Protein AF-A0A7Y4T895-F1 (afdb_mon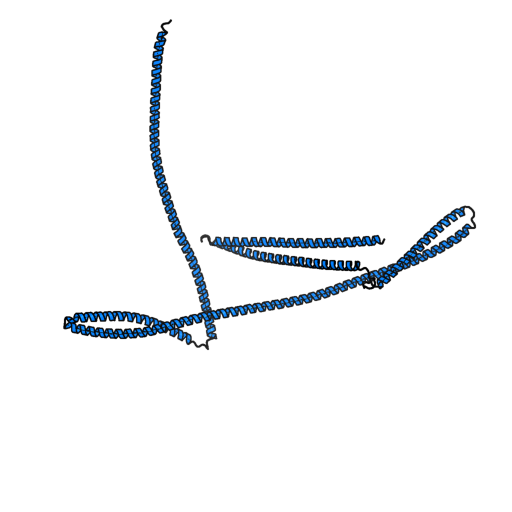omer_lite)

Secondary structure (DSSP, 8-state):
-HHHHHHHHHHHHHHHHHHHHHHHHHHHHHHHHHHHHHHHHHHHHHHHHHHHHHHHHHHHHHHHHHHHS-GGGHHHHHHHHHHHHHHHHHHHHHHHHHHHHHHHHHHHHHHHHHHHHHHHHHHHHHHHHHHHHHHHHHHHHH------------S-HHHHHHHHHHHHHHHHHHHHHHHHHHHHHHHHHHHHHHHHHHHHHTTS-TTHHHHHHHHHHHHHHHHHHHHHHHHHHHHHHHHHHHHHHHHHHHHHHHHHHHHHHHHHHHHHHHHHHHHHHHHHHHHHHHHHHHHHHHHHHHHHHHHHHHHHHHHHHHHHHHHHHHHHHHHHHHHHHHHHHHHHHHHHHHHHHHHHHHHHHHHHHHHHHHHHTT-TTHHHHHHHHHHHHHHHHHHHHHHHHHHHHHHHHHHHHHHHHHHHHHHH-S-TTS-HHHHHHHHHHHHHHHHHHHHHHHHHHHHHHHHHHHHHHHHHHHHHHHHHHHHHHHHHHHHHHHHHHHHHHHHHHHHHHHHHHHHHHHHHHHHHHHHHHHHHHHHHHHHHHHHHHHHHHHHHHHHHHHTT--

Structure (mmCIF, N/CA/C/O backbone):
data_AF-A0A7Y4T895-F1
#
_entry.id   AF-A0A7Y4T895-F1
#
loop_
_atom_site.group_PDB
_atom_site.id
_atom_site.type_symbol
_atom_site.label_atom_id
_atom_site.label_alt_id
_atom_site.label_comp_id
_atom_site.label_asym_id
_atom_site.label_entity_id
_atom_site.label_seq_id
_atom_site.pdbx_PDB_ins_code
_atom_site.Cartn_x
_atom_site.Cartn_y
_atom_site.Cartn_z
_atom_site.occupancy
_atom_site.B_iso_or_equiv
_atom_site.auth_seq_id
_atom_site.auth_comp_id
_atom_site.auth_asym_id
_atom_site.auth_atom_id
_atom_site.pdbx_PDB_model_num
ATOM 1 N N . MET A 1 1 ? 31.784 17.460 -62.199 1.00 75.06 1 MET A N 1
ATOM 2 C CA . MET A 1 1 ? 32.372 16.493 -61.244 1.00 75.06 1 MET A CA 1
ATOM 3 C C . MET A 1 1 ? 32.133 16.909 -59.797 1.00 75.06 1 MET A C 1
ATOM 5 O O . MET A 1 1 ? 31.418 16.197 -59.113 1.00 75.06 1 MET A O 1
ATOM 9 N N . LEU A 1 2 ? 32.621 18.071 -59.343 1.00 76.81 2 LEU A N 1
ATOM 10 C CA . LEU A 1 2 ? 32.463 18.509 -57.943 1.00 76.81 2 LEU A CA 1
ATOM 11 C C . LEU A 1 2 ? 30.991 18.651 -57.498 1.00 76.81 2 LEU A C 1
ATOM 13 O O . LEU A 1 2 ? 30.622 18.186 -56.427 1.00 76.81 2 LEU A O 1
ATOM 17 N N . TYR A 1 3 ? 30.134 19.193 -58.369 1.00 86.00 3 TYR A N 1
ATOM 18 C CA . TYR A 1 3 ? 28.696 19.340 -58.105 1.00 86.00 3 TYR A CA 1
ATOM 19 C C . TYR A 1 3 ? 27.979 17.995 -57.878 1.00 86.00 3 TYR A C 1
ATOM 21 O O . TYR A 1 3 ? 27.138 17.879 -56.995 1.00 86.00 3 TYR A O 1
ATOM 29 N N . LEU A 1 4 ? 28.372 16.954 -58.620 1.00 86.88 4 LEU A N 1
ATOM 30 C CA . LEU A 1 4 ? 27.798 15.608 -58.510 1.00 86.88 4 LEU A CA 1
ATOM 31 C C . LEU A 1 4 ? 28.171 14.937 -57.181 1.00 86.88 4 LEU A C 1
ATOM 33 O O . LEU A 1 4 ? 27.324 14.304 -56.561 1.00 86.88 4 LEU A O 1
ATOM 37 N N . ILE A 1 5 ? 29.408 15.136 -56.712 1.00 89.19 5 ILE A N 1
ATOM 38 C CA . ILE A 1 5 ? 29.871 14.617 -55.418 1.00 89.19 5 ILE A CA 1
ATOM 39 C C . ILE A 1 5 ? 29.102 15.292 -54.276 1.00 89.19 5 ILE A C 1
ATOM 41 O O . ILE A 1 5 ? 28.543 14.607 -53.420 1.00 89.19 5 ILE A O 1
ATOM 45 N N . VAL A 1 6 ? 28.999 16.625 -54.294 1.00 90.75 6 VAL A N 1
ATOM 46 C CA . VAL A 1 6 ? 28.246 17.380 -53.276 1.00 90.75 6 VAL A CA 1
ATOM 47 C C . VAL A 1 6 ? 26.776 16.952 -53.249 1.00 90.75 6 VAL A C 1
ATOM 49 O O . VAL A 1 6 ? 26.219 16.724 -52.176 1.00 90.75 6 VAL A O 1
ATOM 52 N N . GLN A 1 7 ? 26.166 16.754 -54.419 1.00 92.06 7 GLN A N 1
ATOM 53 C CA . GLN A 1 7 ? 24.786 16.292 -54.528 1.00 92.06 7 GLN A CA 1
ATOM 54 C C . GLN A 1 7 ? 24.594 14.884 -53.939 1.00 92.06 7 GLN A C 1
ATOM 56 O O . GLN A 1 7 ? 23.638 14.666 -53.198 1.00 92.06 7 GLN A O 1
ATOM 61 N N . THR A 1 8 ? 25.508 13.938 -54.187 1.00 93.75 8 THR A N 1
ATOM 62 C CA . THR A 1 8 ? 25.415 12.588 -53.596 1.00 93.75 8 THR A CA 1
ATOM 63 C C . THR A 1 8 ? 25.536 12.584 -52.070 1.00 93.75 8 THR A C 1
ATOM 65 O O . THR A 1 8 ? 24.784 11.874 -51.404 1.00 93.75 8 THR A O 1
ATOM 68 N N . TRP A 1 9 ? 26.413 13.414 -51.497 1.00 95.94 9 TRP A N 1
ATOM 69 C CA . TRP A 1 9 ? 26.546 13.536 -50.041 1.00 95.94 9 TRP A CA 1
ATOM 70 C C . TRP A 1 9 ? 25.313 14.171 -49.390 1.00 95.94 9 TRP A C 1
ATOM 72 O O . TRP A 1 9 ? 24.891 13.730 -48.321 1.00 95.94 9 TRP A O 1
ATOM 82 N N . LEU A 1 10 ? 24.691 15.149 -50.055 1.00 93.94 10 LEU A N 1
ATOM 83 C CA . LEU A 1 10 ? 23.448 15.764 -49.590 1.00 93.94 10 LEU A CA 1
ATOM 84 C C . LEU A 1 10 ? 22.310 14.734 -49.500 1.00 93.94 10 LEU A C 1
ATOM 86 O O . LEU A 1 10 ? 21.627 14.666 -48.480 1.00 93.94 10 LEU A O 1
ATOM 90 N N . PHE A 1 11 ? 22.138 13.894 -50.526 1.00 95.81 11 PHE A N 1
ATOM 91 C CA . PHE A 1 11 ? 21.125 12.832 -50.504 1.00 95.81 11 PHE A CA 1
ATOM 92 C C . PHE A 1 11 ? 21.372 11.813 -49.390 1.00 95.81 11 PHE A C 1
ATOM 94 O O . PHE A 1 11 ? 20.420 11.382 -48.741 1.00 95.81 11 PHE A O 1
ATOM 101 N N . LEU A 1 12 ? 22.634 11.461 -49.132 1.00 93.88 12 LEU A N 1
ATOM 102 C CA . LEU A 1 12 ? 22.985 10.513 -48.076 1.00 93.88 12 LEU A CA 1
ATOM 103 C C . LEU A 1 12 ? 22.670 11.073 -46.680 1.00 93.88 12 LEU A C 1
ATOM 105 O O . LEU A 1 12 ? 22.138 10.361 -45.829 1.00 93.88 12 LEU A O 1
ATOM 109 N N . LEU A 1 13 ? 22.928 12.365 -46.465 1.00 92.19 13 LEU A N 1
ATOM 110 C CA . LEU A 1 13 ? 22.622 13.053 -45.211 1.00 92.19 13 LEU A CA 1
ATOM 111 C C . LEU A 1 13 ? 21.108 13.198 -44.992 1.00 92.19 13 LEU A C 1
ATOM 113 O O . LEU A 1 13 ? 20.624 12.959 -43.885 1.00 92.19 13 LEU A O 1
ATOM 117 N N . ILE A 1 14 ? 20.349 13.518 -46.046 1.00 92.88 14 ILE A N 1
ATOM 118 C CA . ILE A 1 14 ? 18.880 13.572 -45.991 1.00 92.88 14 ILE A CA 1
ATOM 119 C C . ILE A 1 14 ? 18.303 12.186 -45.678 1.00 92.88 14 ILE A C 1
ATOM 121 O O . ILE A 1 14 ? 17.456 12.064 -44.794 1.00 92.88 14 ILE A O 1
ATOM 125 N N . ALA A 1 15 ? 18.783 11.133 -46.346 1.00 90.38 15 ALA A N 1
ATOM 126 C CA . ALA A 1 15 ? 18.337 9.764 -46.089 1.00 90.38 15 ALA A CA 1
ATOM 127 C C . ALA A 1 15 ? 18.622 9.329 -44.641 1.00 90.38 15 ALA A C 1
ATOM 129 O O . ALA A 1 15 ? 17.768 8.718 -43.996 1.00 90.38 15 ALA A O 1
ATOM 130 N N . TRP A 1 16 ? 19.787 9.695 -44.101 1.00 97.00 16 TRP A N 1
ATOM 131 C CA . TRP A 1 16 ? 20.150 9.415 -42.713 1.00 97.00 16 TRP A CA 1
ATOM 132 C C . TRP A 1 16 ? 19.249 10.148 -41.704 1.00 97.00 16 TRP A C 1
ATOM 134 O O . TRP A 1 16 ? 18.766 9.533 -40.751 1.00 97.00 16 TRP A O 1
ATOM 144 N N . LEU A 1 17 ? 18.943 11.429 -41.944 1.00 90.44 17 LEU A N 1
ATOM 145 C CA . LEU A 1 17 ? 18.020 12.205 -41.106 1.00 90.44 17 LEU A CA 1
ATOM 146 C C . LEU A 1 17 ? 16.595 11.644 -41.126 1.00 90.44 17 LEU A C 1
ATOM 148 O O . LEU A 1 17 ? 15.967 11.538 -40.072 1.00 90.44 17 LEU A O 1
ATOM 152 N N . ILE A 1 18 ? 16.096 11.246 -42.301 1.00 92.56 18 ILE A N 1
ATOM 153 C CA . ILE A 1 18 ? 14.783 10.598 -42.424 1.00 92.56 18 ILE A CA 1
ATOM 154 C C . ILE A 1 18 ? 14.773 9.291 -41.622 1.00 92.56 18 ILE A C 1
ATOM 156 O O . ILE A 1 18 ? 13.837 9.056 -40.860 1.00 92.56 18 ILE A O 1
ATOM 160 N N . GLY A 1 19 ? 15.833 8.481 -41.716 1.00 91.81 19 GLY A N 1
ATOM 161 C CA . GLY A 1 19 ? 15.972 7.248 -40.938 1.00 91.81 19 GLY A CA 1
ATOM 162 C C . GLY A 1 19 ? 15.898 7.476 -39.424 1.00 91.81 19 GLY A C 1
ATOM 163 O O . GLY A 1 19 ? 15.161 6.772 -38.733 1.00 91.81 19 GLY A O 1
ATOM 164 N N . MET A 1 20 ? 16.587 8.498 -38.904 1.00 89.81 20 MET A N 1
ATOM 165 C CA . MET A 1 20 ? 16.495 8.867 -37.485 1.00 89.81 20 MET A CA 1
ATOM 166 C C . MET A 1 20 ? 15.098 9.355 -37.091 1.00 89.81 20 MET A C 1
ATOM 168 O O . MET A 1 20 ? 14.588 8.953 -36.045 1.00 89.81 20 MET A O 1
ATOM 172 N N . ALA A 1 21 ? 14.467 10.198 -37.913 1.00 87.38 21 ALA A N 1
ATOM 173 C CA . ALA A 1 21 ? 13.135 10.726 -37.631 1.00 87.38 21 ALA A CA 1
ATOM 174 C C . ALA A 1 21 ? 12.077 9.611 -37.592 1.00 87.38 21 ALA A C 1
ATOM 176 O O . ALA A 1 21 ? 11.270 9.565 -36.662 1.00 87.38 21 ALA A O 1
ATOM 177 N N . VAL A 1 22 ? 12.121 8.673 -38.546 1.00 88.50 22 VAL A N 1
ATOM 178 C CA . VAL A 1 22 ? 11.234 7.498 -38.565 1.00 88.50 22 VAL A CA 1
ATOM 179 C C . VAL A 1 22 ? 11.516 6.578 -37.377 1.00 88.50 22 VAL A C 1
ATOM 181 O O . VAL A 1 22 ? 10.578 6.154 -36.704 1.00 88.50 22 VAL A O 1
ATOM 184 N N . GLY A 1 23 ? 12.787 6.316 -37.054 1.00 88.50 23 GLY A N 1
ATOM 185 C CA . GLY A 1 23 ? 13.155 5.507 -35.888 1.00 88.50 23 GLY A CA 1
ATOM 186 C C . GLY A 1 23 ? 12.663 6.109 -34.567 1.00 88.50 23 GLY A C 1
ATOM 187 O O . GLY A 1 23 ? 12.131 5.398 -33.713 1.00 88.50 23 GLY A O 1
ATOM 188 N N . PHE A 1 24 ? 12.767 7.430 -34.414 1.00 83.44 24 PHE A N 1
ATOM 189 C CA . PHE A 1 24 ? 12.254 8.140 -33.244 1.00 83.44 24 PHE A CA 1
ATOM 190 C C . PHE A 1 24 ? 10.721 8.118 -33.178 1.00 83.44 24 PHE A C 1
ATOM 192 O O . PHE A 1 24 ? 10.162 7.891 -32.104 1.00 83.44 24 PHE A O 1
ATOM 199 N N . ALA A 1 25 ? 10.037 8.300 -34.312 1.00 79.75 25 ALA A N 1
ATOM 200 C CA . ALA A 1 25 ? 8.580 8.224 -34.386 1.00 79.75 25 ALA A CA 1
ATOM 201 C C . ALA A 1 25 ? 8.062 6.828 -34.004 1.00 79.75 25 ALA A C 1
ATOM 203 O O . ALA A 1 25 ? 7.162 6.729 -33.174 1.00 79.75 25 ALA A O 1
ATOM 204 N N . LEU A 1 26 ? 8.683 5.761 -34.516 1.00 85.00 26 LEU A N 1
ATOM 205 C CA . LEU A 1 26 ? 8.340 4.377 -34.166 1.00 85.00 26 LEU A CA 1
ATOM 206 C C . LEU A 1 26 ? 8.611 4.072 -32.689 1.00 85.00 26 LEU A C 1
ATOM 208 O O . LEU A 1 26 ? 7.786 3.457 -32.021 1.00 85.00 26 LEU A O 1
ATOM 212 N N . SER A 1 27 ? 9.741 4.540 -32.151 1.00 79.94 27 SER A N 1
ATOM 213 C CA . SER A 1 27 ? 10.062 4.377 -30.728 1.00 79.94 27 SER A CA 1
ATOM 214 C C . SER A 1 27 ? 9.049 5.093 -29.827 1.00 79.94 27 SER A C 1
ATOM 216 O O . SER A 1 27 ? 8.643 4.568 -28.788 1.00 79.94 27 SER A O 1
ATOM 218 N N . ARG A 1 28 ? 8.604 6.288 -30.232 1.00 79.06 28 ARG A N 1
ATOM 219 C CA . ARG A 1 28 ? 7.584 7.056 -29.517 1.00 79.06 28 ARG A CA 1
ATOM 220 C C . ARG A 1 28 ? 6.213 6.385 -29.595 1.00 79.06 28 ARG A C 1
ATOM 222 O O . ARG A 1 28 ? 5.536 6.318 -28.573 1.00 79.06 28 ARG A O 1
ATOM 229 N N . ASP A 1 29 ? 5.837 5.871 -30.761 1.00 82.44 29 ASP A N 1
ATOM 230 C CA . ASP A 1 29 ? 4.578 5.147 -30.951 1.00 82.44 29 ASP A CA 1
ATOM 231 C C . ASP A 1 29 ? 4.544 3.871 -30.100 1.00 82.44 29 ASP A C 1
ATOM 233 O O . ASP A 1 29 ? 3.602 3.644 -29.345 1.00 82.44 29 ASP A O 1
ATOM 237 N N . GLN A 1 30 ? 5.645 3.115 -30.074 1.00 81.19 30 GLN A N 1
ATOM 238 C CA . GLN A 1 30 ? 5.769 1.921 -29.239 1.00 81.19 30 GLN A CA 1
ATOM 239 C C . GLN A 1 30 ? 5.646 2.233 -27.739 1.00 81.19 30 GLN A C 1
ATOM 241 O O . GLN A 1 30 ? 5.002 1.490 -26.998 1.00 81.19 30 GLN A O 1
ATOM 246 N N . LYS A 1 31 ? 6.239 3.339 -27.269 1.00 77.44 31 LYS A N 1
ATOM 247 C CA . LYS A 1 31 ? 6.087 3.783 -25.872 1.00 77.44 31 LYS A CA 1
ATOM 248 C C . LYS A 1 31 ? 4.662 4.235 -25.565 1.00 77.44 31 LYS A C 1
ATOM 250 O O . LYS A 1 31 ? 4.158 3.918 -24.494 1.00 77.44 31 LYS A O 1
ATOM 255 N N . SER A 1 32 ? 4.014 4.932 -26.498 1.00 78.38 32 SER A N 1
ATOM 256 C CA . SER A 1 32 ? 2.618 5.356 -26.357 1.00 78.38 32 SER A CA 1
ATOM 257 C C . SER A 1 32 ? 1.674 4.157 -26.268 1.00 78.38 32 SER A C 1
ATOM 259 O O . SER A 1 32 ? 0.785 4.144 -25.423 1.00 78.38 32 SER A O 1
ATOM 261 N N . GLN A 1 33 ? 1.895 3.129 -27.092 1.00 82.31 33 GLN A N 1
ATOM 262 C CA . GLN A 1 33 ? 1.112 1.894 -27.056 1.00 82.31 33 GLN A CA 1
ATOM 263 C C . GLN A 1 33 ? 1.286 1.145 -25.733 1.00 82.31 33 GLN A C 1
ATOM 265 O O . GLN A 1 33 ? 0.295 0.722 -25.148 1.00 82.31 33 GLN A O 1
ATOM 270 N N . ARG A 1 34 ? 2.520 1.038 -25.216 1.00 78.50 34 ARG A N 1
ATOM 271 C CA . ARG A 1 34 ? 2.769 0.431 -23.896 1.00 78.50 34 ARG A CA 1
ATOM 272 C C . ARG A 1 34 ? 2.074 1.193 -22.772 1.00 78.50 34 ARG A C 1
ATOM 274 O O . ARG A 1 34 ? 1.500 0.574 -21.890 1.00 78.50 34 ARG A O 1
ATOM 281 N N . HIS A 1 35 ? 2.086 2.523 -22.825 1.00 75.44 35 HIS A N 1
ATOM 282 C CA . HIS A 1 35 ? 1.382 3.344 -21.841 1.00 75.44 35 HIS A CA 1
ATOM 283 C C . HIS A 1 35 ? -0.131 3.102 -21.868 1.00 75.44 35 HIS A C 1
ATOM 285 O O . HIS A 1 35 ? -0.736 2.944 -20.813 1.00 75.44 35 HIS A O 1
ATOM 291 N N . GLY A 1 36 ? -0.723 3.027 -23.066 1.00 81.31 36 GLY A N 1
ATOM 292 C CA . GLY A 1 36 ? -2.143 2.711 -23.230 1.00 81.31 36 GLY A CA 1
ATOM 293 C C . GLY A 1 36 ? -2.500 1.320 -22.704 1.00 81.31 36 GLY A C 1
ATOM 294 O O . GLY A 1 36 ? -3.479 1.180 -21.984 1.00 81.31 36 GLY A O 1
ATOM 295 N N . GLN A 1 37 ? -1.665 0.314 -22.985 1.00 83.50 37 GLN A N 1
ATOM 296 C CA . GLN A 1 37 ? -1.858 -1.051 -22.480 1.00 83.50 37 GLN A CA 1
ATOM 297 C C . GLN A 1 37 ? -1.852 -1.105 -20.949 1.00 83.50 37 GLN A C 1
ATOM 299 O O . GLN A 1 37 ? -2.769 -1.668 -20.363 1.00 83.50 37 GLN A O 1
ATOM 304 N N . VAL A 1 38 ? -0.880 -0.458 -20.297 1.00 79.31 38 VAL A N 1
ATOM 305 C CA . VAL A 1 38 ? -0.800 -0.430 -18.825 1.00 79.31 38 VAL A CA 1
ATOM 306 C C . VAL A 1 38 ? -1.984 0.329 -18.210 1.00 79.31 38 VAL A C 1
ATOM 308 O O . VAL A 1 38 ? -2.498 -0.065 -17.165 1.00 79.31 38 VAL A O 1
ATOM 311 N N . GLU A 1 39 ? -2.460 1.406 -18.845 1.00 78.50 39 GLU A N 1
ATOM 312 C CA . GLU A 1 39 ? -3.661 2.115 -18.383 1.00 78.50 39 GLU A CA 1
ATOM 313 C C . GLU A 1 39 ? -4.929 1.264 -18.491 1.00 78.50 39 GLU A C 1
ATOM 315 O O . GLU A 1 39 ? -5.774 1.308 -17.592 1.00 78.50 39 GLU A O 1
ATOM 320 N N . ASP A 1 40 ? -5.073 0.496 -19.568 1.00 84.00 40 ASP A N 1
ATOM 321 C CA . ASP A 1 40 ? -6.217 -0.390 -19.759 1.00 84.00 40 ASP A CA 1
ATOM 322 C C . ASP A 1 40 ? -6.169 -1.585 -18.795 1.00 84.00 40 ASP A C 1
ATOM 324 O O . ASP A 1 40 ? -7.189 -1.904 -18.183 1.00 84.00 40 ASP A O 1
ATOM 328 N N . GLU A 1 41 ? -4.987 -2.159 -18.547 1.00 81.94 41 GLU A N 1
ATOM 329 C CA . GLU A 1 41 ? -4.774 -3.177 -17.507 1.00 81.94 41 GLU A CA 1
ATOM 330 C C . GLU A 1 41 ? -5.135 -2.643 -16.111 1.00 81.94 41 GLU A C 1
ATOM 332 O O . GLU A 1 41 ? -5.843 -3.304 -15.352 1.00 81.94 41 GLU A O 1
ATOM 337 N N . LEU A 1 42 ? -4.733 -1.410 -15.778 1.00 82.19 42 LEU A N 1
ATOM 338 C CA . LEU A 1 42 ? -5.090 -0.772 -14.508 1.00 82.19 42 LEU A CA 1
ATOM 339 C C . LEU A 1 42 ? -6.610 -0.571 -14.376 1.00 82.19 42 LEU A C 1
ATOM 341 O O . LEU A 1 42 ? -7.176 -0.756 -13.296 1.00 82.19 42 LEU A O 1
ATOM 345 N N . ARG A 1 43 ? -7.291 -0.178 -15.461 1.00 84.75 43 ARG A N 1
ATOM 346 C CA . ARG A 1 43 ? -8.759 -0.041 -15.478 1.00 84.75 43 ARG A CA 1
ATOM 347 C C . ARG A 1 43 ? -9.447 -1.388 -15.294 1.00 84.75 43 ARG A C 1
ATOM 349 O O . ARG A 1 43 ? -10.438 -1.456 -14.568 1.00 84.75 43 ARG A O 1
ATOM 356 N N . GLU A 1 44 ? -8.932 -2.436 -15.924 1.00 87.81 44 GLU A N 1
ATOM 357 C CA . GLU A 1 44 ? -9.478 -3.783 -15.800 1.00 87.81 44 GLU A CA 1
ATOM 358 C C . GLU A 1 44 ? -9.288 -4.341 -14.383 1.00 87.81 44 GLU A C 1
ATOM 360 O O . GLU A 1 44 ? -10.246 -4.839 -13.792 1.00 87.81 44 GLU A O 1
ATOM 365 N N . GLU A 1 45 ? -8.104 -4.181 -13.787 1.00 81.88 45 GLU A N 1
ATOM 366 C CA . GLU A 1 45 ? -7.844 -4.586 -12.400 1.00 81.88 45 GLU A CA 1
ATOM 367 C C . GLU A 1 45 ? -8.733 -3.819 -11.410 1.00 81.88 45 GLU A C 1
ATOM 369 O O . GLU A 1 45 ? -9.327 -4.423 -10.518 1.00 81.88 45 GLU A O 1
ATOM 374 N N . ARG A 1 46 ? -8.949 -2.513 -11.618 1.00 82.88 46 ARG A N 1
ATOM 375 C CA . ARG A 1 46 ? -9.920 -1.728 -10.832 1.00 82.88 46 ARG A CA 1
ATOM 376 C C . ARG A 1 46 ? -11.352 -2.233 -10.966 1.00 82.88 46 ARG A C 1
ATOM 378 O O . ARG A 1 46 ? -12.091 -2.277 -9.987 1.00 82.88 46 ARG A O 1
ATOM 385 N N . ALA A 1 47 ? -11.773 -2.608 -12.170 1.00 87.75 47 ALA A N 1
ATOM 386 C CA . ALA A 1 47 ? -13.100 -3.178 -12.370 1.00 87.75 47 ALA A CA 1
ATOM 387 C C . ALA A 1 47 ? -13.238 -4.530 -11.648 1.00 87.75 47 ALA A C 1
ATOM 389 O O . ALA A 1 47 ? -14.268 -4.792 -11.021 1.00 87.75 47 ALA A O 1
ATOM 390 N N . ARG A 1 48 ? -12.185 -5.360 -11.672 1.00 86.25 48 ARG A N 1
ATOM 391 C CA . ARG A 1 48 ? -12.138 -6.642 -10.953 1.00 86.25 48 ARG A CA 1
ATOM 392 C C . ARG A 1 48 ? -12.168 -6.462 -9.436 1.00 86.25 48 ARG A C 1
ATOM 394 O O . ARG A 1 48 ? -12.916 -7.181 -8.778 1.00 86.25 48 ARG A O 1
ATOM 401 N N . THR A 1 49 ? -11.430 -5.503 -8.869 1.00 83.69 49 THR A N 1
ATOM 402 C CA . THR A 1 49 ? -11.452 -5.248 -7.414 1.00 83.69 49 THR A CA 1
ATOM 403 C C . THR A 1 49 ? -12.830 -4.794 -6.938 1.00 83.69 49 THR A C 1
ATOM 405 O O . THR A 1 49 ? -13.294 -5.249 -5.892 1.00 83.69 49 THR A O 1
ATOM 408 N N . ILE A 1 50 ? -13.520 -3.955 -7.717 1.00 87.31 50 ILE A N 1
ATOM 409 C CA . ILE A 1 50 ? -14.893 -3.523 -7.417 1.00 87.31 50 ILE A CA 1
ATOM 410 C C . ILE A 1 50 ? -15.866 -4.707 -7.482 1.00 87.31 50 ILE A C 1
ATOM 412 O O . ILE A 1 50 ? -16.694 -4.865 -6.585 1.00 87.31 50 ILE A O 1
ATOM 416 N N . ALA A 1 51 ? -15.762 -5.552 -8.513 1.00 88.56 51 ALA A N 1
ATOM 417 C CA . ALA A 1 51 ? -16.622 -6.725 -8.665 1.00 88.56 51 ALA A CA 1
ATOM 418 C C . ALA A 1 51 ? -16.439 -7.728 -7.512 1.00 88.56 51 ALA A C 1
ATOM 420 O O . ALA A 1 51 ? -17.418 -8.108 -6.874 1.00 88.56 51 ALA A O 1
ATOM 421 N N . LEU A 1 52 ? -15.190 -8.076 -7.180 1.00 84.56 52 LEU A N 1
ATOM 422 C CA . LEU A 1 52 ? -14.874 -8.971 -6.060 1.00 84.56 52 LEU A CA 1
ATOM 423 C C . LEU A 1 52 ? -15.346 -8.400 -4.717 1.00 84.56 52 LEU A C 1
ATOM 425 O O . LEU A 1 52 ? -15.863 -9.138 -3.882 1.00 84.56 52 LEU A O 1
ATOM 429 N N . GLY A 1 53 ? -15.202 -7.087 -4.511 1.00 83.94 53 GLY A N 1
ATOM 430 C CA . GLY A 1 53 ? -15.695 -6.419 -3.306 1.00 83.94 53 GLY A CA 1
ATOM 431 C C . GLY A 1 53 ? -17.209 -6.558 -3.146 1.00 83.94 53 GLY A C 1
ATOM 432 O O . GLY A 1 53 ? -17.684 -6.896 -2.062 1.00 83.94 53 GLY A O 1
ATOM 433 N N . LYS A 1 54 ? -17.955 -6.377 -4.241 1.00 91.75 54 LYS A N 1
ATOM 434 C CA . LYS A 1 54 ? -19.411 -6.544 -4.254 1.00 91.75 54 LYS A CA 1
ATOM 435 C C . LYS A 1 54 ? -19.829 -7.986 -3.964 1.00 91.75 54 LYS A C 1
ATOM 437 O O . LYS A 1 54 ? -20.732 -8.201 -3.161 1.00 91.75 54 LYS A O 1
ATOM 442 N N . ASP A 1 55 ? -19.148 -8.967 -4.554 1.00 86.56 55 ASP A N 1
ATOM 443 C CA . ASP A 1 55 ? -19.439 -10.380 -4.300 1.00 86.56 55 ASP A CA 1
ATOM 444 C C . ASP A 1 55 ? -19.223 -10.741 -2.819 1.00 86.56 55 ASP A C 1
ATOM 446 O O . ASP A 1 55 ? -20.058 -11.421 -2.220 1.00 86.56 55 ASP A O 1
ATOM 450 N N . VAL A 1 56 ? -18.146 -10.249 -2.190 1.00 84.81 56 VAL A N 1
ATOM 451 C CA . VAL A 1 56 ? -17.886 -10.453 -0.749 1.00 84.81 56 VAL A CA 1
ATOM 452 C C . VAL A 1 56 ? -19.004 -9.862 0.116 1.00 84.81 56 VAL A C 1
ATOM 454 O O . VAL A 1 56 ? -19.442 -10.512 1.070 1.00 84.81 56 VAL A O 1
ATOM 457 N N . GLU A 1 57 ? -19.485 -8.659 -0.204 1.00 90.38 57 GLU A N 1
ATOM 458 C CA . GLU A 1 57 ? -20.611 -8.031 0.500 1.00 90.38 57 GLU A CA 1
ATOM 459 C C . GLU A 1 57 ? -21.911 -8.827 0.325 1.00 90.38 57 GLU A C 1
ATOM 461 O O . GLU A 1 57 ? -22.591 -9.111 1.313 1.00 90.38 57 GLU A O 1
ATOM 466 N N . ASP A 1 58 ? -22.218 -9.276 -0.893 1.00 91.31 58 ASP A N 1
ATOM 467 C CA . ASP A 1 58 ? -23.397 -10.097 -1.176 1.00 91.31 58 ASP A CA 1
ATOM 468 C C . ASP A 1 58 ? -23.354 -11.437 -0.420 1.00 91.31 58 ASP A C 1
ATOM 470 O O . ASP A 1 58 ? -24.370 -11.878 0.129 1.00 91.31 58 ASP A O 1
ATOM 474 N N . PHE A 1 59 ? -22.185 -12.085 -0.323 1.00 84.50 59 PHE A N 1
ATOM 475 C CA . PHE A 1 59 ? -22.030 -13.304 0.476 1.00 84.50 59 PHE A CA 1
ATOM 476 C C . PHE A 1 59 ? -22.156 -13.040 1.978 1.00 84.50 59 PHE A C 1
ATOM 478 O O . PHE A 1 59 ? -22.795 -13.838 2.666 1.00 84.50 59 PHE A O 1
ATOM 485 N N . ARG A 1 60 ? -21.619 -11.929 2.501 1.00 87.25 60 ARG A N 1
ATOM 486 C CA . ARG A 1 60 ? -21.827 -11.544 3.909 1.00 87.25 60 ARG A CA 1
ATOM 487 C C . ARG A 1 60 ? -23.304 -11.321 4.215 1.00 87.25 60 ARG A C 1
ATOM 489 O O . ARG A 1 60 ? -23.786 -11.871 5.201 1.00 87.25 60 ARG A O 1
ATOM 496 N N . ASN A 1 61 ? -24.021 -10.622 3.335 1.00 88.19 61 ASN A N 1
ATOM 497 C CA . ASN A 1 61 ? -25.457 -10.380 3.472 1.00 88.19 61 ASN A CA 1
ATOM 498 C C . ASN A 1 61 ? -26.259 -11.696 3.482 1.00 88.19 61 ASN A C 1
ATOM 500 O O . ASN A 1 61 ? -27.115 -11.912 4.341 1.00 88.19 61 ASN A O 1
ATOM 504 N N 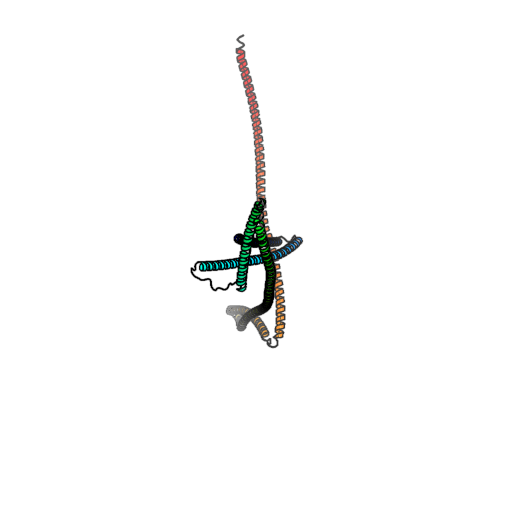. ARG A 1 62 ? -25.918 -12.645 2.600 1.00 82.94 62 ARG A N 1
ATOM 505 C CA . ARG A 1 62 ? -26.538 -13.984 2.588 1.00 82.94 62 ARG A CA 1
ATOM 506 C C . ARG A 1 62 ? -26.225 -14.794 3.843 1.00 82.94 62 ARG A C 1
ATOM 508 O O . ARG A 1 62 ? -27.096 -15.505 4.341 1.00 82.94 62 ARG A O 1
ATOM 515 N N . VAL A 1 63 ? -25.003 -14.699 4.370 1.00 82.88 63 VAL A N 1
ATOM 516 C CA . VAL A 1 63 ? -24.646 -15.331 5.648 1.00 82.88 63 VAL A CA 1
ATOM 517 C C . VAL A 1 63 ? -25.478 -14.729 6.779 1.00 82.88 63 VAL A C 1
ATOM 519 O O . VAL A 1 63 ? -25.996 -15.500 7.587 1.00 82.88 63 VAL A O 1
ATOM 522 N N . THR A 1 64 ? -25.681 -13.405 6.799 1.00 83.94 64 THR A N 1
ATOM 523 C CA . THR A 1 64 ? -26.529 -12.747 7.803 1.00 83.94 64 THR A CA 1
ATOM 524 C C . THR A 1 64 ? -28.001 -13.162 7.708 1.00 83.94 64 THR A C 1
ATOM 526 O O . THR A 1 64 ? -28.616 -13.499 8.721 1.00 83.94 64 THR A O 1
ATOM 529 N N . ASP A 1 65 ? -28.556 -13.270 6.498 1.00 82.75 65 ASP A N 1
ATOM 530 C CA . ASP A 1 65 ? -29.926 -13.761 6.285 1.00 82.75 65 ASP A CA 1
ATOM 531 C C . ASP A 1 65 ? -30.081 -15.212 6.773 1.00 82.75 65 ASP A C 1
ATOM 533 O O . ASP A 1 65 ? -31.075 -15.599 7.399 1.00 82.75 65 ASP A O 1
ATOM 537 N N . LEU A 1 66 ? -29.041 -16.026 6.573 1.00 76.75 66 LEU A N 1
ATOM 538 C CA . LEU A 1 66 ? -28.947 -17.383 7.099 1.00 76.75 66 LEU A CA 1
ATOM 539 C C . LEU A 1 66 ? -28.704 -17.450 8.618 1.00 76.75 66 LEU A C 1
ATOM 541 O O . LEU A 1 66 ? -28.658 -18.559 9.149 1.00 76.75 66 LEU A O 1
ATOM 545 N N . GLU A 1 67 ? -28.581 -16.348 9.361 1.00 73.12 67 GLU A N 1
ATOM 546 C CA . GLU A 1 67 ? -28.678 -16.364 10.833 1.00 73.12 67 GLU A CA 1
ATOM 547 C C . GLU A 1 67 ? -30.135 -16.227 11.311 1.00 73.12 67 GLU A C 1
ATOM 549 O O . GLU A 1 67 ? -30.474 -16.777 12.356 1.00 73.12 67 GLU A O 1
ATOM 554 N N . GLY A 1 68 ? -31.027 -15.612 10.519 1.00 74.44 68 GLY A N 1
ATOM 555 C CA . GLY A 1 68 ? -32.382 -15.224 10.950 1.00 74.44 68 GLY A CA 1
ATOM 556 C C . GLY A 1 68 ? -33.470 -16.317 10.975 1.00 74.44 68 GLY A C 1
ATOM 557 O O . GLY A 1 68 ? -34.386 -16.249 11.785 1.00 74.44 68 GLY A O 1
ATOM 558 N N . LEU A 1 69 ? -33.414 -17.348 10.119 1.00 66.88 69 LEU A N 1
ATOM 559 C CA . LEU A 1 69 ? -34.432 -18.429 10.084 1.00 66.88 69 LEU A CA 1
ATOM 560 C C . LEU A 1 69 ? -34.438 -19.391 11.313 1.00 66.88 69 LEU A C 1
ATOM 562 O O . LEU A 1 69 ? -33.392 -19.618 11.931 1.00 66.88 69 LEU A O 1
ATOM 566 N N . PRO A 1 70 ? -35.582 -20.045 11.631 1.00 60.56 70 PRO A N 1
ATOM 567 C CA . PRO A 1 70 ? -35.759 -20.923 12.800 1.00 60.56 70 PRO A CA 1
ATOM 568 C C . PRO A 1 70 ? -34.995 -22.265 12.768 1.00 60.56 70 PRO A C 1
ATOM 570 O O . PRO A 1 70 ? -34.643 -22.802 11.719 1.00 60.56 70 PRO A O 1
ATOM 573 N N . GLN A 1 71 ? -34.808 -22.864 13.951 1.00 56.19 71 GLN A N 1
ATOM 574 C CA . GLN A 1 71 ? -33.920 -24.003 14.265 1.00 56.19 71 GLN A CA 1
ATOM 575 C C . GLN A 1 71 ? -34.210 -25.370 13.592 1.00 56.19 71 GLN A C 1
ATOM 577 O O . GLN A 1 71 ? -33.535 -26.342 13.929 1.00 56.19 71 GLN A O 1
ATOM 582 N N . GLY A 1 72 ? -35.172 -25.485 12.673 1.00 60.44 72 GLY A N 1
ATOM 583 C CA . GLY A 1 72 ? -35.614 -26.769 12.102 1.00 60.44 72 GLY A CA 1
ATOM 584 C C . GLY A 1 72 ? -34.686 -27.394 11.048 1.00 60.44 72 GLY A C 1
ATOM 585 O O . GLY A 1 72 ? -34.805 -28.581 10.771 1.00 60.44 72 GLY A O 1
ATOM 586 N N . VAL A 1 73 ? -33.741 -26.632 10.478 1.00 57.34 73 VAL A N 1
ATOM 587 C CA . VAL A 1 73 ? -32.949 -27.046 9.297 1.00 57.34 73 VAL A CA 1
ATOM 588 C C . VAL A 1 73 ? -31.432 -26.930 9.547 1.00 57.34 73 VAL A C 1
ATOM 590 O O . VAL A 1 73 ? -30.695 -26.379 8.740 1.00 57.34 73 VAL A O 1
ATOM 593 N N . ARG A 1 74 ? -30.932 -27.375 10.710 1.00 61.62 74 ARG A N 1
ATOM 594 C CA . ARG A 1 74 ? -29.560 -27.038 11.166 1.00 61.62 74 ARG A CA 1
ATOM 595 C C . ARG A 1 74 ? -28.427 -27.637 10.324 1.00 61.62 74 ARG A C 1
ATOM 597 O O . ARG A 1 74 ? -27.440 -26.951 10.098 1.00 61.62 74 ARG A O 1
ATOM 604 N N . ALA A 1 75 ? -28.550 -28.880 9.858 1.00 66.88 75 ALA A N 1
ATOM 605 C CA . ALA A 1 75 ? -27.434 -29.582 9.212 1.00 66.88 75 ALA A CA 1
ATOM 606 C C . ALA A 1 75 ? -27.082 -29.011 7.825 1.00 66.88 75 ALA A C 1
ATOM 608 O O . ALA A 1 75 ? -25.917 -28.729 7.561 1.00 66.88 75 ALA A O 1
ATOM 609 N N . SER A 1 76 ? -28.077 -28.758 6.966 1.00 71.81 76 SER A N 1
ATOM 610 C CA . SER A 1 76 ? -27.826 -28.137 5.656 1.00 71.81 76 SER A CA 1
ATOM 611 C C . SER A 1 76 ? -27.417 -26.667 5.776 1.00 71.81 76 SER A C 1
ATOM 613 O O . SER A 1 76 ? -26.679 -26.169 4.935 1.00 71.81 76 SER A O 1
ATOM 615 N N . ARG A 1 77 ? -27.828 -25.980 6.850 1.00 72.69 77 ARG A N 1
ATOM 616 C CA . ARG A 1 77 ? -27.416 -24.600 7.133 1.00 72.69 77 ARG A CA 1
ATOM 617 C C . ARG A 1 77 ? -25.966 -24.477 7.556 1.00 72.69 77 ARG A C 1
ATOM 619 O O . ARG A 1 77 ? -25.304 -23.543 7.127 1.00 72.69 77 ARG A O 1
ATOM 626 N N . VAL A 1 78 ? -25.499 -25.376 8.423 1.00 77.50 78 VAL A N 1
ATOM 627 C CA . VAL A 1 78 ? -24.102 -25.374 8.875 1.00 77.50 78 VAL A CA 1
ATOM 628 C C . VAL A 1 78 ? -23.188 -25.674 7.691 1.00 77.50 78 VAL A C 1
ATOM 630 O O . VAL A 1 78 ? -22.260 -24.910 7.463 1.00 77.50 78 VAL A O 1
ATOM 633 N N . ALA A 1 79 ? -23.532 -26.663 6.859 1.00 80.69 79 ALA A N 1
ATOM 634 C CA . ALA A 1 79 ? -22.786 -26.953 5.634 1.00 80.69 79 ALA A CA 1
ATOM 635 C C . ALA A 1 79 ? -22.783 -25.766 4.648 1.00 80.69 79 ALA A C 1
ATOM 637 O O . ALA A 1 79 ? -21.723 -25.364 4.177 1.00 80.69 79 ALA A O 1
ATOM 638 N N . ALA A 1 80 ? -23.943 -25.145 4.391 1.00 79.00 80 ALA A N 1
ATOM 639 C CA . ALA A 1 80 ? -24.030 -23.975 3.512 1.00 79.00 80 ALA A CA 1
ATOM 640 C C . ALA A 1 80 ? -23.273 -22.757 4.071 1.00 79.00 80 ALA A C 1
ATOM 642 O O . ALA A 1 80 ? -22.668 -22.002 3.314 1.00 79.00 80 ALA A O 1
ATOM 643 N N . ARG A 1 81 ? -23.270 -22.565 5.396 1.00 79.31 81 ARG A N 1
ATOM 644 C CA . ARG A 1 81 ? -22.469 -21.523 6.050 1.00 79.31 81 ARG A CA 1
ATOM 645 C C . ARG A 1 81 ? -20.982 -21.785 5.921 1.00 79.31 81 ARG A C 1
ATOM 647 O O . ARG A 1 81 ? -20.257 -20.863 5.575 1.00 79.31 81 ARG A O 1
ATOM 654 N N . GLU A 1 82 ? -20.530 -23.002 6.201 1.00 87.50 82 GLU A N 1
ATOM 655 C CA . GLU A 1 82 ? -19.118 -23.369 6.090 1.00 87.50 82 GLU A CA 1
ATOM 656 C C . GLU A 1 82 ? -18.625 -23.169 4.653 1.00 87.50 82 GLU A C 1
ATOM 658 O O . GLU A 1 82 ? -17.606 -22.510 4.438 1.00 87.50 82 GLU A O 1
ATOM 663 N N . GLU A 1 83 ? -19.410 -23.600 3.662 1.00 88.06 83 GLU A N 1
ATOM 664 C CA . GLU A 1 83 ? -19.125 -23.357 2.248 1.00 88.06 83 GLU A CA 1
ATOM 665 C C . GLU A 1 83 ? -19.059 -21.852 1.934 1.00 88.06 83 GLU A C 1
ATOM 667 O O . GLU A 1 83 ? -18.055 -21.391 1.390 1.00 88.06 83 GLU A O 1
ATOM 672 N N . MET A 1 84 ? -20.049 -21.053 2.353 1.00 80.81 84 MET A N 1
ATOM 673 C CA . MET A 1 84 ? -20.038 -19.599 2.132 1.00 80.81 84 MET A CA 1
ATOM 674 C C . MET A 1 84 ? -18.872 -18.898 2.838 1.00 80.81 84 MET A C 1
ATOM 676 O O . MET A 1 84 ? -18.237 -18.036 2.240 1.00 80.81 84 MET A O 1
ATOM 680 N N . THR A 1 85 ? -18.534 -19.276 4.072 1.00 86.62 85 THR A N 1
ATOM 681 C CA . THR A 1 85 ? -17.379 -18.706 4.787 1.00 86.62 85 THR A CA 1
ATOM 682 C C . THR A 1 85 ? -16.054 -19.069 4.123 1.00 86.62 85 THR A C 1
ATOM 684 O O . THR A 1 85 ? -15.181 -18.208 4.006 1.00 86.62 85 THR A O 1
ATOM 687 N N . SER A 1 86 ? -15.917 -20.292 3.598 1.00 92.19 86 SER A N 1
ATOM 688 C CA . SER A 1 86 ? -14.751 -20.668 2.795 1.00 92.19 86 SER A CA 1
ATOM 689 C C . SER A 1 86 ? -14.661 -19.825 1.524 1.00 92.19 86 SER A C 1
ATOM 691 O O . SER A 1 86 ? -13.584 -19.321 1.200 1.00 92.19 86 SER A O 1
ATOM 693 N N . ARG A 1 87 ? -15.798 -19.578 0.860 1.00 88.50 87 ARG A N 1
ATOM 694 C CA . ARG A 1 87 ? -15.854 -18.780 -0.364 1.00 88.50 87 ARG A CA 1
ATOM 695 C C . ARG A 1 87 ? -15.537 -17.311 -0.104 1.00 88.50 87 ARG A C 1
ATOM 697 O O . ARG A 1 87 ? -14.766 -16.738 -0.864 1.00 88.50 87 ARG A O 1
ATOM 704 N N . ILE A 1 88 ? -16.035 -16.742 0.994 1.00 87.50 88 ILE A N 1
ATOM 705 C CA . ILE A 1 88 ? -15.657 -15.402 1.468 1.00 87.50 88 ILE A CA 1
ATOM 706 C C . ILE A 1 88 ? -14.145 -15.344 1.701 1.00 87.50 88 ILE A C 1
ATOM 708 O O . ILE A 1 88 ? -13.488 -14.466 1.158 1.00 87.50 88 ILE A O 1
ATOM 712 N N . SER A 1 89 ? -13.567 -16.318 2.413 1.00 89.88 89 SER A N 1
ATOM 713 C CA . SER A 1 89 ? -12.121 -16.332 2.678 1.00 89.88 89 SER A CA 1
ATOM 714 C C . SER A 1 89 ? -11.271 -16.465 1.406 1.00 89.88 89 SER A C 1
ATOM 716 O O . SER A 1 89 ? -10.156 -15.949 1.345 1.00 89.88 89 SER A O 1
ATOM 718 N N . GLN A 1 90 ? -11.784 -17.156 0.382 1.00 93.25 90 GLN A N 1
ATOM 719 C CA . GLN A 1 90 ? -11.137 -17.253 -0.922 1.00 93.25 90 GLN A CA 1
ATOM 720 C C . GLN A 1 90 ? -11.215 -15.915 -1.670 1.00 93.25 90 GLN A C 1
ATOM 722 O O . GLN A 1 90 ? -10.187 -15.426 -2.133 1.00 93.25 90 GLN A O 1
ATOM 727 N N . LEU A 1 91 ? -12.403 -15.309 -1.739 1.00 86.44 91 LEU A N 1
ATOM 728 C CA . LEU A 1 91 ? -12.619 -14.021 -2.399 1.00 86.44 91 LEU A CA 1
ATOM 729 C C . LEU A 1 91 ? -11.840 -12.887 -1.719 1.00 86.44 91 LEU A C 1
ATOM 731 O O . LEU A 1 91 ? -11.321 -12.021 -2.409 1.00 86.44 91 LEU A O 1
ATOM 735 N N . GLU A 1 92 ? -11.688 -12.910 -0.393 1.00 88.69 92 GLU A N 1
ATOM 736 C CA . GLU A 1 92 ? -10.857 -11.948 0.343 1.00 88.69 92 GLU A CA 1
ATOM 737 C C . GLU A 1 92 ? -9.377 -12.045 -0.073 1.00 88.69 92 GLU A C 1
ATOM 739 O O . GLU A 1 92 ? -8.741 -11.024 -0.328 1.00 88.69 92 GLU A O 1
ATOM 744 N N . ARG A 1 93 ? -8.837 -13.261 -0.253 1.00 92.94 93 ARG A N 1
ATOM 745 C CA . ARG A 1 93 ? -7.464 -13.443 -0.768 1.00 92.94 93 ARG A CA 1
ATOM 746 C C . ARG A 1 93 ? -7.323 -12.987 -2.218 1.00 92.94 93 ARG A C 1
ATOM 748 O O . ARG A 1 93 ? -6.299 -12.410 -2.576 1.00 92.94 93 ARG A O 1
ATOM 755 N N . GLU A 1 94 ? -8.324 -13.261 -3.050 1.00 86.25 94 GLU A N 1
ATOM 756 C CA . GLU A 1 94 ? -8.352 -12.817 -4.449 1.00 86.25 94 GLU A CA 1
ATOM 757 C C . GLU A 1 94 ? -8.446 -11.283 -4.541 1.00 86.25 94 GLU A C 1
ATOM 759 O O . GLU A 1 94 ? -7.730 -10.676 -5.337 1.00 86.25 94 GLU A O 1
ATOM 764 N N . LEU A 1 95 ? -9.232 -10.641 -3.671 1.00 82.31 95 LEU A N 1
ATOM 765 C CA . LEU A 1 95 ? -9.334 -9.185 -3.546 1.00 82.31 95 LEU A CA 1
ATOM 766 C C . LEU A 1 95 ? -7.998 -8.557 -3.127 1.00 82.31 95 LEU A C 1
ATOM 768 O O . LEU A 1 95 ? -7.579 -7.555 -3.708 1.00 82.31 95 LEU A O 1
ATOM 772 N N . ASP A 1 96 ? -7.313 -9.139 -2.143 1.00 88.50 96 ASP A N 1
ATOM 773 C CA . ASP A 1 96 ? -6.004 -8.657 -1.696 1.00 88.50 96 ASP A CA 1
ATOM 774 C C . ASP A 1 96 ? -4.937 -8.816 -2.788 1.00 88.50 96 ASP A C 1
ATOM 776 O O . ASP A 1 96 ? -4.122 -7.912 -3.001 1.00 88.50 96 ASP A O 1
ATOM 780 N N . ALA A 1 97 ? -4.971 -9.923 -3.538 1.00 88.50 97 ALA A N 1
ATOM 781 C CA . ALA A 1 97 ? -4.102 -10.125 -4.694 1.00 88.50 97 ALA A CA 1
ATOM 782 C C . ALA A 1 97 ? -4.380 -9.100 -5.807 1.00 88.50 97 ALA A C 1
ATOM 784 O O . ALA A 1 97 ? -3.437 -8.516 -6.347 1.00 88.50 97 ALA A O 1
ATOM 785 N N . ALA A 1 98 ? -5.654 -8.826 -6.105 1.00 80.06 98 ALA A N 1
ATOM 786 C CA . ALA A 1 98 ? -6.059 -7.831 -7.095 1.00 80.06 98 ALA A CA 1
ATOM 787 C C . ALA A 1 98 ? -5.641 -6.408 -6.679 1.00 80.06 98 ALA A C 1
ATOM 789 O O . ALA A 1 98 ? -5.051 -5.681 -7.474 1.00 80.06 98 ALA A O 1
ATOM 790 N N . ARG A 1 99 ? -5.810 -6.027 -5.404 1.00 86.12 99 ARG A N 1
ATOM 791 C CA . ARG A 1 99 ? -5.314 -4.741 -4.867 1.00 86.12 99 ARG A CA 1
ATOM 792 C C . ARG A 1 99 ? -3.793 -4.617 -4.947 1.00 86.12 99 ARG A C 1
ATOM 794 O O . ARG A 1 99 ? -3.270 -3.540 -5.234 1.00 86.12 99 ARG A O 1
ATOM 801 N N . ALA A 1 100 ? -3.066 -5.705 -4.695 1.00 87.81 100 ALA A N 1
ATOM 802 C CA . ALA A 1 100 ? -1.614 -5.718 -4.837 1.00 87.81 100 ALA A CA 1
ATOM 803 C C . ALA A 1 100 ? -1.182 -5.532 -6.301 1.00 87.81 100 ALA A C 1
ATOM 805 O O . ALA A 1 100 ? -0.209 -4.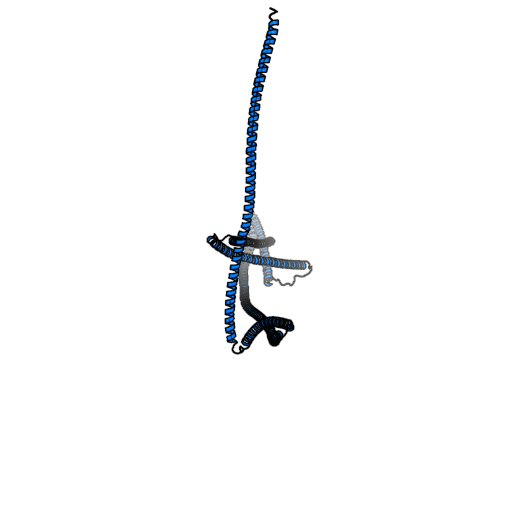823 -6.559 1.00 87.81 100 ALA A O 1
ATOM 806 N N . ASN A 1 101 ? -1.901 -6.133 -7.253 1.00 81.12 101 ASN A N 1
ATOM 807 C CA . ASN A 1 101 ? -1.661 -5.941 -8.683 1.00 81.12 101 ASN A CA 1
ATOM 808 C C . ASN A 1 101 ? -2.003 -4.518 -9.136 1.00 81.12 101 ASN A C 1
ATOM 810 O O . ASN A 1 101 ? -1.174 -3.894 -9.794 1.00 81.12 101 ASN A O 1
ATOM 814 N N . GLU A 1 102 ? -3.144 -3.969 -8.707 1.00 83.69 102 GLU A N 1
ATOM 815 C CA . GLU A 1 102 ? -3.528 -2.578 -8.979 1.00 83.69 102 GLU A CA 1
ATOM 816 C C . GLU A 1 102 ? -2.438 -1.606 -8.509 1.00 83.69 102 GLU A C 1
ATOM 818 O O . GLU A 1 102 ? -2.041 -0.705 -9.247 1.00 83.69 102 GLU A O 1
ATOM 823 N N . LYS A 1 103 ? -1.893 -1.821 -7.305 1.00 90.06 103 LYS A N 1
ATOM 824 C CA . LYS A 1 103 ? -0.794 -1.003 -6.785 1.00 90.06 103 LYS A CA 1
ATOM 825 C C . LYS A 1 103 ? 0.465 -1.101 -7.651 1.00 90.06 103 LYS A C 1
ATOM 827 O O . LYS A 1 103 ? 1.070 -0.076 -7.943 1.00 90.06 103 LYS A O 1
ATOM 832 N N . ARG A 1 104 ? 0.857 -2.308 -8.079 1.00 85.44 104 ARG A N 1
ATOM 833 C CA . ARG A 1 104 ? 2.036 -2.502 -8.947 1.00 85.44 104 ARG A CA 1
ATOM 834 C C . ARG A 1 104 ? 1.876 -1.798 -10.293 1.00 85.44 104 ARG A C 1
ATOM 836 O O . ARG A 1 104 ? 2.806 -1.122 -10.723 1.00 85.44 104 ARG A O 1
ATOM 843 N N . ALA A 1 105 ? 0.711 -1.932 -10.923 1.00 75.81 105 ALA A N 1
ATOM 844 C CA . ALA A 1 105 ? 0.405 -1.238 -12.169 1.00 75.81 105 ALA A CA 1
ATOM 845 C C . ALA A 1 105 ? 0.380 0.289 -11.961 1.00 75.81 105 ALA A C 1
ATOM 847 O O . ALA A 1 105 ? 0.929 1.030 -12.772 1.00 75.81 105 ALA A O 1
ATOM 848 N N . GLY A 1 106 ? -0.151 0.768 -10.830 1.00 85.50 106 GLY A N 1
ATOM 849 C CA . GLY A 1 106 ? -0.086 2.177 -10.432 1.00 85.50 106 GLY A CA 1
ATOM 850 C C . GLY A 1 106 ? 1.351 2.698 -10.343 1.00 85.50 106 GLY A C 1
ATOM 851 O O . GLY A 1 106 ? 1.690 3.678 -11.009 1.00 85.50 106 GLY A O 1
ATOM 852 N N . ASP A 1 107 ? 2.221 2.001 -9.611 1.00 90.38 107 ASP A N 1
ATOM 853 C CA . ASP A 1 107 ? 3.640 2.356 -9.482 1.00 90.38 107 ASP A CA 1
ATOM 854 C C . ASP A 1 107 ? 4.352 2.381 -10.854 1.00 90.38 107 ASP A C 1
ATOM 856 O O . ASP A 1 107 ? 5.226 3.217 -11.100 1.00 90.38 107 ASP A O 1
ATOM 860 N N . GLU A 1 108 ? 3.988 1.484 -11.777 1.00 82.62 108 GLU A N 1
ATOM 861 C CA . GLU A 1 108 ? 4.528 1.463 -13.142 1.00 82.62 108 GLU A CA 1
ATOM 862 C C . GLU A 1 108 ? 4.056 2.664 -13.975 1.00 82.62 108 GLU A C 1
ATOM 864 O O . GLU A 1 108 ? 4.877 3.301 -14.642 1.00 82.62 108 GLU A O 1
ATOM 869 N N . THR A 1 109 ? 2.780 3.054 -13.875 1.00 80.44 109 THR A N 1
ATOM 870 C CA . THR A 1 109 ? 2.282 4.273 -14.538 1.00 80.44 109 THR A CA 1
ATOM 871 C C . THR A 1 109 ? 2.980 5.538 -14.036 1.00 80.44 109 THR A C 1
ATOM 873 O O . THR A 1 109 ? 3.318 6.409 -14.841 1.00 80.44 109 THR A O 1
ATOM 876 N N . GLU A 1 110 ? 3.259 5.640 -12.732 1.00 88.12 110 GLU A N 1
ATOM 877 C CA . GLU A 1 110 ? 3.990 6.777 -12.162 1.00 88.12 110 GLU A CA 1
ATOM 878 C C . GLU A 1 110 ? 5.441 6.830 -12.650 1.00 88.12 110 GLU A C 1
ATOM 880 O O . GLU A 1 110 ? 5.933 7.905 -13.008 1.00 88.12 110 GLU A O 1
ATOM 885 N N . ARG A 1 111 ? 6.116 5.677 -12.739 1.00 90.69 111 ARG A N 1
ATOM 886 C CA . ARG A 1 111 ? 7.472 5.588 -13.306 1.00 90.69 111 ARG A CA 1
ATOM 887 C C . ARG A 1 111 ? 7.505 6.029 -14.762 1.00 90.69 111 ARG A C 1
ATOM 889 O O . ARG A 1 111 ? 8.326 6.872 -15.115 1.00 90.69 111 ARG A O 1
ATOM 896 N N . LEU A 1 112 ? 6.599 5.513 -15.592 1.00 80.50 112 LEU A N 1
ATOM 897 C CA . LEU A 1 112 ? 6.545 5.884 -17.006 1.00 80.50 112 LEU A CA 1
ATOM 898 C C . LEU A 1 112 ? 6.232 7.378 -17.186 1.00 80.50 112 LEU A C 1
ATOM 900 O O . LEU A 1 112 ? 6.837 8.039 -18.031 1.00 80.50 112 LEU A O 1
ATOM 904 N N . ARG A 1 113 ? 5.361 7.946 -16.343 1.00 86.44 113 ARG A N 1
ATOM 905 C CA . ARG A 1 113 ? 5.083 9.388 -16.329 1.00 86.44 113 ARG A CA 1
ATOM 906 C C . ARG A 1 113 ? 6.325 10.207 -15.972 1.00 86.44 113 ARG A C 1
ATOM 908 O O . ARG A 1 113 ? 6.628 11.178 -16.663 1.00 86.44 113 ARG A O 1
ATOM 915 N N . SER A 1 114 ? 7.067 9.791 -14.946 1.00 90.00 114 SER A N 1
ATOM 916 C CA . SER A 1 114 ? 8.333 10.425 -14.561 1.00 90.00 114 SER A CA 1
ATOM 917 C C . SER A 1 114 ? 9.370 10.367 -15.688 1.00 90.00 114 SER A C 1
ATOM 919 O O . SER A 1 114 ? 10.016 11.375 -15.982 1.00 90.00 114 SER A O 1
ATOM 921 N N . ASP A 1 115 ? 9.475 9.233 -16.385 1.00 83.94 115 ASP A N 1
ATOM 922 C CA . ASP A 1 115 ? 10.349 9.094 -17.550 1.00 83.94 115 ASP A CA 1
ATOM 923 C C . ASP A 1 115 ? 9.947 10.056 -18.676 1.00 83.94 115 ASP A C 1
ATOM 925 O O . ASP A 1 115 ? 10.809 10.725 -19.254 1.00 83.94 115 ASP A O 1
ATOM 929 N N . VAL A 1 116 ? 8.648 10.167 -18.983 1.00 83.75 116 VAL A N 1
ATOM 930 C CA . VAL A 1 116 ? 8.120 11.101 -19.995 1.00 83.75 116 VAL A CA 1
ATOM 931 C C . VAL A 1 116 ? 8.460 12.550 -19.642 1.00 83.75 116 VAL A C 1
ATOM 933 O O . VAL A 1 116 ? 8.933 13.291 -20.510 1.00 83.75 116 VAL A O 1
ATOM 936 N N . ASP A 1 117 ? 8.286 12.949 -18.383 1.00 89.50 117 ASP A N 1
ATOM 937 C CA . ASP A 1 117 ? 8.646 14.290 -17.914 1.00 89.50 117 ASP A CA 1
ATOM 938 C C . ASP A 1 117 ? 10.164 14.526 -17.995 1.00 89.50 117 ASP A C 1
ATOM 940 O O . ASP A 1 117 ? 10.610 15.567 -18.488 1.00 89.50 117 ASP A O 1
ATOM 944 N N . GLY A 1 118 ? 10.972 13.523 -17.643 1.00 90.31 118 GLY A N 1
ATOM 945 C CA . GLY A 1 118 ? 12.427 13.563 -17.793 1.00 90.31 118 GLY A CA 1
ATOM 946 C C . GLY A 1 118 ? 12.884 13.690 -19.252 1.00 90.31 118 GLY A C 1
ATOM 947 O O . GLY A 1 118 ? 13.835 14.419 -19.547 1.00 90.31 118 GLY A O 1
ATOM 948 N N . PHE A 1 119 ? 12.211 13.025 -20.196 1.00 81.88 119 PHE A N 1
ATOM 949 C CA . PHE A 1 119 ? 12.462 13.212 -21.630 1.00 81.88 119 PHE A CA 1
ATOM 950 C C . PHE A 1 119 ? 12.068 14.612 -22.094 1.00 81.88 119 PHE A C 1
ATOM 952 O O . PHE A 1 119 ? 12.812 15.237 -22.853 1.00 81.88 119 PHE A O 1
ATOM 959 N N . ARG A 1 120 ? 10.922 15.123 -21.633 1.00 87.31 120 ARG A N 1
ATOM 960 C CA . ARG A 1 120 ? 10.450 16.470 -21.967 1.00 87.31 120 ARG A CA 1
ATOM 961 C C . ARG A 1 120 ? 11.436 17.535 -21.498 1.00 87.31 120 ARG A C 1
ATOM 963 O O . ARG A 1 120 ? 11.742 18.444 -22.267 1.00 87.31 120 ARG A O 1
ATOM 970 N N . GLN A 1 121 ? 11.971 17.401 -20.288 1.00 90.88 121 GLN A N 1
ATOM 971 C CA . GLN A 1 121 ? 12.986 18.310 -19.766 1.00 90.88 121 GLN A CA 1
ATOM 972 C C . GLN A 1 121 ? 14.259 18.282 -20.621 1.00 90.88 121 GLN A C 1
ATOM 974 O O . GLN A 1 121 ? 14.695 19.328 -21.096 1.00 90.88 121 GLN A O 1
ATOM 979 N N . ARG A 1 122 ? 14.806 17.092 -20.912 1.00 87.69 122 ARG A N 1
ATOM 980 C CA . ARG A 1 122 ? 15.997 16.959 -21.775 1.00 87.69 122 ARG A CA 1
ATOM 981 C C . ARG A 1 122 ? 15.774 17.526 -23.175 1.00 87.69 122 ARG A C 1
ATOM 983 O O . ARG A 1 122 ? 16.687 18.109 -23.752 1.00 87.69 122 ARG A O 1
ATOM 990 N N . TYR A 1 123 ? 14.570 17.371 -23.722 1.00 84.75 123 TYR A N 1
ATOM 991 C CA . TYR A 1 123 ? 14.204 17.956 -25.010 1.00 84.75 123 TYR A CA 1
ATOM 992 C C . TYR A 1 123 ? 14.196 19.490 -24.961 1.00 84.75 123 TYR A C 1
ATOM 994 O O . TYR A 1 123 ? 14.728 20.133 -25.864 1.00 84.75 123 TYR A O 1
ATOM 1002 N N . LEU A 1 124 ? 13.635 20.084 -23.905 1.00 90.12 124 LEU A N 1
ATOM 1003 C CA . LEU A 1 124 ? 13.641 21.537 -23.715 1.00 90.12 124 LEU A CA 1
ATOM 1004 C C . LEU A 1 124 ? 15.061 22.081 -23.516 1.00 90.12 124 LEU A C 1
ATOM 1006 O O . LEU A 1 124 ? 15.403 23.094 -24.116 1.00 90.12 124 LEU A O 1
ATOM 1010 N N . GLU A 1 125 ? 15.906 21.387 -22.754 1.00 90.88 125 GLU A N 1
ATOM 1011 C CA . GLU A 1 125 ? 17.321 21.743 -22.588 1.00 90.88 125 GLU A CA 1
ATOM 1012 C C . GLU A 1 125 ? 18.097 21.648 -23.909 1.00 90.88 125 GLU A C 1
ATOM 1014 O O . GLU A 1 125 ? 18.890 22.531 -24.232 1.00 90.88 125 GLU A O 1
ATOM 1019 N N . ALA A 1 126 ? 17.865 20.596 -24.701 1.00 87.69 126 ALA A N 1
ATOM 1020 C CA . ALA A 1 126 ? 18.475 20.451 -26.019 1.00 87.69 126 ALA A CA 1
ATOM 1021 C C . ALA A 1 126 ? 18.024 21.562 -26.978 1.00 87.69 126 ALA A C 1
ATOM 1023 O O . ALA A 1 126 ? 18.845 22.096 -27.722 1.00 87.69 126 ALA A O 1
ATOM 1024 N N . ARG A 1 127 ? 16.743 21.948 -26.924 1.00 88.44 127 ARG A N 1
ATOM 1025 C CA . ARG A 1 127 ? 16.203 23.065 -27.703 1.00 88.44 127 ARG A CA 1
ATOM 1026 C C . ARG A 1 127 ? 16.808 24.402 -27.280 1.00 88.44 127 ARG A C 1
ATOM 1028 O O . ARG A 1 127 ? 17.255 25.141 -28.142 1.00 88.44 127 ARG A O 1
ATOM 1035 N N . ALA A 1 128 ? 16.913 24.669 -25.980 1.00 91.62 128 ALA A N 1
ATOM 1036 C CA . ALA A 1 128 ? 17.564 25.877 -25.474 1.00 91.62 128 ALA A CA 1
ATOM 1037 C C . ALA A 1 128 ? 19.034 25.960 -25.922 1.00 91.62 128 ALA A C 1
ATOM 1039 O O . ALA A 1 128 ? 19.483 27.002 -26.389 1.00 91.62 128 ALA A O 1
ATOM 1040 N N . LYS A 1 129 ? 19.771 24.841 -25.870 1.00 90.31 129 LYS A N 1
ATOM 1041 C CA . LYS A 1 129 ? 21.143 24.771 -26.400 1.00 90.31 129 LYS A CA 1
ATOM 1042 C C . LYS A 1 129 ? 21.198 25.026 -27.903 1.00 90.31 129 LYS A C 1
ATOM 1044 O O . LYS A 1 129 ? 22.121 25.685 -28.368 1.00 90.31 129 LYS A O 1
ATOM 1049 N N . TRP A 1 130 ? 20.242 24.499 -28.665 1.00 87.50 130 TRP A N 1
ATOM 1050 C CA . TRP A 1 130 ? 20.151 24.768 -30.098 1.00 87.50 130 TRP A CA 1
ATOM 1051 C C . TRP A 1 130 ? 19.936 26.258 -30.376 1.00 87.50 130 TRP A C 1
ATOM 1053 O O . TRP A 1 130 ? 20.663 26.830 -31.184 1.00 87.50 130 TRP A O 1
ATOM 1063 N N . ASP A 1 131 ? 19.016 26.893 -29.650 1.00 91.44 131 ASP A N 1
ATOM 1064 C CA . ASP A 1 131 ? 18.751 28.329 -29.760 1.00 91.44 131 ASP A CA 1
ATOM 1065 C C . ASP A 1 131 ? 20.004 29.153 -29.392 1.00 91.44 131 ASP A C 1
ATOM 1067 O O . ASP A 1 131 ? 20.339 30.112 -30.085 1.00 91.44 131 ASP A O 1
ATOM 1071 N N . GLU A 1 132 ? 20.777 28.739 -28.377 1.00 90.00 132 GLU A N 1
ATOM 1072 C CA . GLU A 1 132 ? 22.078 29.349 -28.060 1.00 90.00 132 GLU A CA 1
ATOM 1073 C C . GLU A 1 132 ? 23.104 29.198 -29.191 1.00 90.00 132 GLU A C 1
ATOM 1075 O O . GLU A 1 132 ? 23.838 30.143 -29.492 1.00 90.00 132 GLU A O 1
ATOM 1080 N N . TYR A 1 133 ? 23.207 28.015 -29.805 1.00 87.19 133 TYR A N 1
ATOM 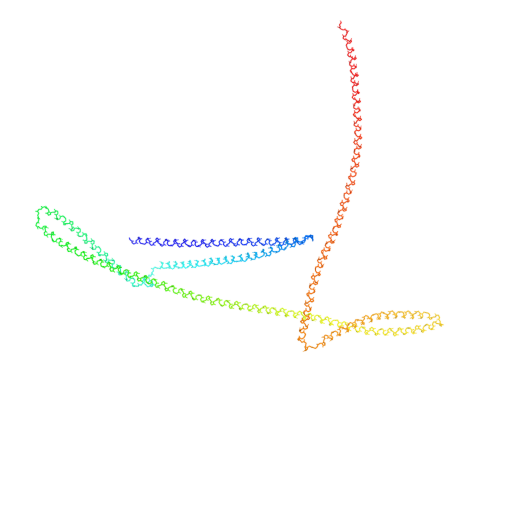1081 C CA . TYR A 1 133 ? 24.108 27.801 -30.939 1.00 87.19 133 TYR A CA 1
ATOM 1082 C C . TYR A 1 133 ? 23.698 28.643 -32.142 1.00 87.19 133 TYR A C 1
ATOM 1084 O O . TYR A 1 133 ? 24.563 29.216 -32.805 1.00 87.19 133 TYR A O 1
ATOM 1092 N N . GLN A 1 134 ? 22.397 28.750 -32.397 1.00 88.44 134 GLN A N 1
ATOM 1093 C CA . GLN A 1 134 ? 21.862 29.557 -33.479 1.00 88.44 134 GLN A CA 1
ATOM 1094 C C . GLN A 1 134 ? 22.124 31.048 -33.241 1.00 88.44 134 GLN A C 1
ATOM 1096 O O . GLN A 1 134 ? 22.660 31.710 -34.125 1.00 88.44 134 GLN A O 1
ATOM 1101 N N . ALA A 1 135 ? 21.891 31.550 -32.026 1.00 89.44 135 ALA A N 1
ATOM 1102 C CA . ALA A 1 135 ? 22.232 32.921 -31.652 1.00 89.44 135 ALA A CA 1
ATOM 1103 C C . ALA A 1 135 ? 23.740 33.204 -31.783 1.00 89.44 135 ALA A C 1
ATOM 1105 O O . ALA A 1 135 ? 24.135 34.258 -32.278 1.00 89.44 135 ALA A O 1
ATOM 1106 N N . LYS A 1 136 ? 24.608 32.257 -31.394 1.00 88.81 136 LYS A N 1
ATOM 1107 C CA . LYS A 1 136 ? 26.067 32.376 -31.585 1.00 88.81 136 LYS A CA 1
ATOM 1108 C C . LYS A 1 136 ? 26.454 32.397 -33.064 1.00 88.81 136 LYS A C 1
ATOM 1110 O O . LYS A 1 136 ? 27.329 33.170 -33.444 1.00 88.81 136 LYS A O 1
ATOM 1115 N N . ALA A 1 137 ? 25.819 31.572 -33.894 1.00 78.75 137 ALA A N 1
ATOM 1116 C CA . ALA A 1 137 ? 26.054 31.549 -35.334 1.00 78.75 137 ALA A CA 1
ATOM 1117 C C . ALA A 1 137 ? 25.595 32.854 -36.007 1.00 78.75 137 ALA A C 1
ATOM 1119 O O . ALA A 1 137 ? 26.326 33.404 -36.828 1.00 78.75 137 ALA A O 1
ATOM 1120 N N . GLU A 1 138 ? 24.436 33.391 -35.618 1.00 85.31 138 GLU A N 1
ATOM 1121 C CA . GLU A 1 138 ? 23.933 34.686 -36.092 1.00 85.31 138 GLU A CA 1
ATOM 1122 C C . GLU A 1 138 ? 24.815 35.853 -35.620 1.00 85.31 138 GLU A C 1
ATOM 1124 O O . GLU A 1 138 ? 25.111 36.750 -36.409 1.00 85.31 138 GLU A O 1
ATOM 1129 N N . ALA A 1 139 ? 25.318 35.822 -34.382 1.00 84.50 139 ALA A N 1
ATOM 1130 C CA . ALA A 1 139 ? 26.279 36.805 -33.871 1.00 84.50 139 ALA A CA 1
ATOM 1131 C C . ALA A 1 139 ? 27.618 36.765 -34.631 1.00 84.50 139 ALA A C 1
ATOM 1133 O O . ALA A 1 139 ? 28.191 37.806 -34.944 1.00 84.50 139 ALA A O 1
ATOM 1134 N N . LEU A 1 140 ? 28.103 35.568 -34.979 1.00 79.12 140 LEU A N 1
ATOM 1135 C CA . LEU A 1 140 ? 29.286 35.395 -35.827 1.00 79.12 140 LEU A CA 1
ATOM 1136 C C . LEU A 1 140 ? 29.045 35.879 -37.265 1.00 79.12 140 LEU A C 1
ATOM 1138 O O . LEU A 1 140 ? 29.942 36.467 -37.859 1.00 79.12 140 LEU A O 1
ATOM 1142 N N . ALA A 1 141 ? 27.845 35.672 -37.814 1.00 76.50 141 ALA A N 1
ATOM 1143 C CA . ALA A 1 141 ? 27.484 36.110 -39.163 1.00 76.50 141 ALA A CA 1
ATOM 1144 C C . ALA A 1 141 ? 27.241 37.629 -39.273 1.00 76.50 141 ALA A C 1
ATOM 1146 O O . ALA A 1 141 ? 27.432 38.206 -40.341 1.00 76.50 141 ALA A O 1
ATOM 1147 N N . SER A 1 142 ? 26.820 38.278 -38.183 1.00 77.44 142 SER A N 1
ATOM 1148 C CA . SER A 1 142 ? 26.531 39.720 -38.125 1.00 77.44 142 SER A CA 1
ATOM 1149 C C . SER A 1 142 ? 27.725 40.588 -37.711 1.00 77.44 142 SER A C 1
ATOM 1151 O O . SER A 1 142 ? 27.643 41.812 -37.804 1.00 77.44 142 SER A O 1
ATOM 1153 N N . SER A 1 143 ? 28.847 39.986 -37.307 1.00 57.38 143 SER A N 1
ATOM 1154 C CA . SER A 1 143 ? 30.081 40.710 -36.987 1.00 57.38 143 SER A CA 1
ATOM 1155 C C . SER A 1 143 ? 30.840 41.086 -38.280 1.00 57.38 143 SER A C 1
ATOM 1157 O O . SER A 1 143 ? 31.323 40.187 -38.971 1.00 57.38 143 SER A O 1
ATOM 1159 N N . PRO A 1 144 ? 30.985 42.378 -38.658 1.00 54.41 144 PRO A N 1
ATOM 1160 C CA . PRO A 1 144 ? 31.509 42.767 -39.978 1.00 54.41 144 PRO A CA 1
ATOM 1161 C C . PRO A 1 144 ? 33.033 42.672 -40.130 1.00 54.41 144 PRO A C 1
ATOM 1163 O O . PRO A 1 144 ? 33.570 42.979 -41.193 1.00 54.41 144 PRO A O 1
ATOM 1166 N N . GLN A 1 145 ? 33.761 42.310 -39.080 1.00 53.50 145 GLN A N 1
ATOM 1167 C CA . GLN A 1 145 ? 35.218 42.273 -39.085 1.00 53.50 145 GLN A CA 1
ATOM 1168 C C . GLN A 1 145 ? 35.674 41.182 -38.131 1.00 53.50 145 GLN A C 1
ATOM 1170 O O . GLN A 1 145 ? 35.482 41.331 -36.932 1.00 53.50 145 GLN A O 1
ATOM 1175 N N . LEU A 1 146 ? 36.291 40.118 -38.649 1.00 43.19 146 LEU A N 1
ATOM 1176 C CA . LEU A 1 146 ? 37.364 39.394 -37.964 1.00 43.19 146 LEU A CA 1
ATOM 1177 C C . LEU A 1 146 ? 38.068 38.459 -38.951 1.00 43.19 146 LEU A C 1
ATOM 1179 O O . LEU A 1 146 ? 37.500 37.510 -39.489 1.00 43.19 146 LEU A O 1
ATOM 1183 N N . ASN A 1 147 ? 39.334 38.793 -39.188 1.00 48.38 147 ASN A N 1
ATOM 1184 C CA . ASN A 1 147 ? 40.316 37.997 -39.903 1.00 48.38 147 ASN A CA 1
ATOM 1185 C C . ASN A 1 147 ? 40.361 36.569 -39.338 1.00 48.38 147 ASN A C 1
ATOM 1187 O O . ASN A 1 147 ? 40.626 36.378 -38.152 1.00 48.38 147 ASN A O 1
ATOM 1191 N N . LEU A 1 148 ? 40.133 35.573 -40.201 1.00 43.62 148 LEU A N 1
ATOM 1192 C CA . LEU A 1 148 ? 40.287 34.145 -39.905 1.00 43.62 148 LEU A CA 1
ATOM 1193 C C . LEU A 1 148 ? 41.770 33.752 -39.801 1.00 43.62 148 LEU A C 1
ATOM 1195 O O . LEU A 1 148 ? 42.306 33.011 -40.626 1.00 43.62 148 LEU A O 1
ATOM 1199 N N . THR A 1 149 ? 42.439 34.215 -38.758 1.00 42.53 149 THR A N 1
ATOM 1200 C CA . THR A 1 149 ? 43.722 33.667 -38.321 1.00 42.53 149 THR A CA 1
ATOM 1201 C C . THR A 1 149 ? 43.613 33.390 -36.830 1.00 42.53 149 THR A C 1
ATOM 1203 O O . THR A 1 149 ? 43.319 34.301 -36.072 1.00 42.53 149 THR A O 1
ATOM 1206 N N . GLU A 1 150 ? 43.842 32.135 -36.436 1.00 44.06 150 GLU A N 1
ATOM 1207 C CA . GLU A 1 150 ? 43.927 31.651 -35.045 1.00 44.06 150 GLU A CA 1
ATOM 1208 C C . GLU A 1 150 ? 42.612 31.336 -34.311 1.00 44.06 150 GLU A C 1
ATOM 1210 O O . GLU A 1 150 ? 42.249 31.950 -33.316 1.00 44.06 150 GLU A O 1
ATOM 1215 N N . ALA A 1 151 ? 41.971 30.230 -34.699 1.00 38.75 151 ALA A N 1
ATOM 1216 C CA . ALA A 1 151 ? 41.334 29.350 -33.718 1.00 38.75 151 ALA A CA 1
ATOM 1217 C C . ALA A 1 151 ? 41.478 27.885 -34.155 1.00 38.75 151 ALA A C 1
ATOM 1219 O O . ALA A 1 151 ? 41.064 27.475 -35.239 1.00 38.75 151 ALA A O 1
ATOM 1220 N N . HIS A 1 152 ? 42.145 27.119 -33.299 1.00 45.78 152 HIS A N 1
ATOM 1221 C CA . HIS A 1 152 ? 42.542 25.723 -33.444 1.00 45.78 152 HIS A CA 1
ATOM 1222 C C . HIS A 1 152 ? 41.337 24.769 -33.592 1.00 45.78 152 HIS A C 1
ATOM 1224 O O . HIS A 1 152 ? 40.879 24.155 -32.635 1.00 45.78 152 HIS A O 1
ATOM 1230 N N . ILE A 1 153 ? 40.878 24.572 -34.825 1.00 47.31 153 ILE A N 1
ATOM 1231 C CA . ILE A 1 153 ? 40.393 23.269 -35.304 1.00 47.31 153 ILE A CA 1
ATOM 1232 C C . ILE A 1 153 ? 41.156 22.998 -36.600 1.00 47.31 153 ILE A C 1
ATOM 1234 O O . ILE A 1 153 ? 40.630 23.086 -37.706 1.00 47.31 153 ILE A O 1
ATOM 1238 N N . ALA A 1 154 ? 42.465 22.784 -36.472 1.00 41.19 154 ALA A N 1
ATOM 1239 C CA . ALA A 1 154 ? 43.285 22.380 -37.598 1.00 41.19 154 ALA A CA 1
ATOM 1240 C C . ALA A 1 154 ? 43.103 20.866 -37.808 1.00 41.19 154 ALA A C 1
ATOM 1242 O O . ALA A 1 154 ? 43.433 20.086 -36.911 1.00 41.19 154 ALA A O 1
ATOM 1243 N N . PRO A 1 155 ? 42.659 20.406 -38.993 1.00 46.50 155 PRO A N 1
ATOM 1244 C CA . PRO A 1 155 ? 43.150 19.138 -39.512 1.00 46.50 155 PRO A CA 1
ATOM 1245 C C . PRO A 1 155 ? 44.670 19.256 -39.445 1.00 46.50 155 PRO A C 1
ATOM 1247 O O . PRO A 1 155 ? 45.198 20.219 -40.001 1.00 46.50 155 PRO A O 1
ATOM 1250 N N . THR A 1 156 ? 45.326 18.375 -38.679 1.00 49.62 156 THR A N 1
ATOM 1251 C CA . THR A 1 156 ? 46.770 18.413 -38.374 1.00 49.62 156 THR A CA 1
ATOM 1252 C C . THR A 1 156 ? 47.570 19.073 -39.501 1.00 49.62 156 THR A C 1
ATOM 1254 O O . THR A 1 156 ? 47.394 18.699 -40.659 1.00 49.62 156 THR A O 1
ATOM 1257 N N . ASP A 1 157 ? 48.428 20.059 -39.214 1.00 54.97 157 ASP A N 1
ATOM 1258 C CA . ASP A 1 157 ? 49.207 20.770 -40.252 1.00 54.97 157 ASP A CA 1
ATOM 1259 C C . ASP A 1 157 ? 49.963 19.814 -41.192 1.00 54.97 157 ASP A C 1
ATOM 1261 O O . ASP A 1 157 ? 50.267 20.144 -42.337 1.00 54.97 157 ASP A O 1
ATOM 1265 N N . THR A 1 158 ? 50.210 18.587 -40.736 1.00 55.97 158 THR A N 1
ATOM 1266 C CA . THR A 1 158 ? 50.690 17.457 -41.531 1.00 55.97 158 THR A CA 1
ATOM 1267 C C . THR A 1 158 ? 49.693 16.972 -42.592 1.00 55.97 158 THR A C 1
ATOM 1269 O O . THR A 1 158 ? 50.106 16.759 -43.728 1.00 55.97 158 THR A O 1
ATOM 1272 N N . MET A 1 159 ? 48.400 16.818 -42.290 1.00 53.31 159 MET A N 1
ATOM 1273 C CA . MET A 1 159 ? 47.350 16.558 -43.286 1.00 53.31 159 MET A CA 1
ATOM 1274 C C . MET A 1 159 ? 47.159 17.735 -44.236 1.00 53.31 159 MET A C 1
ATOM 1276 O O . MET A 1 159 ? 47.030 17.506 -45.433 1.00 53.31 159 MET A O 1
ATOM 1280 N N . ARG A 1 160 ? 47.196 18.979 -43.741 1.00 68.69 160 ARG A N 1
ATOM 1281 C CA . ARG A 1 160 ? 47.070 20.162 -44.606 1.00 68.69 160 ARG A CA 1
ATOM 1282 C C . ARG A 1 160 ? 48.244 20.265 -45.584 1.00 68.69 160 ARG A C 1
ATOM 1284 O O . ARG A 1 160 ? 48.013 20.423 -46.776 1.00 68.69 160 ARG A O 1
ATOM 1291 N N . LYS A 1 161 ? 49.485 20.072 -45.119 1.00 72.69 161 LYS A N 1
ATOM 1292 C CA . LYS A 1 161 ? 50.669 19.981 -45.994 1.00 72.69 161 LYS A CA 1
ATOM 1293 C C . LYS A 1 161 ? 50.561 18.831 -46.991 1.00 72.69 161 LYS A C 1
ATOM 1295 O O . LYS A 1 161 ? 50.788 19.043 -48.171 1.00 72.69 161 LYS A O 1
ATOM 1300 N N . ARG A 1 162 ? 50.143 17.638 -46.549 1.00 71.25 162 ARG A N 1
ATOM 1301 C CA . ARG A 1 162 ? 49.949 16.487 -47.449 1.00 71.25 162 ARG A CA 1
ATOM 1302 C C . ARG A 1 162 ? 48.860 16.733 -48.488 1.00 71.25 162 ARG A C 1
ATOM 1304 O O . ARG A 1 162 ? 49.007 16.282 -49.614 1.00 71.25 162 ARG A O 1
ATOM 1311 N N . MET A 1 163 ? 47.785 17.427 -48.127 1.00 66.56 163 MET A N 1
ATOM 1312 C CA . MET A 1 163 ? 46.712 17.770 -49.055 1.00 66.56 163 MET A CA 1
ATOM 1313 C C . MET A 1 163 ? 47.200 18.779 -50.096 1.00 66.56 163 MET A C 1
ATOM 1315 O O . MET A 1 163 ? 46.987 18.554 -51.278 1.00 66.56 163 MET A O 1
ATOM 1319 N N . VAL A 1 164 ? 47.948 19.804 -49.679 1.00 77.31 164 VAL A N 1
ATOM 1320 C CA . VAL A 1 164 ? 48.577 20.772 -50.593 1.00 77.31 164 VAL A CA 1
ATOM 1321 C C . VAL A 1 164 ? 49.604 20.096 -51.510 1.00 77.31 164 VAL A C 1
ATOM 1323 O O . VAL A 1 164 ? 49.620 20.361 -52.709 1.00 77.31 164 VAL A O 1
ATOM 1326 N N . ASP A 1 165 ? 50.416 19.174 -50.989 1.00 76.50 165 ASP A N 1
ATOM 1327 C CA . ASP A 1 165 ? 51.372 18.406 -51.795 1.00 76.50 165 ASP A CA 1
ATOM 1328 C C . ASP A 1 165 ? 50.657 17.493 -52.807 1.00 76.50 165 ASP A C 1
ATOM 1330 O O . ASP A 1 165 ? 51.086 17.387 -53.956 1.00 76.50 165 ASP A O 1
ATOM 1334 N N . LEU A 1 166 ? 49.549 16.852 -52.413 1.00 70.56 166 LEU A N 1
ATOM 1335 C CA . LEU A 1 166 ? 48.732 16.021 -53.305 1.00 70.56 166 LEU A CA 1
ATOM 1336 C C . LEU A 1 166 ? 48.013 16.857 -54.368 1.00 70.56 166 LEU A C 1
ATOM 1338 O O . LEU A 1 166 ? 47.961 16.445 -55.523 1.00 70.56 166 LEU A O 1
ATOM 1342 N N . GLU A 1 167 ? 47.497 18.032 -54.009 1.00 73.19 167 GLU A N 1
ATOM 1343 C CA . GLU A 1 167 ? 46.901 18.985 -54.950 1.00 73.19 167 GLU A CA 1
ATOM 1344 C C . GLU A 1 167 ? 47.942 19.508 -55.947 1.00 73.19 167 GLU A C 1
ATOM 1346 O O . GLU A 1 167 ? 47.660 19.576 -57.144 1.00 73.19 167 GLU A O 1
ATOM 1351 N N . GLY A 1 168 ? 49.169 19.784 -55.490 1.00 81.94 168 GLY A N 1
ATOM 1352 C CA . GLY A 1 168 ? 50.302 20.127 -56.350 1.00 81.94 168 GLY A CA 1
ATOM 1353 C C . GLY A 1 168 ? 50.659 18.999 -57.322 1.00 81.94 168 GLY A C 1
ATOM 1354 O O . GLY A 1 168 ? 50.775 19.230 -58.526 1.00 81.94 168 GLY A O 1
ATOM 1355 N N . GLN A 1 169 ? 50.734 17.758 -56.832 1.00 71.75 169 GLN A N 1
ATOM 1356 C CA . GLN A 1 169 ? 50.991 16.577 -57.665 1.00 71.75 169 GLN A CA 1
ATOM 1357 C C . GLN A 1 169 ? 49.870 16.323 -58.685 1.00 71.75 169 GLN A C 1
ATOM 1359 O O . GLN A 1 169 ? 50.151 15.972 -59.832 1.00 71.75 169 GLN A O 1
ATOM 1364 N N . LEU A 1 170 ? 48.606 16.543 -58.311 1.00 69.12 170 LEU A N 1
ATOM 1365 C CA . LEU A 1 170 ? 47.458 16.451 -59.219 1.00 69.12 170 LEU A CA 1
ATOM 1366 C C . LEU A 1 170 ? 47.481 17.550 -60.286 1.00 69.12 170 LEU A C 1
ATOM 1368 O O . LEU A 1 170 ? 47.202 17.271 -61.454 1.00 69.12 170 LEU A O 1
ATOM 1372 N N . ALA A 1 171 ? 47.843 18.777 -59.913 1.00 75.44 171 ALA A N 1
ATOM 1373 C CA . ALA A 1 171 ? 47.990 19.883 -60.852 1.00 75.44 171 ALA A CA 1
ATOM 1374 C C . ALA A 1 171 ? 49.121 19.622 -61.861 1.00 75.44 171 ALA A C 1
ATOM 1376 O O . ALA A 1 171 ? 48.951 19.858 -63.060 1.00 75.44 171 ALA A O 1
ATOM 1377 N N . ASP A 1 172 ? 50.249 19.075 -61.409 1.00 73.06 172 ASP A N 1
ATOM 1378 C CA . ASP A 1 172 ? 51.371 18.725 -62.282 1.00 73.06 172 ASP A CA 1
ATOM 1379 C C . ASP A 1 172 ? 51.061 17.522 -63.184 1.00 73.06 172 ASP A C 1
ATOM 1381 O O . ASP A 1 172 ? 51.403 17.540 -64.372 1.00 73.06 172 ASP A O 1
ATOM 1385 N N . ALA A 1 173 ? 50.323 16.524 -62.685 1.00 66.50 173 ALA A N 1
ATOM 1386 C CA . ALA A 1 173 ? 49.795 15.434 -63.506 1.00 66.50 173 ALA A CA 1
ATOM 1387 C C . ALA A 1 173 ? 48.802 15.945 -64.569 1.00 66.50 173 ALA A C 1
ATOM 1389 O O . ALA A 1 173 ? 48.836 15.499 -65.720 1.00 66.50 173 ALA A O 1
ATOM 1390 N N . GLY A 1 174 ? 47.963 16.926 -64.218 1.00 72.62 174 GLY A N 1
ATOM 1391 C CA . GLY A 1 174 ? 47.061 17.615 -65.144 1.00 72.62 174 GLY A CA 1
ATOM 1392 C C . GLY A 1 174 ? 47.812 18.307 -66.283 1.00 72.62 174 GLY A C 1
ATOM 1393 O O . GLY A 1 174 ? 47.521 18.054 -67.454 1.00 72.62 174 GLY A O 1
ATOM 1394 N N . LYS A 1 175 ? 48.850 19.088 -65.957 1.00 76.75 175 LYS A N 1
ATOM 1395 C CA . LYS A 1 175 ? 49.732 19.732 -66.950 1.00 76.75 175 LYS A CA 1
ATOM 1396 C C . LYS A 1 175 ? 50.469 18.710 -67.820 1.00 76.75 175 LYS A C 1
ATOM 1398 O O . LYS A 1 175 ? 50.663 18.935 -69.013 1.00 76.75 175 LYS A O 1
ATOM 1403 N N . GLY A 1 176 ? 50.881 17.576 -67.249 1.00 73.19 176 GLY A N 1
ATOM 1404 C CA . GLY A 1 176 ? 51.486 16.470 -67.996 1.00 73.19 176 GLY A CA 1
ATOM 1405 C C . GLY A 1 176 ? 50.530 15.868 -69.030 1.00 73.19 176 GLY A C 1
ATOM 1406 O O . GLY A 1 176 ? 50.918 15.652 -70.180 1.00 73.19 176 GLY A O 1
ATOM 1407 N N . ARG A 1 177 ? 49.263 15.665 -68.651 1.00 72.88 177 ARG A N 1
ATOM 1408 C CA . ARG A 1 177 ? 48.209 15.176 -69.551 1.00 72.88 177 ARG A CA 1
ATOM 1409 C C . ARG A 1 177 ? 47.903 16.168 -70.672 1.00 72.88 177 ARG A C 1
ATOM 1411 O O . ARG A 1 177 ? 47.720 15.745 -71.809 1.00 72.88 177 ARG A O 1
ATOM 1418 N N . GLU A 1 178 ? 47.871 17.461 -70.367 1.00 77.56 178 GLU A N 1
ATOM 1419 C CA . GLU A 1 178 ? 47.638 18.521 -71.353 1.00 77.56 178 GLU A CA 1
ATOM 1420 C C . GLU A 1 178 ? 48.758 18.569 -72.404 1.00 77.56 178 GLU A C 1
ATOM 1422 O O . GLU A 1 178 ? 48.484 18.465 -73.598 1.00 77.56 178 GLU A O 1
ATOM 1427 N N . ARG A 1 179 ? 50.028 18.538 -71.973 1.00 78.00 179 ARG A N 1
ATOM 1428 C CA . ARG A 1 179 ? 51.180 18.439 -72.891 1.00 78.00 179 ARG A CA 1
ATOM 1429 C C . ARG A 1 179 ? 51.136 17.179 -73.757 1.00 78.00 179 ARG A C 1
ATOM 1431 O O . ARG A 1 179 ? 51.468 17.239 -74.938 1.00 78.00 179 ARG A O 1
ATOM 1438 N N . ALA A 1 180 ? 50.722 16.042 -73.196 1.00 69.31 180 ALA A N 1
ATOM 1439 C CA . ALA A 1 180 ? 50.590 14.797 -73.952 1.00 69.31 180 ALA A CA 1
ATOM 1440 C C . ALA A 1 180 ? 49.462 14.865 -74.999 1.00 69.31 180 ALA A C 1
ATOM 1442 O O . ALA A 1 180 ? 49.606 14.320 -76.094 1.00 69.31 180 ALA A O 1
ATOM 1443 N N . LEU A 1 181 ? 48.354 15.548 -74.692 1.00 74.81 181 LEU A N 1
ATOM 1444 C CA . LEU A 1 181 ? 47.265 15.785 -75.643 1.00 74.81 181 LEU A CA 1
ATOM 1445 C C . LEU A 1 181 ? 47.695 16.719 -76.777 1.00 74.81 181 LEU A C 1
ATOM 1447 O O . LEU A 1 181 ? 47.372 16.454 -77.934 1.00 74.81 181 LEU A O 1
ATOM 1451 N N . ASP A 1 182 ? 48.457 17.766 -76.475 1.00 78.75 182 ASP A N 1
ATOM 1452 C CA . ASP A 1 182 ? 48.980 18.674 -77.498 1.00 78.75 182 ASP A CA 1
ATOM 1453 C C . ASP A 1 182 ? 50.021 17.990 -78.393 1.00 78.75 182 ASP A C 1
ATOM 1455 O O . ASP A 1 182 ? 49.986 18.150 -79.615 1.00 78.75 182 ASP A O 1
ATOM 1459 N N . GLN A 1 183 ? 50.876 17.135 -77.822 1.00 74.25 183 GLN A N 1
ATOM 1460 C CA . GLN A 1 183 ? 51.765 16.265 -78.598 1.00 74.25 183 GLN A CA 1
ATOM 1461 C C . GLN A 1 183 ? 50.978 15.307 -79.501 1.00 74.25 183 GLN A C 1
ATOM 1463 O O . GLN A 1 183 ? 51.322 15.153 -80.669 1.00 74.25 183 GLN A O 1
ATOM 1468 N N . ALA A 1 184 ? 49.889 14.705 -79.011 1.00 71.44 184 ALA A N 1
ATOM 1469 C CA . ALA A 1 184 ? 49.045 13.828 -79.823 1.00 71.44 184 ALA A CA 1
ATOM 1470 C C . ALA A 1 184 ? 48.379 14.575 -80.993 1.00 71.44 184 ALA A C 1
ATOM 1472 O O . ALA A 1 184 ? 48.345 14.061 -82.111 1.00 71.44 184 ALA A O 1
ATOM 1473 N N . LYS A 1 185 ? 47.906 15.809 -80.769 1.00 79.62 185 LYS A N 1
ATOM 1474 C CA . LYS A 1 185 ? 47.373 16.673 -81.836 1.00 79.62 185 LYS A CA 1
ATOM 1475 C C . LYS A 1 185 ? 48.445 17.031 -82.869 1.00 79.62 185 LYS A C 1
ATOM 1477 O O . LYS A 1 185 ? 48.168 16.972 -84.064 1.00 79.62 185 LYS A O 1
ATOM 1482 N N . MET A 1 186 ? 49.664 17.355 -82.428 1.00 79.00 186 MET A N 1
ATOM 1483 C CA . MET A 1 186 ? 50.795 17.644 -83.321 1.00 79.00 186 MET A CA 1
ATOM 1484 C C . MET A 1 186 ? 51.209 16.415 -84.147 1.00 79.00 186 MET A C 1
ATOM 1486 O O . MET A 1 186 ? 51.502 16.536 -85.335 1.00 79.00 186 MET A O 1
ATOM 1490 N N . LEU A 1 187 ? 51.216 15.223 -83.548 1.00 73.62 187 LEU A N 1
ATOM 1491 C CA . LEU A 1 187 ? 51.482 13.980 -84.274 1.00 73.62 187 LEU A CA 1
ATOM 1492 C C . LEU A 1 187 ? 50.379 13.699 -85.301 1.00 73.62 187 LEU A C 1
ATOM 1494 O O . LEU A 1 187 ? 50.685 13.362 -86.439 1.00 73.62 187 LEU A O 1
ATOM 1498 N N . SER A 1 188 ? 49.109 13.911 -84.945 1.00 78.50 188 SER A N 1
ATOM 1499 C CA . SER A 1 188 ? 47.974 13.733 -85.860 1.00 78.50 188 SER A CA 1
ATOM 1500 C C . SER A 1 188 ? 48.027 14.683 -87.065 1.00 78.50 188 SER A C 1
ATOM 1502 O O . SER A 1 188 ? 47.794 14.250 -88.198 1.00 78.50 188 SER A O 1
ATOM 1504 N N . SER A 1 189 ? 48.400 15.952 -86.860 1.00 79.25 189 SER A N 1
ATOM 1505 C CA . SER A 1 189 ? 48.568 16.900 -87.968 1.00 79.25 189 SER A CA 1
ATOM 1506 C C . SER A 1 189 ? 49.758 16.540 -88.860 1.00 79.25 189 SER A C 1
ATOM 1508 O O . SER A 1 189 ? 49.635 16.585 -90.082 1.00 79.25 189 SER A O 1
ATOM 1510 N N . ARG A 1 190 ? 50.880 16.099 -88.273 1.00 75.31 190 ARG A N 1
ATOM 1511 C CA . ARG A 1 190 ? 52.049 15.605 -89.019 1.00 75.31 190 ARG A CA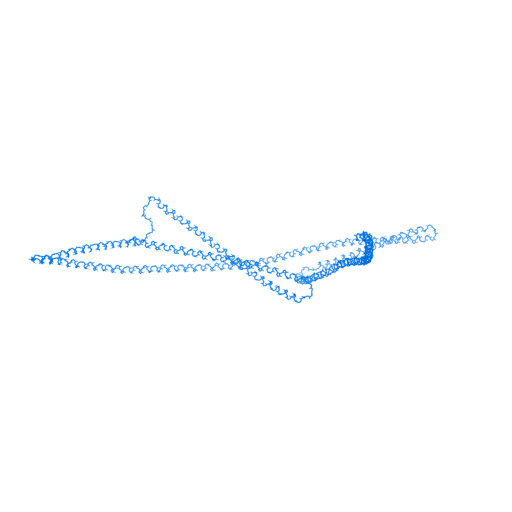 1
ATOM 1512 C C . ARG A 1 190 ? 51.733 14.350 -89.830 1.00 75.31 190 ARG A C 1
ATOM 1514 O O . ARG A 1 190 ? 52.160 14.275 -90.975 1.00 75.31 190 ARG A O 1
ATOM 1521 N N . VAL A 1 191 ? 50.973 13.401 -89.284 1.00 76.56 191 VAL A N 1
ATOM 1522 C CA . VAL A 1 191 ? 50.512 12.208 -90.020 1.00 76.56 191 VAL A CA 1
ATOM 1523 C C . VAL A 1 191 ? 49.642 12.615 -91.209 1.00 76.56 191 VAL A C 1
ATOM 1525 O O . VAL A 1 191 ? 49.905 12.177 -92.322 1.00 76.56 191 VAL A O 1
ATOM 1528 N N . SER A 1 192 ? 48.699 13.540 -91.012 1.00 78.06 192 SER A N 1
ATOM 1529 C CA . SER A 1 192 ? 47.851 14.056 -92.101 1.00 78.06 192 SER A CA 1
ATOM 1530 C C . SER A 1 192 ? 48.665 14.771 -93.196 1.00 78.06 192 SER A C 1
ATOM 1532 O O . SER A 1 192 ? 48.335 14.721 -94.380 1.00 78.06 192 SER A O 1
ATOM 1534 N N . GLU A 1 193 ? 49.744 15.461 -92.817 1.00 78.25 193 GLU A N 1
ATOM 1535 C CA . GLU A 1 193 ? 50.666 16.111 -93.754 1.00 78.25 193 GLU A CA 1
ATOM 1536 C C . GLU A 1 193 ? 51.517 15.088 -94.521 1.00 78.25 193 GLU A C 1
ATOM 1538 O O . GLU A 1 193 ? 51.707 15.235 -95.727 1.00 78.25 193 GLU A O 1
ATOM 1543 N N . LEU A 1 194 ? 51.969 14.018 -93.857 1.00 72.19 194 LEU A N 1
ATOM 1544 C CA . LEU A 1 194 ? 52.663 12.902 -94.504 1.00 72.19 194 LEU A CA 1
ATOM 1545 C C . LEU A 1 194 ? 51.755 12.154 -95.481 1.00 72.19 194 LEU A C 1
ATOM 1547 O O . LEU A 1 194 ? 52.198 11.838 -96.579 1.00 72.19 194 LEU A O 1
ATOM 1551 N N . GLU A 1 195 ? 50.488 11.927 -95.132 1.00 77.38 195 GLU A N 1
ATOM 1552 C CA . GLU A 1 195 ? 49.493 11.338 -96.038 1.00 77.38 195 GLU A CA 1
ATOM 1553 C C . GLU A 1 195 ? 49.304 12.196 -97.300 1.00 77.38 195 GLU A C 1
ATOM 1555 O O . GLU A 1 195 ? 49.258 11.666 -98.412 1.00 77.38 195 GLU A O 1
ATOM 1560 N N . ARG A 1 196 ? 49.284 13.530 -97.157 1.00 76.19 196 ARG A N 1
ATOM 1561 C CA . ARG A 1 196 ? 49.239 14.463 -98.297 1.00 76.19 196 ARG A CA 1
ATOM 1562 C C . ARG A 1 196 ? 50.513 14.436 -99.141 1.00 76.19 196 ARG A C 1
ATOM 1564 O O . ARG A 1 196 ? 50.413 14.436 -100.365 1.00 76.19 196 ARG A O 1
ATOM 1571 N N . LEU A 1 197 ? 51.690 14.402 -98.512 1.00 72.31 197 LEU A N 1
ATOM 1572 C CA . LEU A 1 197 ? 52.978 14.327 -99.213 1.00 72.31 197 LEU A CA 1
ATOM 1573 C C . LEU A 1 197 ? 53.153 12.994 -99.954 1.00 72.31 197 LEU A C 1
ATOM 1575 O O . LEU A 1 197 ? 53.674 12.966 -101.068 1.00 72.31 197 LEU A O 1
ATOM 1579 N N . LEU A 1 198 ? 52.675 11.892 -99.374 1.00 66.50 198 LEU A N 1
ATOM 1580 C CA . LEU A 1 198 ? 52.662 10.581 -100.019 1.00 66.50 198 LEU A CA 1
ATOM 1581 C C . LEU A 1 198 ? 51.730 10.582 -101.242 1.00 66.50 198 LEU A C 1
ATOM 1583 O O . LEU A 1 198 ? 52.099 10.075 -102.301 1.00 66.50 198 LEU A O 1
ATOM 1587 N N . ALA A 1 199 ? 50.559 11.217 -101.125 1.00 70.25 199 ALA A N 1
ATOM 1588 C CA . ALA A 1 199 ? 49.635 11.396 -102.241 1.00 70.25 199 ALA A CA 1
ATOM 1589 C C . ALA A 1 199 ? 50.232 12.262 -103.370 1.00 70.25 199 ALA A C 1
ATOM 1591 O O . ALA A 1 199 ? 50.014 11.962 -104.543 1.00 70.25 199 ALA A O 1
ATOM 1592 N N . SER A 1 200 ? 51.026 13.295 -103.052 1.00 63.53 200 SER A N 1
ATOM 1593 C CA . SER A 1 200 ? 51.701 14.122 -104.066 1.00 63.53 200 SER A CA 1
ATOM 1594 C C . SER A 1 200 ? 52.924 13.447 -104.696 1.00 63.53 200 SER A C 1
ATOM 1596 O O . SER A 1 200 ? 53.167 13.628 -105.892 1.00 63.53 200 SER A O 1
ATOM 1598 N N . ALA A 1 201 ? 53.667 12.628 -103.944 1.00 57.19 201 ALA A N 1
ATOM 1599 C CA . ALA A 1 201 ? 54.829 11.886 -104.444 1.00 57.19 201 ALA A CA 1
ATOM 1600 C C . ALA A 1 201 ? 54.460 10.847 -105.524 1.00 57.19 201 ALA A C 1
ATOM 1602 O O . ALA A 1 201 ? 55.269 10.564 -106.410 1.00 57.19 201 ALA A O 1
ATOM 1603 N N . GLY A 1 202 ? 53.212 10.356 -105.531 1.00 57.50 202 GLY A N 1
ATOM 1604 C CA . GLY A 1 202 ? 52.657 9.520 -106.604 1.00 57.50 202 GLY A CA 1
ATOM 1605 C C . GLY A 1 202 ? 52.560 10.200 -107.983 1.00 57.50 202 GLY A C 1
ATOM 1606 O O . GLY A 1 202 ? 52.256 9.522 -108.961 1.00 57.50 202 GLY A O 1
ATOM 1607 N N . SER A 1 203 ? 52.840 11.510 -108.092 1.00 54.41 203 SER A N 1
ATOM 1608 C CA . SER A 1 203 ? 52.690 12.307 -109.327 1.00 54.41 203 SER A CA 1
ATOM 1609 C C . SER A 1 203 ? 53.986 12.630 -110.106 1.00 54.41 203 SER A C 1
ATOM 1611 O O . SER A 1 203 ? 53.939 13.383 -111.076 1.00 54.41 203 SER A O 1
ATOM 1613 N N . GLY A 1 204 ? 55.141 12.031 -109.768 1.00 53.03 204 GLY A N 1
ATOM 1614 C CA . GLY A 1 204 ? 56.288 11.953 -110.702 1.00 53.03 204 GLY A CA 1
ATOM 1615 C C . GLY A 1 204 ? 57.483 12.910 -110.510 1.00 53.03 204 GLY A C 1
ATOM 1616 O O . GLY A 1 204 ? 58.267 13.078 -111.442 1.00 53.03 204 GLY A O 1
ATOM 1617 N N . LYS A 1 205 ? 57.708 13.495 -109.322 1.00 56.44 205 LYS A N 1
ATOM 1618 C CA . LYS A 1 205 ? 58.958 14.224 -108.970 1.00 56.44 205 LYS A CA 1
ATOM 1619 C C . LYS A 1 205 ? 59.617 13.634 -107.707 1.00 56.44 205 LYS A C 1
ATOM 1621 O O . LYS A 1 205 ? 59.624 14.225 -106.640 1.00 56.44 205 LYS A O 1
ATOM 1626 N N . ALA A 1 206 ? 60.183 12.433 -107.828 1.00 55.25 206 ALA A N 1
ATOM 1627 C CA . ALA A 1 206 ? 60.460 11.541 -106.691 1.00 55.25 206 ALA A CA 1
ATOM 1628 C C . ALA A 1 206 ? 61.753 11.787 -105.864 1.00 55.25 206 ALA A C 1
ATOM 1630 O O . ALA A 1 206 ? 61.981 11.086 -104.884 1.00 55.25 206 ALA A O 1
ATOM 1631 N N . GLY A 1 207 ? 62.625 12.741 -106.216 1.00 58.19 207 GLY A N 1
ATOM 1632 C CA . GLY A 1 207 ? 63.951 12.859 -105.573 1.00 58.19 207 GLY A CA 1
ATOM 1633 C C . GLY A 1 207 ? 64.010 13.707 -104.292 1.00 58.19 207 GLY A C 1
ATOM 1634 O O . GLY A 1 207 ? 64.691 13.342 -103.336 1.00 58.19 207 GLY A O 1
ATOM 1635 N N . GLY A 1 208 ? 63.318 14.852 -104.267 1.00 63.19 208 GLY A N 1
ATOM 1636 C CA . GLY A 1 208 ? 63.353 15.795 -103.137 1.00 63.19 208 GLY A CA 1
ATOM 1637 C C . GLY A 1 208 ? 62.442 15.385 -101.979 1.00 63.19 208 GLY A C 1
ATOM 1638 O O . GLY A 1 208 ? 62.836 15.476 -100.816 1.00 63.19 208 GLY A O 1
ATOM 1639 N N . ASP A 1 209 ? 61.264 14.854 -102.309 1.00 66.19 209 ASP A N 1
ATOM 1640 C CA . ASP A 1 209 ? 60.219 14.506 -101.341 1.00 66.19 209 ASP A CA 1
ATOM 1641 C C . ASP A 1 209 ? 60.567 13.254 -100.523 1.00 66.19 209 ASP A C 1
ATOM 1643 O O . ASP A 1 209 ? 60.164 13.115 -99.373 1.00 66.19 209 ASP A O 1
ATOM 1647 N N . PHE A 1 210 ? 61.395 12.352 -101.057 1.00 73.19 210 PHE A N 1
ATOM 1648 C CA . PHE A 1 210 ? 61.830 11.170 -100.311 1.00 73.19 210 PHE A CA 1
ATOM 1649 C C . PHE A 1 210 ? 62.739 11.531 -99.126 1.00 73.19 210 PHE A C 1
ATOM 1651 O O . PHE A 1 210 ? 62.602 10.975 -98.036 1.00 73.19 210 PHE A O 1
ATOM 1658 N N . LYS A 1 211 ? 63.642 12.505 -99.302 1.00 76.56 211 LYS A N 1
ATOM 1659 C CA . LYS A 1 211 ? 64.573 12.919 -98.243 1.00 76.56 211 LYS A CA 1
ATOM 1660 C C . LYS A 1 211 ? 63.855 13.657 -97.110 1.00 76.56 211 LYS A C 1
ATOM 1662 O O . LYS A 1 211 ? 64.204 13.461 -95.949 1.00 76.56 211 LYS A O 1
ATOM 1667 N N . THR A 1 212 ? 62.833 14.453 -97.430 1.00 77.19 212 THR A N 1
ATOM 1668 C CA . THR A 1 212 ? 61.998 15.135 -96.429 1.00 77.19 212 THR A CA 1
ATOM 1669 C C . THR A 1 212 ? 61.112 14.150 -95.665 1.00 77.19 212 THR A C 1
ATOM 1671 O O . THR A 1 212 ? 60.995 14.261 -94.442 1.00 77.19 212 THR A O 1
ATOM 1674 N N . LEU A 1 213 ? 60.561 13.134 -96.340 1.00 75.31 213 LEU A N 1
ATOM 1675 C CA . LEU A 1 213 ? 59.852 12.028 -95.690 1.00 75.31 213 LEU A CA 1
ATOM 1676 C C . LEU A 1 213 ? 60.780 11.245 -94.752 1.00 75.31 213 LEU A C 1
ATOM 1678 O O . LEU A 1 213 ? 60.412 10.999 -93.605 1.00 75.31 213 LEU A O 1
ATOM 1682 N N . GLN A 1 214 ? 62.006 10.934 -95.181 1.00 80.38 214 GLN A N 1
ATOM 1683 C CA . GLN A 1 214 ? 62.977 10.205 -94.361 1.00 80.38 214 GLN A CA 1
ATOM 1684 C C . GLN A 1 214 ? 63.369 10.975 -93.088 1.00 80.38 214 GLN A C 1
ATOM 1686 O O . GLN A 1 214 ? 63.396 10.391 -92.005 1.00 80.38 214 GLN A O 1
ATOM 1691 N N . THR A 1 215 ? 63.602 12.292 -93.174 1.00 80.94 215 THR A N 1
ATOM 1692 C CA . THR A 1 215 ? 63.865 13.115 -91.978 1.00 80.94 215 THR A CA 1
ATOM 1693 C C . THR A 1 215 ? 62.668 13.163 -91.033 1.00 80.94 215 THR A C 1
ATOM 1695 O O . THR A 1 215 ? 62.834 13.139 -89.815 1.00 80.94 215 THR A O 1
ATOM 1698 N N . ARG A 1 216 ? 61.447 13.186 -91.577 1.00 76.19 216 ARG A N 1
ATOM 1699 C CA . ARG A 1 216 ? 60.224 13.304 -90.778 1.00 76.19 216 ARG A CA 1
ATOM 1700 C C . ARG A 1 216 ? 59.843 11.992 -90.098 1.00 76.19 216 ARG A C 1
ATOM 1702 O O . ARG A 1 216 ? 59.354 12.025 -88.975 1.00 76.19 216 ARG A O 1
ATOM 1709 N N . ILE A 1 217 ? 60.125 10.857 -90.736 1.00 78.56 217 ILE A N 1
ATOM 1710 C CA . ILE A 1 217 ? 60.022 9.531 -90.116 1.00 78.56 217 ILE A CA 1
ATOM 1711 C C . ILE A 1 217 ? 60.985 9.437 -88.926 1.00 78.56 217 ILE A C 1
ATOM 1713 O O . ILE A 1 217 ? 60.539 9.103 -87.833 1.00 78.56 217 ILE A O 1
ATOM 1717 N N . GLY A 1 218 ? 62.249 9.851 -89.085 1.00 85.00 218 GLY A N 1
ATOM 1718 C CA . GLY A 1 218 ? 63.212 9.870 -87.974 1.00 85.00 218 GLY A CA 1
ATOM 1719 C C . GLY A 1 218 ? 62.788 10.774 -86.805 1.00 85.00 218 GLY A C 1
ATOM 1720 O O . GLY A 1 218 ? 62.940 10.408 -85.640 1.00 85.00 218 GLY A O 1
ATOM 1721 N N . GLU A 1 219 ? 62.185 11.936 -87.086 1.00 83.38 219 GLU A N 1
ATOM 1722 C CA . GLU A 1 219 ? 61.609 12.793 -86.038 1.00 83.38 219 GLU A CA 1
ATOM 1723 C C . GLU A 1 219 ? 60.406 12.153 -85.330 1.00 83.38 219 GLU A C 1
ATOM 1725 O O . GLU A 1 219 ? 60.273 12.289 -84.112 1.00 83.38 219 GLU A O 1
ATOM 1730 N N . LEU A 1 220 ? 59.522 11.469 -86.065 1.00 76.69 220 LEU A N 1
ATOM 1731 C CA . LEU A 1 220 ? 58.371 10.774 -85.483 1.00 76.69 220 LEU A CA 1
ATOM 1732 C C . LEU A 1 220 ? 58.806 9.590 -84.618 1.00 76.69 220 LEU A C 1
ATOM 1734 O O . LEU A 1 220 ? 58.250 9.402 -83.538 1.00 76.69 220 LEU A O 1
ATOM 1738 N N . GLU A 1 221 ? 59.820 8.838 -85.040 1.00 83.12 221 GLU A N 1
ATOM 1739 C CA . GLU A 1 221 ? 60.413 7.756 -84.249 1.00 83.12 221 GLU A CA 1
ATOM 1740 C C . GLU A 1 221 ? 61.007 8.290 -82.935 1.00 83.12 221 GLU A C 1
ATOM 1742 O O . GLU A 1 221 ? 60.737 7.741 -81.863 1.00 83.12 221 GLU A O 1
ATOM 1747 N N . ALA A 1 222 ? 61.722 9.420 -82.979 1.00 80.69 222 ALA A N 1
ATOM 1748 C CA . ALA A 1 222 ? 62.251 10.073 -81.780 1.00 80.69 222 ALA A CA 1
ATOM 1749 C C . ALA A 1 222 ? 61.138 10.604 -80.848 1.00 80.69 222 ALA A C 1
ATOM 1751 O O . ALA A 1 222 ? 61.207 10.459 -79.622 1.00 80.69 222 ALA A O 1
ATOM 1752 N N . GLN A 1 223 ? 60.073 11.193 -81.404 1.00 77.44 223 GLN A N 1
ATOM 1753 C CA . GLN A 1 223 ? 58.913 11.657 -80.629 1.00 77.44 223 GLN A CA 1
ATOM 1754 C C . GLN A 1 223 ? 58.121 10.494 -80.012 1.00 77.44 223 GLN A C 1
ATOM 1756 O O . GLN A 1 223 ? 57.668 10.587 -78.870 1.00 77.44 223 GLN A O 1
ATOM 1761 N N . LEU A 1 224 ? 57.998 9.371 -80.719 1.00 77.12 224 LEU A N 1
ATOM 1762 C CA . LEU A 1 224 ? 57.355 8.172 -80.195 1.00 77.12 224 LEU A CA 1
ATOM 1763 C C . LEU A 1 224 ? 58.173 7.562 -79.047 1.00 77.12 224 LEU A C 1
ATOM 1765 O O . LEU A 1 224 ? 57.597 7.214 -78.017 1.00 77.12 224 LEU A O 1
ATOM 1769 N N . ALA A 1 225 ? 59.503 7.507 -79.178 1.00 81.25 225 ALA A N 1
ATOM 1770 C CA . ALA A 1 225 ? 60.399 7.024 -78.127 1.00 81.25 225 ALA A CA 1
ATOM 1771 C C . ALA A 1 225 ? 60.311 7.880 -76.849 1.00 81.25 225 ALA A C 1
ATOM 1773 O O . ALA A 1 225 ? 60.180 7.350 -75.744 1.00 81.25 225 ALA A O 1
ATOM 1774 N N . THR A 1 226 ? 60.304 9.210 -76.985 1.00 80.50 226 THR A N 1
ATOM 1775 C CA . THR A 1 226 ? 60.144 10.121 -75.834 1.00 80.50 226 THR A CA 1
ATOM 1776 C C . THR A 1 226 ? 58.757 10.025 -75.192 1.00 80.50 226 THR A C 1
ATOM 1778 O O . THR A 1 226 ? 58.649 10.035 -73.963 1.00 80.50 226 THR A O 1
ATOM 1781 N N . SER A 1 227 ? 57.695 9.859 -75.988 1.00 74.25 227 SER A N 1
ATOM 1782 C CA . SER A 1 227 ? 56.335 9.633 -75.478 1.00 74.25 227 SER A CA 1
ATOM 1783 C C . SER A 1 227 ? 56.212 8.298 -74.734 1.00 74.25 227 SER A C 1
ATOM 1785 O O . SER A 1 227 ? 55.609 8.242 -73.660 1.00 74.25 227 SER A O 1
ATOM 1787 N N . ALA A 1 228 ? 56.828 7.232 -75.255 1.00 74.31 228 ALA A N 1
ATOM 1788 C CA . ALA A 1 228 ? 56.874 5.927 -74.602 1.00 74.31 228 ALA A CA 1
ATOM 1789 C C . ALA A 1 228 ? 57.578 6.009 -73.237 1.00 74.31 228 ALA A C 1
ATOM 1791 O O . ALA A 1 228 ? 57.028 5.554 -72.235 1.00 74.31 228 ALA A O 1
ATOM 1792 N N . GLN A 1 229 ? 58.722 6.695 -73.170 1.00 80.38 229 GLN A N 1
ATOM 1793 C CA . GLN A 1 229 ? 59.458 6.893 -71.921 1.00 80.38 229 GLN A CA 1
ATOM 1794 C C . GLN A 1 229 ? 58.676 7.745 -70.901 1.00 80.38 229 GLN A C 1
ATOM 1796 O O . GLN A 1 229 ? 58.724 7.488 -69.697 1.00 80.38 229 GLN A O 1
ATOM 1801 N N . ALA A 1 230 ? 57.921 8.751 -71.357 1.00 75.25 230 ALA A N 1
ATOM 1802 C CA . ALA A 1 230 ? 57.050 9.543 -70.487 1.00 75.25 230 ALA A CA 1
ATOM 1803 C C . ALA A 1 230 ? 55.884 8.712 -69.921 1.00 75.25 230 ALA A C 1
ATOM 1805 O O . ALA A 1 230 ? 55.561 8.835 -68.738 1.00 75.25 230 ALA A O 1
ATOM 1806 N N . ARG A 1 231 ? 55.281 7.835 -70.738 1.00 72.75 231 ARG A N 1
ATOM 1807 C CA . ARG A 1 231 ? 54.233 6.902 -70.290 1.00 72.75 231 ARG A CA 1
ATOM 1808 C C . ARG A 1 231 ? 54.760 5.908 -69.261 1.00 72.75 231 ARG A C 1
ATOM 1810 O O . ARG A 1 231 ? 54.090 5.681 -68.260 1.00 72.75 231 ARG A O 1
ATOM 1817 N N . GLU A 1 232 ? 55.953 5.363 -69.472 1.00 82.38 232 GLU A N 1
ATOM 1818 C CA . GLU A 1 232 ? 56.583 4.433 -68.531 1.00 82.38 232 GLU A CA 1
ATOM 1819 C C . GLU A 1 232 ? 56.829 5.089 -67.164 1.00 82.38 232 GLU A C 1
ATOM 1821 O O . GLU A 1 232 ? 56.429 4.549 -66.134 1.00 82.38 232 GLU A O 1
ATOM 1826 N N . ARG A 1 233 ? 57.362 6.319 -67.142 1.00 79.75 233 ARG A N 1
ATOM 1827 C CA . ARG A 1 233 ? 57.537 7.086 -65.894 1.00 79.75 233 ARG A CA 1
ATOM 1828 C C . ARG A 1 233 ? 56.212 7.376 -65.186 1.00 79.75 233 ARG A C 1
ATOM 1830 O O . ARG A 1 233 ? 56.152 7.296 -63.961 1.00 79.75 233 ARG A O 1
ATOM 1837 N N . ALA A 1 234 ? 55.154 7.694 -65.932 1.00 71.81 234 ALA A N 1
ATOM 1838 C CA . ALA A 1 234 ? 53.828 7.926 -65.360 1.00 71.81 234 ALA A CA 1
ATOM 1839 C C . ALA A 1 234 ? 53.222 6.644 -64.760 1.00 71.81 234 ALA A C 1
ATOM 1841 O O . ALA A 1 234 ? 52.585 6.702 -63.709 1.00 71.81 234 ALA A O 1
ATOM 1842 N N . LEU A 1 235 ? 53.447 5.484 -65.389 1.00 78.31 235 LEU A N 1
ATOM 1843 C CA . LEU A 1 235 ? 53.014 4.190 -64.855 1.00 78.31 235 LEU A CA 1
ATOM 1844 C C . LEU A 1 235 ? 53.753 3.832 -63.563 1.00 78.31 235 LEU A C 1
ATOM 1846 O O . LEU A 1 235 ? 53.115 3.387 -62.611 1.00 78.31 235 LEU A O 1
ATOM 1850 N N . GLU A 1 236 ? 55.062 4.068 -63.491 1.00 85.75 236 GLU A N 1
ATOM 1851 C CA . GLU A 1 236 ? 55.828 3.845 -62.258 1.00 85.75 236 GLU A CA 1
ATOM 1852 C C . GLU A 1 236 ? 55.393 4.788 -61.125 1.00 85.75 236 GLU A C 1
ATOM 1854 O O . GLU A 1 236 ? 55.204 4.351 -59.989 1.00 85.75 236 GLU A O 1
ATOM 1859 N N . GLN A 1 237 ? 55.113 6.060 -61.428 1.00 79.06 237 GLN A N 1
ATOM 1860 C CA . GLN A 1 237 ? 54.530 6.989 -60.452 1.00 79.06 237 GLN A CA 1
ATOM 1861 C C . GLN A 1 237 ? 53.143 6.535 -59.977 1.00 79.06 237 GLN A C 1
ATOM 1863 O O . GLN A 1 237 ? 52.859 6.587 -58.781 1.00 79.06 237 GLN A O 1
ATOM 1868 N N . ALA A 1 238 ? 52.290 6.046 -60.881 1.00 73.56 238 ALA A N 1
ATOM 1869 C CA . ALA A 1 238 ? 50.971 5.530 -60.524 1.00 73.56 238 ALA A CA 1
ATOM 1870 C C . ALA A 1 238 ? 51.062 4.291 -59.617 1.00 73.56 238 ALA A C 1
ATOM 1872 O O . ALA A 1 238 ? 50.330 4.203 -58.630 1.00 73.56 238 ALA A O 1
ATOM 1873 N N . LYS A 1 239 ? 51.993 3.367 -59.898 1.00 86.19 239 LYS A N 1
ATOM 1874 C CA . LYS A 1 239 ? 52.261 2.206 -59.032 1.00 86.19 239 LYS A CA 1
ATOM 1875 C C . LYS A 1 239 ? 52.714 2.643 -57.639 1.00 86.19 239 LYS A C 1
ATOM 1877 O O . LYS A 1 239 ? 52.160 2.165 -56.654 1.00 86.19 239 LYS A O 1
ATOM 1882 N N . PHE A 1 240 ? 53.658 3.582 -57.554 1.00 88.25 240 PHE A N 1
ATOM 1883 C CA . PHE A 1 240 ? 54.150 4.112 -56.279 1.00 88.25 240 PHE A CA 1
ATOM 1884 C C . PHE A 1 240 ? 53.055 4.813 -55.458 1.00 88.25 240 PHE A C 1
ATOM 1886 O O . PHE A 1 240 ? 52.968 4.645 -54.242 1.00 88.25 240 PHE A O 1
ATOM 1893 N N . LEU A 1 241 ? 52.187 5.594 -56.106 1.00 81.56 241 LEU A N 1
ATOM 1894 C CA . LEU A 1 241 ? 51.058 6.220 -55.417 1.00 81.56 241 LEU A CA 1
ATOM 1895 C C . LEU A 1 241 ? 50.043 5.174 -54.944 1.00 81.56 241 LEU A C 1
ATOM 1897 O O . LEU A 1 241 ? 49.555 5.274 -53.822 1.00 81.56 241 LEU A O 1
ATOM 1901 N N . SER A 1 242 ? 49.773 4.140 -55.746 1.00 83.25 242 SER A N 1
ATOM 1902 C CA . SER A 1 242 ? 48.865 3.054 -55.366 1.00 83.25 242 SER A CA 1
ATOM 1903 C C . SER A 1 242 ? 49.363 2.271 -54.149 1.00 83.25 242 SER A C 1
ATOM 1905 O O . SER A 1 242 ? 48.559 1.947 -53.275 1.00 83.25 242 SER A O 1
ATOM 1907 N N . THR A 1 243 ? 50.663 1.971 -54.059 1.00 88.94 243 THR A N 1
ATOM 1908 C CA . THR A 1 243 ? 51.221 1.283 -52.884 1.00 88.94 243 THR A CA 1
ATOM 1909 C C . THR A 1 243 ? 51.138 2.163 -51.642 1.00 88.94 243 THR A C 1
ATOM 1911 O O . THR A 1 243 ? 50.687 1.704 -50.593 1.00 88.94 243 THR A O 1
ATOM 1914 N N . ARG A 1 244 ? 51.476 3.451 -51.770 1.00 86.44 244 ARG A N 1
ATOM 1915 C CA . ARG A 1 244 ? 51.422 4.412 -50.663 1.00 86.44 244 ARG A CA 1
ATOM 1916 C C . ARG A 1 244 ? 49.999 4.656 -50.155 1.00 86.44 244 ARG A C 1
ATOM 1918 O O . ARG A 1 244 ? 49.807 4.806 -48.952 1.00 86.44 244 ARG A O 1
ATOM 1925 N N . ILE A 1 245 ? 49.002 4.671 -51.043 1.00 82.69 245 ILE A N 1
ATOM 1926 C CA . ILE A 1 245 ? 47.583 4.726 -50.657 1.00 82.69 245 ILE A CA 1
ATOM 1927 C C . ILE A 1 245 ? 47.215 3.482 -49.840 1.00 82.69 245 ILE A C 1
ATOM 1929 O O . ILE A 1 245 ? 46.683 3.629 -48.743 1.00 82.69 245 ILE A O 1
ATOM 1933 N N . GLY A 1 246 ? 47.586 2.281 -50.298 1.00 88.88 246 GLY A N 1
ATOM 1934 C CA . GLY A 1 246 ? 47.307 1.040 -49.566 1.00 88.88 246 GLY A CA 1
ATOM 1935 C C . GLY A 1 246 ? 47.973 0.967 -48.183 1.00 88.88 246 GLY A C 1
ATOM 1936 O O . GLY A 1 246 ? 47.387 0.446 -47.235 1.00 88.88 246 GLY A O 1
ATOM 1937 N N . GLU A 1 247 ? 49.182 1.512 -48.026 1.00 88.12 247 GLU A N 1
ATOM 1938 C CA . GLU A 1 247 ? 49.849 1.627 -46.719 1.00 88.12 247 GLU A CA 1
ATOM 1939 C C . GLU A 1 247 ? 49.138 2.614 -45.786 1.00 88.12 247 GLU A C 1
ATOM 1941 O O . GLU A 1 247 ? 48.945 2.320 -44.604 1.00 88.12 247 GLU A O 1
ATOM 1946 N N . LEU A 1 248 ? 48.711 3.768 -46.311 1.00 79.94 248 LEU A N 1
ATOM 1947 C CA . LEU A 1 248 ? 47.958 4.756 -45.539 1.00 79.94 248 LEU A CA 1
ATOM 1948 C C . LEU A 1 248 ? 46.601 4.202 -45.095 1.00 79.94 248 LEU A C 1
ATOM 1950 O O . LEU A 1 248 ? 46.241 4.366 -43.932 1.00 79.94 248 LEU A O 1
ATOM 1954 N N . GLU A 1 249 ? 45.877 3.511 -45.975 1.00 84.06 249 GLU A N 1
ATOM 1955 C CA . GLU A 1 249 ? 44.602 2.859 -45.649 1.00 84.06 249 GLU A CA 1
ATOM 1956 C C . GLU A 1 249 ? 44.760 1.837 -44.518 1.00 84.06 249 GLU A C 1
ATOM 1958 O O . GLU A 1 249 ? 43.996 1.867 -43.550 1.00 84.06 249 GLU A O 1
ATOM 1963 N N . LYS A 1 250 ? 45.799 0.991 -44.575 1.00 84.75 250 LYS A N 1
ATOM 1964 C CA . LYS A 1 250 ? 46.128 0.054 -43.486 1.00 84.75 250 LYS A CA 1
ATOM 1965 C C . LYS A 1 250 ? 46.453 0.780 -42.179 1.00 84.75 250 LYS A C 1
ATOM 1967 O O . LYS A 1 250 ? 45.980 0.368 -41.121 1.00 84.75 250 LYS A O 1
ATOM 1972 N N . GLY A 1 251 ? 47.218 1.872 -42.241 1.00 83.19 251 GLY A N 1
ATOM 1973 C CA . GLY A 1 251 ? 47.536 2.695 -41.072 1.00 83.19 251 GLY A CA 1
ATOM 1974 C C . GLY A 1 251 ? 46.294 3.314 -40.422 1.00 83.19 251 GLY A C 1
ATOM 1975 O O . GLY A 1 251 ? 46.152 3.275 -39.202 1.00 83.19 251 GLY A O 1
ATOM 1976 N N . PHE A 1 252 ? 45.355 3.831 -41.221 1.00 75.25 252 PHE A N 1
ATOM 1977 C CA . PHE A 1 252 ? 44.094 4.376 -40.709 1.00 75.25 252 PHE A CA 1
ATOM 1978 C C . PHE A 1 252 ? 43.203 3.304 -40.075 1.00 75.25 252 PHE A C 1
ATOM 1980 O O . PHE A 1 252 ? 42.612 3.557 -39.024 1.00 75.25 252 PHE A O 1
ATOM 1987 N N . GLN A 1 253 ? 43.129 2.108 -40.667 1.00 82.75 253 GLN A N 1
ATOM 1988 C CA . GLN A 1 253 ? 42.379 0.990 -40.087 1.00 82.75 253 GLN A CA 1
ATOM 1989 C C . GLN A 1 253 ? 42.951 0.559 -38.729 1.00 82.75 253 GLN A C 1
ATOM 1991 O O . GLN A 1 253 ? 42.185 0.359 -37.787 1.00 82.75 253 GLN A O 1
ATOM 1996 N N . ALA A 1 254 ? 44.281 0.487 -38.601 1.00 83.38 254 ALA A N 1
ATOM 1997 C CA . ALA A 1 254 ? 44.943 0.144 -37.343 1.00 83.38 254 ALA A CA 1
ATOM 1998 C C . ALA A 1 254 ? 44.648 1.173 -36.235 1.00 83.38 254 ALA A C 1
ATOM 2000 O O . ALA A 1 254 ? 44.186 0.807 -35.158 1.00 83.38 254 ALA A O 1
ATOM 2001 N N . VAL A 1 255 ? 44.802 2.470 -36.528 1.00 81.31 255 VAL A N 1
ATOM 2002 C CA . VAL A 1 255 ? 44.516 3.544 -35.558 1.00 81.31 255 VAL A CA 1
ATOM 2003 C C . VAL A 1 255 ? 43.036 3.566 -35.149 1.00 81.31 255 VAL A C 1
ATOM 2005 O O . VAL A 1 255 ? 42.715 3.830 -33.989 1.00 81.31 255 VAL A O 1
ATOM 2008 N N . GLY A 1 256 ? 42.124 3.278 -36.083 1.00 81.12 256 GLY A N 1
ATOM 2009 C CA . GLY A 1 256 ? 40.695 3.151 -35.790 1.00 81.12 256 GLY A CA 1
ATOM 2010 C C . GLY A 1 256 ? 40.391 2.001 -34.826 1.00 81.12 256 GLY A C 1
ATOM 2011 O O . GLY A 1 256 ? 39.642 2.192 -33.865 1.00 81.12 256 GLY A O 1
ATOM 2012 N N . ALA A 1 257 ? 41.007 0.836 -35.043 1.00 82.69 257 ALA A N 1
ATOM 2013 C CA . ALA A 1 257 ? 40.855 -0.333 -34.178 1.00 82.69 257 ALA A CA 1
ATOM 2014 C C . ALA A 1 257 ? 41.429 -0.092 -32.772 1.00 82.69 257 ALA A C 1
ATOM 2016 O O . ALA A 1 257 ? 40.759 -0.383 -31.780 1.00 82.69 257 ALA A O 1
ATOM 2017 N N . ASP A 1 258 ? 42.617 0.509 -32.671 1.00 86.62 258 ASP A N 1
ATOM 2018 C CA . ASP A 1 258 ? 43.249 0.821 -31.384 1.00 86.62 258 ASP A CA 1
ATOM 2019 C C . ASP A 1 258 ? 42.406 1.801 -30.562 1.00 86.62 258 ASP A C 1
ATOM 2021 O O . ASP A 1 258 ? 42.189 1.597 -29.366 1.00 86.62 258 ASP A O 1
ATOM 2025 N N . ARG A 1 259 ? 41.849 2.833 -31.209 1.00 85.44 259 ARG A N 1
ATOM 2026 C CA . ARG A 1 259 ? 40.975 3.803 -30.538 1.00 85.44 259 ARG A CA 1
ATOM 2027 C C . ARG A 1 259 ? 39.675 3.167 -30.044 1.00 85.44 259 ARG A C 1
ATOM 2029 O O . ARG A 1 259 ? 39.227 3.499 -28.948 1.00 85.44 259 ARG A O 1
ATOM 2036 N N . ALA A 1 260 ? 39.077 2.267 -30.824 1.00 81.06 260 ALA A N 1
ATOM 2037 C CA . ALA A 1 260 ? 37.872 1.545 -30.420 1.00 81.06 260 ALA A CA 1
ATOM 2038 C C . ALA A 1 260 ? 38.146 0.598 -29.237 1.00 81.06 260 ALA A C 1
ATOM 2040 O O . ALA A 1 260 ? 37.368 0.556 -28.282 1.00 81.06 260 ALA A O 1
ATOM 2041 N N . ASN A 1 261 ? 39.282 -0.102 -29.257 1.00 88.25 261 ASN A N 1
ATOM 2042 C CA . ASN A 1 261 ? 39.708 -0.980 -28.167 1.00 88.25 261 ASN A CA 1
ATOM 2043 C C . ASN A 1 261 ? 39.966 -0.200 -26.872 1.00 88.25 261 ASN A C 1
ATOM 2045 O O . ASN A 1 261 ? 39.527 -0.623 -25.802 1.00 88.25 261 ASN A O 1
ATOM 2049 N N . GLU A 1 262 ? 40.623 0.957 -26.963 1.00 89.38 262 GLU A N 1
ATOM 2050 C CA . GLU A 1 262 ? 40.876 1.810 -25.801 1.00 89.38 262 GLU A CA 1
ATOM 2051 C C . GLU A 1 262 ? 39.572 2.361 -25.210 1.00 89.38 262 GLU A C 1
ATOM 2053 O O . GLU A 1 262 ? 39.360 2.308 -23.999 1.00 89.38 262 GLU A O 1
ATOM 2058 N N . GLN A 1 263 ? 38.632 2.797 -26.056 1.00 87.62 263 GLN A N 1
ATOM 2059 C CA . GLN A 1 263 ? 37.300 3.204 -25.598 1.00 87.62 263 GLN A CA 1
ATOM 2060 C C . GLN A 1 263 ? 36.550 2.059 -24.908 1.00 87.62 263 GLN A C 1
ATOM 2062 O O . GLN A 1 263 ? 35.939 2.277 -23.861 1.00 87.62 263 GLN A O 1
ATOM 2067 N N . SER A 1 264 ? 36.630 0.836 -25.441 1.00 86.12 264 SER A N 1
ATOM 2068 C CA . SER A 1 264 ? 36.029 -0.341 -24.807 1.00 86.12 264 SER A CA 1
ATOM 2069 C C . SER A 1 264 ? 36.642 -0.628 -23.433 1.00 86.12 264 SER A C 1
ATOM 2071 O O . SER A 1 264 ? 35.909 -0.947 -22.500 1.00 86.12 264 SER A O 1
ATOM 2073 N N . ARG A 1 265 ? 37.964 -0.483 -23.276 1.00 91.62 265 ARG A N 1
ATOM 2074 C CA . ARG A 1 265 ? 38.648 -0.667 -21.985 1.00 91.62 265 ARG A CA 1
ATOM 2075 C C . ARG A 1 265 ? 38.233 0.378 -20.956 1.00 91.62 265 ARG A C 1
ATOM 2077 O O . ARG A 1 265 ? 37.928 0.019 -19.823 1.00 91.62 265 ARG A O 1
ATOM 2084 N N . VAL A 1 266 ? 38.167 1.650 -21.349 1.00 91.12 266 VAL A N 1
ATOM 2085 C CA . VAL A 1 266 ? 37.724 2.739 -20.462 1.00 91.12 266 VAL A CA 1
ATOM 2086 C C . VAL A 1 266 ? 36.277 2.526 -20.013 1.00 91.12 266 VAL A C 1
ATOM 2088 O O . VAL A 1 266 ? 35.967 2.699 -18.834 1.00 91.12 266 VAL A O 1
ATOM 2091 N N . LEU A 1 267 ? 35.391 2.114 -20.925 1.00 87.12 267 LEU A N 1
ATOM 2092 C CA . LEU A 1 267 ? 34.003 1.805 -20.580 1.00 87.12 267 LEU A CA 1
ATOM 2093 C C . LEU A 1 267 ? 33.904 0.599 -19.639 1.00 87.12 267 LEU A C 1
ATOM 2095 O O . LEU A 1 267 ? 33.171 0.674 -18.660 1.00 87.12 267 LEU A O 1
ATOM 2099 N N . GLN A 1 268 ? 34.668 -0.470 -19.876 1.00 89.44 268 GLN A N 1
ATOM 2100 C CA . GLN A 1 268 ? 34.710 -1.630 -18.978 1.00 89.44 268 GLN A CA 1
ATOM 2101 C C . GLN A 1 268 ? 35.227 -1.268 -17.582 1.00 89.44 268 GLN A C 1
ATOM 2103 O O . GLN A 1 268 ? 34.626 -1.673 -16.591 1.00 89.44 268 GLN A O 1
ATOM 2108 N N . ALA A 1 269 ? 36.286 -0.458 -17.489 1.00 91.12 269 ALA A N 1
ATOM 2109 C CA . ALA A 1 269 ? 36.801 0.020 -16.207 1.00 91.12 269 ALA A CA 1
ATOM 2110 C C . ALA A 1 269 ? 35.747 0.842 -15.450 1.00 91.12 269 ALA A C 1
ATOM 2112 O O . ALA A 1 269 ? 35.541 0.642 -14.255 1.00 91.12 269 ALA A O 1
ATOM 2113 N N . ARG A 1 270 ? 35.024 1.718 -16.159 1.00 86.31 270 ARG A N 1
ATOM 2114 C CA . ARG A 1 270 ? 33.964 2.536 -15.561 1.00 86.31 270 ARG A CA 1
ATOM 2115 C C . ARG A 1 270 ? 32.742 1.720 -15.146 1.00 86.31 270 ARG A C 1
ATOM 2117 O O . ARG A 1 270 ? 32.125 2.041 -14.137 1.00 86.31 270 ARG A O 1
ATOM 2124 N N . ILE A 1 271 ? 32.403 0.670 -15.893 1.00 86.44 271 ILE A N 1
ATOM 2125 C CA . ILE A 1 271 ? 31.365 -0.289 -15.495 1.00 86.44 271 ILE A CA 1
ATOM 2126 C C . ILE A 1 271 ? 31.782 -0.993 -14.199 1.00 86.44 271 ILE A C 1
ATOM 2128 O O . ILE A 1 271 ? 31.005 -0.985 -13.251 1.00 86.44 271 ILE A O 1
ATOM 2132 N N . GLY A 1 272 ? 33.018 -1.496 -14.108 1.00 90.81 272 GLY A N 1
ATOM 2133 C CA . GLY A 1 272 ? 33.517 -2.146 -12.891 1.00 90.81 272 GLY A CA 1
ATOM 2134 C C . GLY A 1 272 ? 33.537 -1.220 -11.666 1.00 90.81 272 GLY A C 1
ATOM 2135 O O . GLY A 1 272 ? 33.186 -1.642 -10.564 1.00 90.81 272 GLY A O 1
ATOM 2136 N N . GLU A 1 273 ? 33.884 0.058 -11.850 1.00 91.62 273 GLU A N 1
ATOM 2137 C CA . GLU A 1 273 ? 33.819 1.073 -10.788 1.00 91.62 273 GLU A CA 1
ATOM 2138 C C . GLU A 1 273 ? 32.372 1.328 -10.325 1.00 91.62 273 GLU A C 1
ATOM 2140 O O . GLU A 1 273 ? 32.094 1.385 -9.127 1.00 91.62 273 GLU A O 1
ATOM 2145 N N . LEU A 1 274 ? 31.424 1.435 -11.261 1.00 85.38 274 LEU A N 1
ATOM 2146 C CA . LEU A 1 274 ? 30.006 1.607 -10.931 1.00 85.38 274 LEU A CA 1
ATOM 2147 C C . LEU A 1 274 ? 29.422 0.374 -10.229 1.00 85.38 274 LEU A C 1
ATOM 2149 O O . LEU A 1 274 ? 28.635 0.525 -9.298 1.00 85.38 274 LEU A O 1
ATOM 2153 N N . GLU A 1 275 ? 29.822 -0.835 -10.625 1.00 86.75 275 GLU A N 1
ATOM 2154 C CA . GLU A 1 275 ? 29.424 -2.081 -9.959 1.00 86.75 275 GLU A CA 1
ATOM 2155 C C . GLU A 1 275 ? 29.937 -2.139 -8.514 1.00 86.75 275 GLU A C 1
ATOM 2157 O O . GLU A 1 275 ? 29.183 -2.498 -7.607 1.00 86.75 275 GLU A O 1
ATOM 2162 N N . THR A 1 276 ? 31.181 -1.713 -8.267 1.00 89.31 276 THR A N 1
ATOM 2163 C CA . THR A 1 276 ? 31.734 -1.634 -6.903 1.00 89.31 276 THR A CA 1
ATOM 2164 C C . THR A 1 276 ? 31.043 -0.562 -6.061 1.00 89.31 276 THR A C 1
ATOM 2166 O O . THR A 1 276 ? 30.715 -0.818 -4.900 1.00 89.31 276 THR A O 1
ATOM 2169 N N . GLN A 1 277 ? 30.750 0.612 -6.631 1.00 85.19 277 GLN A N 1
ATOM 2170 C CA . GLN A 1 277 ? 29.978 1.656 -5.945 1.00 85.19 277 GLN A CA 1
ATOM 2171 C C . GLN A 1 277 ? 28.557 1.185 -5.603 1.00 85.19 277 GLN A C 1
ATOM 2173 O O . GLN A 1 277 ? 28.078 1.419 -4.491 1.00 85.19 277 GLN A O 1
ATOM 2178 N N . LEU A 1 278 ? 27.894 0.485 -6.527 1.00 82.62 278 LEU A N 1
ATOM 2179 C CA . LEU A 1 278 ? 26.555 -0.059 -6.315 1.00 82.62 278 LEU A CA 1
ATOM 2180 C C . LEU A 1 278 ? 26.552 -1.137 -5.225 1.00 82.62 278 LEU A C 1
ATOM 2182 O O . LEU A 1 278 ? 25.671 -1.127 -4.363 1.00 82.62 278 LEU A O 1
ATOM 2186 N N . ALA A 1 279 ? 27.551 -2.024 -5.219 1.00 84.25 279 ALA A N 1
ATOM 2187 C CA . ALA A 1 279 ? 27.727 -3.015 -4.163 1.00 84.25 279 ALA A CA 1
ATOM 2188 C C . ALA A 1 279 ? 27.903 -2.340 -2.790 1.00 84.25 279 ALA A C 1
ATOM 2190 O O . ALA A 1 279 ? 27.181 -2.678 -1.850 1.00 84.25 279 ALA A O 1
ATOM 2191 N N . GLY A 1 280 ? 28.759 -1.317 -2.690 1.00 84.19 280 GLY A N 1
ATOM 2192 C CA . GLY A 1 280 ? 28.944 -0.544 -1.457 1.00 84.19 280 GLY A CA 1
ATOM 2193 C C . GLY A 1 280 ? 27.662 0.150 -0.979 1.00 84.19 280 GLY A C 1
ATOM 2194 O O . GLY A 1 280 ? 27.293 0.044 0.190 1.00 84.19 280 GLY A O 1
ATOM 2195 N N . ALA A 1 281 ? 26.920 0.794 -1.885 1.00 80.81 281 ALA A N 1
ATOM 2196 C CA . ALA A 1 281 ? 25.641 1.427 -1.556 1.00 80.81 281 ALA A CA 1
ATOM 2197 C C . ALA A 1 281 ? 24.585 0.406 -1.091 1.00 80.81 281 ALA A C 1
ATOM 2199 O O . ALA A 1 281 ? 23.811 0.680 -0.170 1.00 80.81 281 ALA A O 1
ATOM 2200 N N . SER A 1 282 ? 24.564 -0.785 -1.700 1.00 81.00 282 SER A N 1
ATOM 2201 C CA . SER A 1 282 ? 23.659 -1.865 -1.300 1.00 81.00 282 SER A CA 1
ATOM 2202 C C . SER A 1 282 ? 23.956 -2.376 0.113 1.00 81.00 282 SER A C 1
ATOM 2204 O O . SER A 1 282 ? 23.023 -2.607 0.883 1.00 81.00 282 SER A O 1
ATOM 2206 N N . GLN A 1 283 ? 25.236 -2.460 0.485 1.00 84.62 283 GLN A N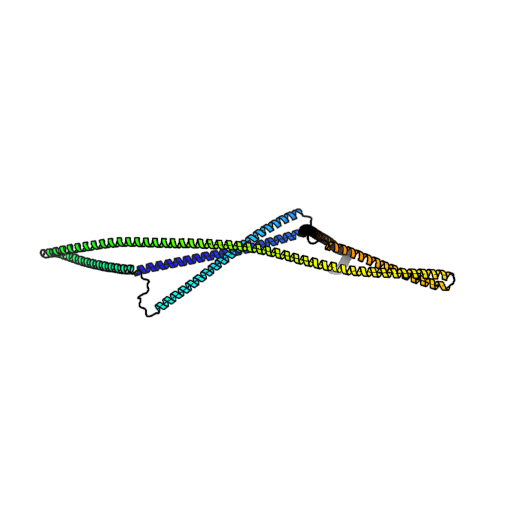 1
ATOM 2207 C CA . GLN A 1 283 ? 25.665 -2.872 1.817 1.00 84.62 283 GLN A CA 1
ATOM 2208 C C . GLN A 1 283 ? 25.272 -1.839 2.881 1.00 84.62 283 GLN A C 1
ATOM 2210 O O . GLN A 1 283 ? 24.647 -2.203 3.874 1.00 84.62 283 GLN A O 1
ATOM 2215 N N . ILE A 1 284 ? 25.526 -0.549 2.631 1.00 85.62 284 ILE A N 1
ATOM 2216 C CA . ILE A 1 284 ? 25.116 0.541 3.536 1.00 85.62 284 ILE A CA 1
ATOM 2217 C C . ILE A 1 284 ? 23.598 0.522 3.763 1.00 85.62 284 ILE A C 1
ATOM 2219 O O . ILE A 1 284 ? 23.118 0.720 4.879 1.00 85.62 284 ILE A O 1
ATOM 2223 N N . ARG A 1 285 ? 22.816 0.247 2.712 1.00 83.88 285 ARG A N 1
ATOM 2224 C CA . ARG A 1 285 ? 21.357 0.134 2.823 1.00 83.88 285 ARG A CA 1
ATOM 2225 C C . ARG A 1 285 ? 20.929 -1.053 3.692 1.00 83.88 285 ARG A C 1
ATOM 2227 O O . ARG A 1 285 ? 19.943 -0.934 4.420 1.00 83.88 285 ARG A O 1
ATOM 2234 N N . LEU A 1 286 ? 21.638 -2.179 3.612 1.00 86.69 286 LEU A N 1
ATOM 2235 C CA . LEU A 1 286 ? 21.365 -3.358 4.433 1.00 86.69 286 LEU A CA 1
ATOM 2236 C C . LEU A 1 286 ? 21.653 -3.067 5.914 1.00 86.69 286 LEU A C 1
ATOM 2238 O O . LEU A 1 286 ? 20.795 -3.297 6.762 1.00 86.69 286 LEU A O 1
ATOM 2242 N N . GLU A 1 287 ? 22.800 -2.446 6.197 1.00 87.94 287 GLU A N 1
ATOM 2243 C CA . GLU A 1 287 ? 23.190 -2.015 7.545 1.00 87.94 287 GLU A CA 1
ATOM 2244 C C . GLU A 1 287 ? 22.183 -1.012 8.133 1.00 87.94 287 GLU A C 1
ATOM 2246 O O . GLU A 1 287 ? 21.745 -1.160 9.276 1.00 87.94 287 GLU A O 1
ATOM 2251 N N . ALA A 1 288 ? 21.730 -0.034 7.341 1.00 84.06 288 ALA A N 1
ATOM 2252 C CA . ALA A 1 288 ? 20.692 0.909 7.757 1.00 84.06 288 ALA A CA 1
ATOM 2253 C C . ALA A 1 288 ? 19.346 0.213 8.040 1.00 84.06 288 ALA A C 1
ATOM 2255 O O . ALA A 1 288 ? 18.660 0.547 9.007 1.00 84.06 288 ALA A O 1
ATOM 2256 N N . SER A 1 289 ? 18.967 -0.782 7.233 1.00 85.06 289 SER A N 1
ATOM 2257 C CA . SER A 1 289 ? 17.756 -1.581 7.463 1.00 85.06 289 SER A CA 1
ATOM 2258 C C . SER A 1 289 ? 17.825 -2.352 8.786 1.00 85.06 289 SER A C 1
ATOM 2260 O O . SER A 1 289 ? 16.836 -2.410 9.520 1.00 85.06 289 SER A O 1
ATOM 2262 N N . ASP A 1 290 ? 18.979 -2.926 9.122 1.00 88.62 290 ASP A N 1
ATOM 2263 C CA . ASP A 1 290 ? 19.160 -3.654 10.381 1.00 88.62 290 ASP A CA 1
ATOM 2264 C C . ASP A 1 290 ? 19.186 -2.716 11.598 1.00 88.62 290 ASP A C 1
ATOM 2266 O O . ASP A 1 290 ? 18.623 -3.044 12.651 1.00 88.62 290 ASP A O 1
ATOM 2270 N N . GLN A 1 291 ? 19.722 -1.501 11.447 1.00 87.88 291 GLN A N 1
ATOM 2271 C CA . GLN A 1 291 ? 19.603 -0.450 12.464 1.00 87.88 291 GLN A CA 1
ATOM 2272 C C . GLN A 1 291 ? 18.141 -0.057 12.707 1.00 87.88 291 GLN A C 1
ATOM 2274 O O . GLN A 1 291 ? 17.714 0.016 13.859 1.00 87.88 291 GLN A O 1
ATOM 2279 N N . VAL A 1 292 ? 17.344 0.129 11.649 1.00 88.06 292 VAL A N 1
ATOM 2280 C CA . VAL A 1 292 ? 15.908 0.437 11.774 1.00 88.06 292 VAL A CA 1
ATOM 2281 C C . VAL A 1 292 ? 15.157 -0.692 12.484 1.00 88.06 292 VAL A C 1
ATOM 2283 O O . VAL A 1 292 ? 14.357 -0.421 13.378 1.00 88.06 292 VAL A O 1
ATOM 2286 N N . ARG A 1 293 ? 15.439 -1.962 12.159 1.00 89.81 293 ARG A N 1
ATOM 2287 C CA . ARG A 1 293 ? 14.850 -3.113 12.873 1.00 89.81 293 ARG A CA 1
ATOM 2288 C C . ARG A 1 293 ? 15.193 -3.100 14.361 1.00 89.81 293 ARG A C 1
ATOM 2290 O O . ARG A 1 293 ? 14.312 -3.311 15.191 1.00 89.81 293 ARG A O 1
ATOM 2297 N N . THR A 1 294 ? 16.450 -2.813 14.692 1.00 93.06 294 THR A N 1
ATOM 2298 C CA . THR A 1 294 ? 16.925 -2.742 16.080 1.00 93.06 294 THR A CA 1
ATOM 2299 C C . THR A 1 294 ? 16.248 -1.604 16.847 1.00 93.06 294 THR A C 1
ATOM 2301 O O . THR A 1 294 ? 15.795 -1.798 17.975 1.00 93.06 294 THR A O 1
ATOM 2304 N N . LEU A 1 295 ? 16.123 -0.425 16.231 1.00 90.06 295 LEU A N 1
ATOM 2305 C CA . LEU A 1 295 ? 15.428 0.717 16.828 1.00 90.06 295 LEU A CA 1
ATOM 2306 C C . LEU A 1 295 ? 13.940 0.427 17.042 1.00 90.06 295 LEU A C 1
ATOM 2308 O O . LEU A 1 295 ? 13.428 0.711 18.121 1.00 90.06 295 LEU A O 1
ATOM 2312 N N . ASN A 1 296 ? 13.267 -0.202 16.078 1.00 88.06 296 ASN A N 1
ATOM 2313 C CA . ASN A 1 296 ? 11.859 -0.580 16.213 1.00 88.06 296 ASN A CA 1
ATOM 2314 C C . ASN A 1 296 ? 11.636 -1.603 17.336 1.00 88.06 296 ASN A C 1
ATOM 2316 O O . ASN A 1 296 ? 10.681 -1.470 18.097 1.00 88.06 296 ASN A O 1
ATOM 2320 N N . ALA A 1 297 ? 12.530 -2.586 17.488 1.00 91.19 297 ALA A N 1
ATOM 2321 C CA . ALA A 1 297 ? 12.465 -3.528 18.605 1.00 91.19 297 ALA A CA 1
ATOM 2322 C C . ALA A 1 297 ? 12.588 -2.808 19.960 1.00 91.19 297 ALA A C 1
ATOM 2324 O O . ALA A 1 297 ? 11.825 -3.084 20.884 1.00 91.19 297 ALA A O 1
ATOM 2325 N N . ARG A 1 298 ? 13.498 -1.830 20.059 1.00 90.19 298 ARG A N 1
ATOM 2326 C CA . ARG A 1 298 ? 13.691 -1.025 21.273 1.00 90.19 298 ARG A CA 1
ATOM 2327 C C . ARG A 1 298 ? 12.514 -0.093 21.561 1.00 90.19 298 ARG A C 1
ATOM 2329 O O . ARG A 1 298 ? 12.169 0.096 22.722 1.00 90.19 298 ARG A O 1
ATOM 2336 N N . ILE A 1 299 ? 11.888 0.468 20.525 1.00 89.56 299 ILE A N 1
ATOM 2337 C CA . ILE A 1 299 ? 10.646 1.242 20.660 1.00 89.56 299 ILE A CA 1
ATOM 2338 C C . ILE A 1 299 ? 9.544 0.351 21.241 1.00 89.56 299 ILE A C 1
ATOM 2340 O O . ILE A 1 299 ? 8.953 0.727 22.248 1.00 89.56 299 ILE A O 1
ATOM 2344 N N . GLY A 1 300 ? 9.344 -0.855 20.699 1.00 91.31 300 GLY A N 1
ATOM 2345 C CA . GLY A 1 300 ? 8.356 -1.799 21.230 1.00 91.31 300 GLY A CA 1
ATOM 2346 C C . GLY A 1 300 ? 8.620 -2.204 22.688 1.00 91.31 300 GLY A C 1
ATOM 2347 O O . GLY A 1 300 ? 7.687 -2.312 23.483 1.00 91.31 300 GLY A O 1
ATOM 2348 N N . GLU A 1 301 ? 9.887 -2.372 23.079 1.00 91.19 301 GLU A N 1
ATOM 2349 C CA . GLU A 1 301 ? 10.258 -2.625 24.477 1.00 91.19 301 GLU A CA 1
ATOM 2350 C C . GLU A 1 301 ? 9.909 -1.437 25.391 1.00 91.19 301 GLU A C 1
ATOM 2352 O O . GLU A 1 301 ? 9.303 -1.627 26.448 1.00 91.19 301 GLU A O 1
ATOM 2357 N N . LEU A 1 302 ? 10.242 -0.209 24.979 1.00 88.44 302 LEU A N 1
ATOM 2358 C CA . LEU A 1 302 ? 9.937 1.010 25.735 1.00 88.44 302 LEU A CA 1
ATOM 2359 C C . LEU A 1 302 ? 8.427 1.262 25.848 1.00 88.44 302 LEU A C 1
ATOM 2361 O O . LEU A 1 302 ? 7.950 1.636 26.919 1.00 88.44 302 LEU A O 1
ATOM 2365 N N . GLU A 1 303 ? 7.664 1.015 24.785 1.00 89.44 303 GLU A N 1
ATOM 2366 C CA . GLU A 1 303 ? 6.198 1.074 24.804 1.00 89.44 303 GLU A CA 1
ATOM 2367 C C . GLU A 1 303 ? 5.614 0.047 25.784 1.00 89.44 303 GLU A C 1
ATOM 2369 O O . GLU A 1 303 ? 4.723 0.373 26.573 1.00 89.44 303 GLU A O 1
ATOM 2374 N N . GLY A 1 304 ? 6.165 -1.172 25.814 1.00 90.06 304 GLY A N 1
ATOM 2375 C CA . GLY A 1 304 ? 5.800 -2.197 26.792 1.00 90.06 304 GLY A CA 1
ATOM 2376 C C . GLY A 1 304 ? 6.103 -1.781 28.236 1.00 90.06 304 GLY A C 1
ATOM 2377 O O . GLY A 1 304 ? 5.269 -1.964 29.128 1.00 90.06 304 GLY A O 1
ATOM 2378 N N . GLN A 1 305 ? 7.266 -1.169 28.480 1.00 89.44 305 GLN A N 1
ATOM 2379 C CA . GLN A 1 305 ? 7.618 -0.617 29.791 1.00 89.44 305 GLN A CA 1
ATOM 2380 C C . GLN A 1 305 ? 6.652 0.501 30.206 1.00 89.44 305 GLN A C 1
ATOM 2382 O O . GLN A 1 305 ? 6.177 0.498 31.342 1.00 89.44 305 GLN A O 1
ATOM 2387 N N . LEU A 1 306 ? 6.299 1.408 29.290 1.00 82.44 306 LEU A N 1
ATOM 2388 C CA . LEU A 1 306 ? 5.363 2.503 29.555 1.00 82.44 306 LEU A CA 1
ATOM 2389 C C . LEU A 1 306 ? 3.943 1.994 29.854 1.00 82.44 306 LEU A C 1
ATOM 2391 O O . LEU A 1 306 ? 3.280 2.486 30.767 1.00 82.44 306 LEU A O 1
ATOM 2395 N N . ALA A 1 307 ? 3.479 0.964 29.145 1.00 86.38 307 ALA A N 1
ATOM 2396 C CA . ALA A 1 307 ? 2.198 0.327 29.441 1.00 86.38 307 ALA A CA 1
ATOM 2397 C C . ALA A 1 307 ? 2.187 -0.312 30.843 1.00 86.38 307 ALA A C 1
ATOM 2399 O O . ALA A 1 307 ? 1.189 -0.234 31.566 1.00 86.38 307 ALA A O 1
ATOM 2400 N N . ASN A 1 308 ? 3.304 -0.915 31.258 1.00 84.94 308 ASN A N 1
ATOM 2401 C CA . ASN A 1 308 ? 3.440 -1.503 32.589 1.00 84.94 308 ASN A CA 1
ATOM 2402 C C . ASN A 1 308 ? 3.485 -0.442 33.698 1.00 84.94 308 ASN A C 1
ATOM 2404 O O . ASN A 1 308 ? 2.851 -0.632 34.738 1.00 84.94 308 ASN A O 1
ATOM 2408 N N . THR A 1 309 ? 4.167 0.690 33.489 1.00 84.50 309 THR A N 1
ATOM 2409 C CA . THR A 1 309 ? 4.146 1.797 34.462 1.00 84.50 309 THR A CA 1
ATOM 2410 C C . THR A 1 309 ? 2.763 2.444 34.560 1.00 84.50 309 THR A C 1
ATOM 2412 O O . THR A 1 309 ? 2.327 2.776 35.664 1.00 84.50 309 THR A O 1
ATOM 2415 N N . GLY A 1 310 ? 2.022 2.527 33.449 1.00 84.06 310 GLY A N 1
ATOM 2416 C CA . GLY A 1 310 ? 0.614 2.934 33.438 1.00 84.06 310 GLY A CA 1
ATOM 2417 C C . GLY A 1 310 ? -0.260 2.043 34.328 1.00 84.06 310 GLY A C 1
ATOM 2418 O O . GLY A 1 310 ? -0.944 2.542 35.221 1.00 84.06 310 GLY A O 1
ATOM 2419 N N . LYS A 1 311 ? -0.157 0.715 34.176 1.00 83.50 311 LYS A N 1
ATOM 2420 C CA . LYS A 1 311 ? -0.872 -0.254 35.032 1.00 83.50 311 LYS A CA 1
ATOM 2421 C C . LYS A 1 311 ? -0.477 -0.145 36.506 1.00 83.50 311 LYS A C 1
ATOM 2423 O O . LYS A 1 311 ? -1.334 -0.251 37.381 1.00 83.50 311 LYS A O 1
ATOM 2428 N N . ALA A 1 312 ? 0.803 0.092 36.797 1.00 79.56 312 ALA A N 1
ATOM 2429 C CA . ALA A 1 312 ? 1.262 0.317 38.167 1.00 79.56 312 ALA A CA 1
ATOM 2430 C C . ALA A 1 312 ? 0.639 1.588 38.777 1.00 79.56 312 ALA A C 1
ATOM 2432 O O . ALA A 1 312 ? 0.260 1.582 39.946 1.00 79.56 312 ALA A O 1
ATOM 2433 N N . SER A 1 313 ? 0.471 2.655 37.987 1.00 85.19 313 SER A N 1
ATOM 2434 C CA . SER A 1 313 ? -0.213 3.881 38.420 1.00 85.19 313 SER A CA 1
ATOM 2435 C C . SER A 1 313 ? -1.712 3.673 38.669 1.00 85.19 313 SER A C 1
ATOM 2437 O O . SER A 1 313 ? -2.273 4.243 39.604 1.00 85.19 313 SER A O 1
ATOM 2439 N N . GLU A 1 314 ? -2.385 2.844 37.873 1.00 83.94 314 GLU A N 1
ATOM 2440 C CA . GLU A 1 314 ? -3.780 2.480 38.145 1.00 83.94 314 GLU A CA 1
ATOM 2441 C C . GLU A 1 314 ? -3.905 1.653 39.427 1.00 83.94 314 GLU A C 1
ATOM 2443 O O . GLU A 1 314 ? -4.767 1.933 40.263 1.00 83.94 314 GLU A O 1
ATOM 2448 N N . ALA A 1 315 ? -3.000 0.694 39.640 1.00 79.94 315 ALA A N 1
ATOM 2449 C CA . ALA A 1 315 ? -2.967 -0.105 40.860 1.00 79.94 315 ALA A CA 1
ATOM 2450 C C . ALA A 1 315 ? -2.771 0.762 42.117 1.00 79.94 315 ALA A C 1
ATOM 2452 O O . ALA A 1 315 ? -3.440 0.534 43.127 1.00 79.94 315 ALA A O 1
ATOM 2453 N N . THR A 1 316 ? -1.920 1.795 42.066 1.00 83.88 316 THR A N 1
ATOM 2454 C CA . THR A 1 316 ? -1.748 2.715 43.203 1.00 83.88 316 THR A CA 1
ATOM 2455 C C . THR A 1 316 ? -2.994 3.558 43.466 1.00 83.88 316 THR A C 1
ATOM 2457 O O . THR A 1 316 ? -3.354 3.727 44.631 1.00 83.88 316 THR A O 1
ATOM 2460 N N . LYS A 1 317 ? -3.711 4.013 42.429 1.00 87.69 317 LYS A N 1
ATOM 2461 C CA . LYS A 1 317 ? -5.000 4.717 42.595 1.00 87.69 317 LYS A CA 1
ATOM 2462 C C . LYS A 1 317 ? -6.064 3.830 43.244 1.00 87.69 317 LYS A C 1
ATOM 2464 O O . LYS A 1 317 ? -6.778 4.288 44.134 1.00 87.69 317 LYS A O 1
ATOM 2469 N N . VAL A 1 318 ? -6.150 2.559 42.845 1.00 86.50 318 VAL A N 1
ATOM 2470 C CA . VAL A 1 318 ? -7.086 1.591 43.449 1.00 86.50 318 VAL A CA 1
ATOM 2471 C C . VAL A 1 318 ? -6.758 1.357 44.924 1.00 86.50 318 VAL A C 1
ATOM 2473 O O . VAL A 1 318 ? -7.659 1.357 45.763 1.00 86.50 318 VAL A O 1
ATOM 2476 N N . LEU A 1 319 ? -5.475 1.198 45.264 1.00 82.06 319 LEU A N 1
ATOM 2477 C CA . LEU A 1 319 ? -5.046 1.057 46.658 1.00 82.06 319 LEU A CA 1
ATOM 2478 C C . LEU A 1 319 ? -5.357 2.315 47.480 1.00 82.06 319 LEU A C 1
ATOM 2480 O O . LEU A 1 319 ? -5.880 2.189 48.584 1.00 82.06 319 LEU A O 1
ATOM 2484 N N . GLN A 1 320 ? -5.119 3.513 46.937 1.00 85.44 320 GLN A N 1
ATOM 2485 C CA . GLN A 1 320 ? -5.468 4.777 47.598 1.00 85.44 320 GLN A CA 1
ATOM 2486 C C . GLN A 1 320 ? -6.973 4.901 47.866 1.00 85.44 320 GLN A C 1
ATOM 2488 O O . GLN A 1 320 ? -7.363 5.257 48.976 1.00 85.44 320 GLN A O 1
ATOM 2493 N N . ALA A 1 321 ? -7.825 4.555 46.895 1.00 86.38 321 ALA A N 1
ATOM 2494 C CA . ALA A 1 321 ? -9.277 4.575 47.079 1.00 86.38 321 ALA A CA 1
ATOM 2495 C C . ALA A 1 321 ? -9.729 3.608 48.186 1.00 86.38 321 ALA A C 1
ATOM 2497 O O . ALA A 1 321 ? -10.582 3.946 49.004 1.00 86.38 321 ALA A O 1
ATOM 2498 N N . ARG A 1 322 ? -9.116 2.421 48.254 1.00 82.50 322 ARG A N 1
ATOM 2499 C CA . ARG A 1 322 ? -9.440 1.416 49.271 1.00 82.50 322 ARG A CA 1
ATOM 2500 C C . ARG A 1 322 ? -8.962 1.810 50.666 1.00 82.50 322 ARG A C 1
ATOM 2502 O O . ARG A 1 322 ? -9.652 1.519 51.638 1.00 82.50 322 ARG A O 1
ATOM 2509 N N . ILE A 1 323 ? -7.820 2.490 50.769 1.00 82.06 323 ILE A N 1
ATOM 2510 C CA . ILE A 1 323 ? -7.354 3.082 52.030 1.00 82.06 323 ILE A CA 1
ATOM 2511 C C . ILE A 1 323 ? -8.357 4.138 52.505 1.00 82.06 323 ILE A C 1
ATOM 2513 O O . ILE A 1 323 ? -8.827 4.038 53.633 1.00 82.06 323 ILE A O 1
ATOM 2517 N N . ALA A 1 324 ? -8.776 5.062 51.635 1.00 83.25 324 ALA A N 1
ATOM 2518 C CA . ALA A 1 324 ? -9.765 6.083 51.988 1.00 83.25 324 ALA A CA 1
ATOM 2519 C C . ALA A 1 324 ? -11.115 5.476 52.431 1.00 83.25 324 ALA A C 1
ATOM 2521 O O . ALA A 1 324 ? -11.735 5.948 53.386 1.00 83.25 324 ALA A O 1
ATOM 2522 N N . GLU A 1 325 ? -11.565 4.394 51.784 1.00 87.50 325 GLU A N 1
ATOM 2523 C CA . GLU A 1 325 ? -12.766 3.654 52.198 1.00 87.50 325 GLU A CA 1
ATOM 2524 C C . GLU A 1 325 ? -12.598 3.028 53.593 1.00 87.50 325 GLU A C 1
ATOM 2526 O O . GLU A 1 325 ? -13.476 3.160 54.451 1.00 87.50 325 GLU A O 1
ATOM 2531 N N . LEU A 1 326 ? -11.466 2.360 53.843 1.00 78.75 326 LEU A N 1
ATOM 2532 C CA . LEU A 1 326 ? -11.168 1.743 55.137 1.00 78.75 326 LEU A CA 1
ATOM 2533 C C . LEU A 1 326 ? -11.061 2.788 56.253 1.00 78.75 326 LEU A C 1
ATOM 2535 O O . LEU A 1 326 ? -11.611 2.568 57.332 1.00 78.75 326 LEU A O 1
ATOM 2539 N N . GLU A 1 327 ? -10.434 3.934 55.992 1.00 81.62 327 GLU A N 1
ATOM 2540 C CA . GLU A 1 327 ? -10.364 5.065 56.922 1.00 81.62 327 GLU A CA 1
ATOM 2541 C C . GLU A 1 327 ? -11.764 5.609 57.258 1.00 81.62 327 GLU A C 1
ATOM 2543 O O . GLU A 1 327 ? -12.084 5.829 58.431 1.00 81.62 327 GLU A O 1
ATOM 2548 N N . GLY A 1 328 ? -12.648 5.735 56.261 1.00 80.94 328 GLY A N 1
ATOM 2549 C CA . GLY A 1 328 ? -14.045 6.132 56.465 1.00 80.94 328 GLY A CA 1
ATOM 2550 C C . GLY A 1 328 ? -14.838 5.132 57.319 1.00 80.94 328 GLY A C 1
ATOM 2551 O O . GLY A 1 328 ? -15.549 5.518 58.257 1.00 80.94 328 GLY A O 1
ATOM 2552 N N . ARG A 1 329 ? -14.675 3.829 57.059 1.00 78.25 329 ARG A N 1
ATOM 2553 C CA . ARG A 1 329 ? -15.287 2.753 57.864 1.00 78.25 329 ARG A CA 1
ATOM 2554 C C . ARG A 1 329 ? -14.750 2.720 59.295 1.00 78.25 329 ARG A C 1
ATOM 2556 O O . ARG A 1 329 ? -15.490 2.444 60.236 1.00 78.25 329 ARG A O 1
ATOM 2563 N N . LEU A 1 330 ? -13.470 3.024 59.483 1.00 77.06 330 LEU A N 1
ATOM 2564 C CA . LEU A 1 330 ? -12.866 3.079 60.809 1.00 77.06 330 LEU A CA 1
ATOM 2565 C C . LEU A 1 330 ? -13.404 4.266 61.619 1.00 77.06 330 LEU A C 1
ATOM 2567 O O . LEU A 1 330 ? -13.736 4.099 62.793 1.00 77.06 330 LEU A O 1
ATOM 2571 N N . SER A 1 331 ? -13.531 5.438 60.988 1.00 81.25 331 SER A N 1
ATOM 2572 C CA . SER A 1 331 ? -14.092 6.651 61.597 1.00 81.25 331 SER A CA 1
ATOM 2573 C C . SER A 1 331 ? -15.543 6.449 62.045 1.00 81.25 331 SER A C 1
ATOM 2575 O O . SER A 1 331 ? -15.886 6.706 63.201 1.00 81.25 331 SER A O 1
ATOM 2577 N N . THR A 1 332 ? -16.382 5.887 61.170 1.00 78.12 332 THR A N 1
ATOM 2578 C CA . THR A 1 332 ? -17.774 5.534 61.505 1.00 78.12 332 THR A CA 1
ATOM 2579 C C . THR A 1 332 ? -17.844 4.525 62.653 1.00 78.12 332 THR A C 1
ATOM 2581 O O . THR A 1 332 ? -18.609 4.724 63.596 1.00 78.12 332 THR A O 1
ATOM 2584 N N . GLY A 1 333 ? -16.973 3.513 62.659 1.00 75.31 333 GLY A N 1
ATOM 2585 C CA . GLY A 1 333 ? -16.878 2.554 63.759 1.00 75.31 333 GLY A CA 1
ATOM 2586 C C . GLY A 1 333 ? -16.427 3.148 65.102 1.00 75.31 333 GLY A C 1
ATOM 2587 O O . GLY A 1 333 ? -16.872 2.696 66.158 1.00 75.31 333 GLY A O 1
ATOM 2588 N N . ILE A 1 334 ? -15.560 4.171 65.104 1.00 78.50 334 ILE A N 1
ATOM 2589 C CA . ILE A 1 334 ? -15.194 4.914 66.329 1.00 78.50 334 ILE A CA 1
ATOM 2590 C C . ILE A 1 334 ? -16.415 5.654 66.886 1.00 78.50 334 ILE A C 1
ATOM 2592 O O . ILE A 1 334 ? -16.651 5.614 68.095 1.00 78.50 334 ILE A O 1
ATOM 2596 N N . SER A 1 335 ? -17.188 6.310 66.021 1.00 77.88 335 SER A N 1
ATOM 2597 C CA . SER A 1 335 ? -18.399 7.036 66.418 1.00 77.88 335 SER A CA 1
ATOM 2598 C C . SER A 1 335 ? -19.462 6.098 66.992 1.00 77.88 335 SER A C 1
ATOM 2600 O O . SER A 1 335 ? -19.976 6.372 68.075 1.00 77.88 335 SER A O 1
ATOM 2602 N N . ALA A 1 336 ? -19.699 4.947 66.351 1.00 75.06 336 ALA A N 1
ATOM 2603 C CA . ALA A 1 336 ? -20.622 3.926 66.849 1.00 75.06 336 ALA A CA 1
ATOM 2604 C C . ALA A 1 336 ? -20.204 3.389 68.230 1.00 75.06 336 ALA A C 1
ATOM 2606 O O . ALA A 1 336 ? -21.035 3.244 69.125 1.00 75.06 336 ALA A O 1
ATOM 2607 N N . ALA A 1 337 ? -18.904 3.162 68.457 1.00 75.12 337 ALA A N 1
ATOM 2608 C CA . ALA A 1 337 ? -18.405 2.729 69.764 1.00 75.12 337 ALA A CA 1
ATOM 2609 C C . ALA A 1 337 ? -18.694 3.759 70.875 1.00 75.12 337 ALA A C 1
ATOM 2611 O O . ALA A 1 337 ? -19.143 3.379 71.954 1.00 75.12 337 ALA A O 1
ATOM 2612 N N . ARG A 1 338 ? -18.510 5.060 70.599 1.00 79.69 338 ARG A N 1
ATOM 2613 C CA . ARG A 1 338 ? -18.844 6.138 71.552 1.00 79.69 338 ARG A CA 1
ATOM 2614 C C . ARG A 1 338 ? -20.341 6.205 71.848 1.00 79.69 338 ARG A C 1
ATOM 2616 O O . ARG A 1 338 ? -20.730 6.429 72.991 1.00 79.69 338 ARG A O 1
ATOM 2623 N N . GLU A 1 339 ? -21.174 6.005 70.831 1.00 80.56 339 GLU A N 1
ATOM 2624 C CA . GLU A 1 339 ? -22.627 5.947 70.996 1.00 80.56 339 GLU A CA 1
ATOM 2625 C C . GLU A 1 339 ? -23.050 4.740 71.841 1.00 80.56 339 GLU A C 1
ATOM 2627 O O . GLU A 1 339 ? -23.904 4.869 72.717 1.00 80.56 339 GLU A O 1
ATOM 2632 N N . THR A 1 340 ? -22.384 3.596 71.662 1.00 77.62 340 THR A N 1
ATOM 2633 C CA . THR A 1 340 ? -22.619 2.394 72.474 1.00 77.62 340 THR A CA 1
ATOM 2634 C C . THR A 1 340 ? -22.354 2.670 73.958 1.00 77.62 340 THR A C 1
ATOM 2636 O O . THR A 1 340 ? -23.173 2.321 74.806 1.00 77.62 340 THR A O 1
ATOM 2639 N N . ASP A 1 341 ? -21.242 3.337 74.287 1.00 80.31 341 ASP A N 1
ATOM 2640 C CA . ASP A 1 341 ? -20.901 3.687 75.673 1.00 80.31 341 ASP A CA 1
ATOM 2641 C C . ASP A 1 341 ? -21.908 4.684 76.278 1.00 80.31 341 ASP A C 1
ATOM 2643 O O . ASP A 1 341 ? -22.335 4.527 77.425 1.00 80.31 341 ASP A O 1
ATOM 2647 N N . ALA A 1 342 ? -22.366 5.666 75.493 1.00 83.31 342 ALA A N 1
ATOM 2648 C CA . ALA A 1 342 ? -23.396 6.613 75.921 1.00 83.31 342 ALA A CA 1
ATOM 2649 C C . ALA A 1 342 ? -24.761 5.938 76.160 1.00 83.31 342 ALA A C 1
ATOM 2651 O O . ALA A 1 342 ? -25.453 6.256 77.131 1.00 83.31 342 ALA A O 1
ATOM 2652 N N . LEU A 1 343 ? -25.152 4.991 75.299 1.00 80.62 343 LEU A N 1
ATOM 2653 C CA . LEU A 1 343 ? -26.379 4.210 75.463 1.00 80.62 343 LEU A CA 1
ATOM 2654 C C . LEU A 1 343 ? -26.306 3.295 76.689 1.00 80.62 343 LEU A C 1
ATOM 2656 O O . LEU A 1 343 ? -27.285 3.225 77.428 1.00 80.62 343 LEU A O 1
ATOM 2660 N N . ARG A 1 344 ? -25.153 2.672 76.974 1.00 84.31 344 ARG A N 1
ATOM 2661 C CA . ARG A 1 344 ? -24.960 1.885 78.208 1.00 84.31 344 ARG A CA 1
ATOM 2662 C C . ARG A 1 344 ? -25.174 2.713 79.465 1.00 84.31 344 ARG A C 1
ATOM 2664 O O . ARG A 1 344 ? -25.869 2.256 80.364 1.00 84.31 344 ARG A O 1
ATOM 2671 N N . SER A 1 345 ? -24.621 3.927 79.508 1.00 85.75 345 SER A N 1
ATOM 2672 C CA . SER A 1 345 ? -24.834 4.839 80.638 1.00 85.75 345 SER A CA 1
ATOM 2673 C C . SER A 1 345 ? -26.318 5.161 80.823 1.00 85.75 345 SER A C 1
ATOM 2675 O O . SER A 1 345 ? -26.821 5.112 81.938 1.00 85.75 345 SER A O 1
ATOM 2677 N N . ARG A 1 346 ? -27.047 5.432 79.730 1.00 83.25 346 ARG A N 1
ATOM 2678 C CA . ARG A 1 346 ? -28.491 5.710 79.794 1.00 83.25 346 ARG A CA 1
ATOM 2679 C C . ARG A 1 346 ? -29.311 4.505 80.245 1.00 83.25 346 ARG A C 1
ATOM 2681 O O . ARG A 1 346 ? -30.283 4.696 80.965 1.00 83.25 346 ARG A O 1
ATOM 2688 N N . VAL A 1 347 ? -28.952 3.294 79.816 1.00 84.69 347 VAL A N 1
ATOM 2689 C CA . VAL A 1 347 ? -29.620 2.066 80.272 1.00 84.69 347 VAL A CA 1
ATOM 2690 C C . VAL A 1 347 ? -29.413 1.886 81.775 1.00 84.69 347 VAL A C 1
ATOM 2692 O O . VAL A 1 347 ? -30.395 1.651 82.467 1.00 84.69 347 VAL A O 1
ATOM 2695 N N . ALA A 1 348 ? -28.195 2.084 82.291 1.00 84.81 348 ALA A N 1
ATOM 2696 C CA . ALA A 1 348 ? -27.933 2.035 83.732 1.00 84.81 348 ALA A CA 1
ATOM 2697 C C . ALA A 1 348 ? -28.776 3.069 84.506 1.00 84.81 348 ALA A C 1
ATOM 2699 O O . ALA A 1 348 ? -29.501 2.701 85.426 1.00 84.81 348 ALA A O 1
ATOM 2700 N N . ASP A 1 349 ? -28.799 4.331 84.057 1.00 84.81 349 ASP A N 1
ATOM 2701 C CA . ASP A 1 349 ? -29.611 5.384 84.687 1.00 84.81 349 ASP A CA 1
ATOM 2702 C C . ASP A 1 349 ? -31.121 5.068 84.664 1.00 84.81 349 ASP A C 1
ATOM 2704 O O . ASP A 1 349 ? -31.862 5.420 85.585 1.00 84.81 349 ASP A O 1
ATOM 2708 N N . LEU A 1 350 ? -31.617 4.459 83.579 1.00 83.50 350 LEU A N 1
ATOM 2709 C CA . LEU A 1 350 ? -33.021 4.059 83.456 1.00 83.50 350 LEU A CA 1
ATOM 2710 C C . LEU A 1 350 ? -33.348 2.841 84.323 1.00 83.50 350 LEU A C 1
ATOM 2712 O O . LEU A 1 350 ? -34.455 2.786 84.857 1.00 83.50 350 LEU A O 1
ATOM 2716 N N . GLN A 1 351 ? -32.416 1.898 84.481 1.00 85.31 351 GLN A N 1
ATOM 2717 C CA . GLN A 1 351 ? -32.556 0.761 85.393 1.00 85.31 351 GLN A CA 1
ATOM 2718 C C . GLN A 1 351 ? -32.640 1.234 86.846 1.00 85.31 351 GLN A C 1
ATOM 2720 O O . GLN A 1 351 ? -33.548 0.808 87.559 1.00 85.31 351 GLN A O 1
ATOM 2725 N N . ASP A 1 352 ? -31.785 2.175 87.254 1.00 86.00 352 ASP A N 1
ATOM 2726 C CA . ASP A 1 352 ? -31.817 2.757 88.600 1.00 86.00 352 ASP A CA 1
ATOM 2727 C C . ASP A 1 352 ? -33.145 3.486 88.861 1.00 86.00 352 ASP A C 1
ATOM 2729 O O . ASP A 1 352 ? -33.825 3.217 89.853 1.00 86.00 352 ASP A O 1
ATOM 2733 N N . LYS A 1 353 ? -33.590 4.337 87.923 1.00 83.81 353 LYS A N 1
ATOM 2734 C CA . LYS A 1 353 ? -34.888 5.036 88.017 1.00 83.81 353 LYS A CA 1
ATOM 2735 C C . LYS A 1 353 ? -36.078 4.083 88.033 1.00 83.81 353 LYS A C 1
ATOM 2737 O O . LYS A 1 353 ? -37.063 4.349 88.721 1.00 83.81 353 LYS A O 1
ATOM 2742 N N . LEU A 1 354 ? -36.022 2.997 87.262 1.00 82.25 354 LEU A N 1
ATOM 2743 C CA . LEU A 1 354 ? -37.059 1.971 87.279 1.00 82.25 354 LEU A CA 1
ATOM 2744 C C . LEU A 1 354 ? -37.089 1.265 88.640 1.00 82.25 354 LEU A C 1
ATOM 2746 O O . LEU A 1 354 ? -38.171 1.100 89.196 1.00 82.25 354 LEU A O 1
ATOM 2750 N N . GLY A 1 355 ? -35.927 0.931 89.208 1.00 81.12 355 GLY A N 1
ATOM 2751 C CA . GLY A 1 355 ? -35.819 0.365 90.553 1.00 81.12 355 GLY A CA 1
ATOM 2752 C C . GLY A 1 355 ? -36.388 1.294 91.631 1.00 81.12 355 GLY A C 1
ATOM 2753 O O . GLY A 1 355 ? -37.170 0.858 92.477 1.00 81.12 355 GLY A O 1
ATOM 2754 N N . GLU A 1 356 ? -36.083 2.593 91.571 1.00 82.75 356 GLU A N 1
ATOM 2755 C CA . GLU A 1 356 ? -36.669 3.602 92.465 1.00 82.75 356 GLU A CA 1
ATOM 2756 C C . GLU A 1 356 ? -38.197 3.687 92.324 1.00 82.75 356 GLU A C 1
ATOM 2758 O O . GLU A 1 356 ? -38.913 3.707 93.332 1.00 82.75 356 GLU A O 1
ATOM 2763 N N . ALA A 1 357 ? -38.708 3.689 91.088 1.00 75.25 357 ALA A N 1
ATOM 2764 C CA . ALA A 1 357 ? -40.140 3.709 90.806 1.00 75.25 357 ALA A CA 1
ATOM 2765 C C . ALA A 1 357 ? -40.846 2.431 91.293 1.00 75.25 357 ALA A C 1
ATOM 2767 O O . ALA A 1 357 ? -41.947 2.512 91.834 1.00 75.25 357 ALA A O 1
ATOM 2768 N N . GLU A 1 358 ? -40.220 1.258 91.171 1.00 80.25 358 GLU A N 1
ATOM 2769 C CA . GLU A 1 358 ? -40.754 -0.017 91.670 1.00 80.25 358 GLU A CA 1
ATOM 2770 C C . GLU A 1 358 ? -40.782 -0.076 93.204 1.00 80.25 358 GLU A C 1
ATOM 2772 O O . GLU A 1 358 ? -41.756 -0.561 93.793 1.00 80.25 358 GLU A O 1
ATOM 2777 N N . VAL A 1 359 ? -39.772 0.481 93.876 1.00 81.69 359 VAL A N 1
ATOM 2778 C CA . VAL A 1 359 ? -39.770 0.640 95.340 1.00 81.69 359 VAL A CA 1
ATOM 2779 C C . VAL A 1 359 ? -40.851 1.632 95.781 1.00 81.69 359 VAL A C 1
ATOM 2781 O O . VAL A 1 359 ? -41.575 1.364 96.744 1.00 81.69 359 VAL A O 1
ATOM 2784 N N . ALA A 1 360 ? -41.005 2.759 95.082 1.00 77.50 360 ALA A N 1
ATOM 2785 C CA . ALA A 1 360 ? -42.054 3.742 95.353 1.00 77.50 360 ALA A CA 1
ATOM 2786 C C . ALA A 1 360 ? -43.459 3.161 95.128 1.00 77.50 360 ALA A C 1
ATOM 2788 O O . ALA A 1 360 ? -44.343 3.353 95.965 1.00 77.50 360 ALA A O 1
ATOM 2789 N N . LEU A 1 361 ? -43.646 2.388 94.056 1.00 77.19 361 LEU A N 1
ATOM 2790 C CA . LEU A 1 361 ? -44.873 1.648 93.774 1.00 77.19 361 LEU A CA 1
ATOM 2791 C C . LEU A 1 361 ? -45.167 0.632 94.882 1.00 77.19 361 LEU A C 1
ATOM 2793 O O . LEU A 1 361 ? -46.284 0.588 95.388 1.00 77.19 361 LEU A O 1
ATOM 2797 N N . SER A 1 362 ? -44.163 -0.132 95.319 1.00 80.19 362 SER A N 1
ATOM 2798 C CA . SER A 1 362 ? -44.305 -1.087 96.425 1.00 80.19 362 SER A CA 1
ATOM 2799 C C . SER A 1 362 ? -44.742 -0.390 97.719 1.00 80.19 362 SER A C 1
ATOM 2801 O O . SER A 1 362 ? -45.642 -0.871 98.406 1.00 80.19 362 SER A O 1
ATOM 2803 N N . ARG A 1 363 ? -44.181 0.791 98.019 1.00 79.44 363 ARG A N 1
ATOM 2804 C CA . ARG A 1 363 ? -44.609 1.628 99.154 1.00 79.44 363 ARG A CA 1
ATOM 2805 C C . ARG A 1 363 ? -46.046 2.136 98.991 1.00 79.44 363 ARG A C 1
ATOM 2807 O O . ARG A 1 363 ? -46.821 2.042 99.941 1.00 79.44 363 ARG A O 1
ATOM 2814 N N . ALA A 1 364 ? -46.427 2.611 97.805 1.00 69.44 364 ALA A N 1
ATOM 2815 C CA . ALA A 1 364 ? -47.787 3.074 97.509 1.00 69.44 364 ALA A CA 1
ATOM 2816 C C . ALA A 1 364 ? -48.834 1.946 97.614 1.00 69.44 364 ALA A C 1
ATOM 2818 O O . ALA A 1 364 ? -49.948 2.168 98.089 1.00 69.44 364 ALA A O 1
ATOM 2819 N N . ILE A 1 365 ? -48.470 0.720 97.224 1.00 71.25 365 ILE A N 1
ATOM 2820 C CA . ILE A 1 365 ? -49.303 -0.484 97.383 1.00 71.25 365 ILE A CA 1
ATOM 2821 C C . ILE A 1 365 ? -49.474 -0.849 98.869 1.00 71.25 365 ILE A C 1
ATOM 2823 O O . ILE A 1 365 ? -50.537 -1.299 99.295 1.00 71.25 365 ILE A O 1
ATOM 2827 N N . THR A 1 366 ? -48.450 -0.634 99.699 1.00 72.12 366 THR A N 1
ATOM 2828 C CA . THR A 1 366 ? -48.582 -0.864 101.147 1.00 72.12 366 THR A CA 1
ATOM 2829 C C . THR A 1 366 ? -49.447 0.187 101.850 1.00 72.12 366 THR A C 1
ATOM 2831 O O . THR A 1 366 ? -50.191 -0.177 102.759 1.00 72.12 366 THR A O 1
ATOM 2834 N N . THR A 1 367 ? -49.428 1.455 101.416 1.00 64.12 367 THR A N 1
ATOM 2835 C CA . THR A 1 367 ? -50.255 2.536 101.992 1.00 64.12 367 THR A CA 1
ATOM 2836 C C . THR A 1 367 ? -51.698 2.560 101.475 1.00 64.12 367 THR A C 1
ATOM 2838 O O . THR A 1 367 ? -52.605 2.889 102.232 1.00 64.12 367 THR A O 1
ATOM 2841 N N . THR A 1 368 ? -51.963 2.139 100.234 1.00 57.28 368 THR A N 1
ATOM 2842 C CA . THR A 1 368 ? -53.335 1.938 99.696 1.00 57.28 368 THR A CA 1
ATOM 2843 C C . THR A 1 368 ? -54.159 0.933 100.488 1.00 57.28 368 THR A C 1
ATOM 2845 O O . THR A 1 368 ? -55.381 1.037 100.536 1.00 57.28 368 THR A O 1
ATOM 2848 N N . ARG A 1 369 ? -53.507 -0.027 101.152 1.00 57.41 369 ARG A N 1
ATOM 2849 C CA . ARG A 1 369 ? -54.173 -0.983 102.044 1.00 57.41 369 ARG A CA 1
ATOM 2850 C C . ARG A 1 369 ? -54.753 -0.329 103.307 1.00 57.41 369 ARG A C 1
ATOM 2852 O O . ARG A 1 369 ? -55.474 -1.007 104.034 1.00 57.41 369 ARG A O 1
ATOM 2859 N N . GLN A 1 370 ? -54.426 0.941 103.571 1.00 55.91 370 GLN A N 1
ATOM 2860 C CA . GLN A 1 370 ? -54.853 1.691 104.750 1.00 55.91 370 GLN A CA 1
ATOM 2861 C C . GLN A 1 370 ? -55.841 2.842 104.456 1.00 55.91 370 GLN A C 1
ATOM 2863 O O . GLN A 1 370 ? -56.597 3.139 105.367 1.00 55.91 370 GLN A O 1
ATOM 2868 N N . ASP A 1 371 ? -55.940 3.414 103.237 1.00 52.91 371 ASP A N 1
ATOM 2869 C CA . ASP A 1 371 ? -56.885 4.516 102.915 1.00 52.91 371 ASP A CA 1
ATOM 2870 C C . ASP A 1 371 ? -57.267 4.643 101.412 1.00 52.91 371 ASP A C 1
ATOM 2872 O O . ASP A 1 371 ? -56.440 4.436 100.520 1.00 52.91 371 ASP A O 1
ATOM 2876 N N . ALA A 1 372 ? -58.496 5.109 101.118 1.00 56.31 372 ALA A N 1
ATOM 2877 C CA . ALA A 1 372 ? -59.062 5.289 99.762 1.00 56.31 372 ALA A CA 1
ATOM 2878 C C . ALA A 1 372 ? -58.360 6.355 98.882 1.00 56.31 372 ALA A C 1
ATOM 2880 O O . ALA A 1 372 ? -58.508 6.355 97.662 1.00 56.31 372 ALA A O 1
ATOM 2881 N N . ALA A 1 373 ? -57.552 7.249 99.465 1.00 57.28 373 ALA A N 1
ATOM 2882 C CA . ALA A 1 373 ? -56.752 8.227 98.715 1.00 57.28 373 ALA A CA 1
ATOM 2883 C C . ALA A 1 373 ? -55.518 7.606 98.025 1.00 57.28 373 ALA A C 1
ATOM 2885 O O . ALA A 1 373 ? -54.921 8.223 97.140 1.00 57.28 373 ALA A O 1
ATOM 2886 N N . GLY A 1 374 ? -55.125 6.384 98.401 1.00 58.53 374 GLY A N 1
ATOM 2887 C CA . GLY A 1 374 ? -53.950 5.732 97.831 1.00 58.53 374 GLY A CA 1
ATOM 2888 C C . GLY A 1 374 ? -54.138 5.259 96.384 1.00 58.53 374 GLY A C 1
ATOM 2889 O O . GLY A 1 374 ? -53.153 5.121 95.660 1.00 58.53 374 GLY A O 1
ATOM 2890 N N . GLU A 1 375 ? -55.373 5.003 95.941 1.00 63.53 375 GLU A N 1
ATOM 2891 C CA . GLU A 1 375 ? -55.644 4.336 94.657 1.00 63.53 375 GLU A CA 1
ATOM 2892 C C . GLU A 1 375 ? -55.193 5.197 93.460 1.00 63.53 375 GLU A C 1
ATOM 2894 O O . GLU A 1 375 ? -54.592 4.699 92.507 1.00 63.53 375 GLU A O 1
ATOM 2899 N N . ALA A 1 376 ? -55.351 6.522 93.563 1.00 66.44 376 ALA A N 1
ATOM 2900 C CA . ALA A 1 376 ? -54.867 7.480 92.567 1.00 66.44 376 ALA A CA 1
ATOM 2901 C C . ALA A 1 376 ? -53.328 7.599 92.536 1.00 66.44 376 ALA A C 1
ATOM 2903 O O . ALA A 1 376 ? -52.736 7.775 91.469 1.00 66.44 376 ALA A O 1
ATOM 2904 N N . VAL A 1 377 ? -52.663 7.475 93.692 1.00 70.12 377 VAL A N 1
ATOM 2905 C CA . VAL A 1 377 ? -51.192 7.511 93.794 1.00 70.12 377 VAL A CA 1
ATOM 2906 C C . VAL A 1 377 ? -50.586 6.224 93.227 1.00 70.12 377 VAL A C 1
ATOM 2908 O O . VAL A 1 377 ? -49.598 6.281 92.495 1.00 70.12 377 VAL A O 1
ATOM 2911 N N . ALA A 1 378 ? -51.218 5.076 93.484 1.00 69.00 378 ALA A N 1
ATOM 2912 C CA . ALA A 1 378 ? -50.834 3.796 92.898 1.00 69.00 378 ALA A CA 1
ATOM 2913 C C . ALA A 1 378 ? -51.013 3.793 91.371 1.00 69.00 378 ALA A C 1
ATOM 2915 O O . ALA A 1 378 ? -50.093 3.400 90.657 1.00 69.00 378 ALA A O 1
ATOM 2916 N N . ALA A 1 379 ? -52.131 4.309 90.846 1.00 75.25 379 ALA A N 1
ATOM 2917 C CA . ALA A 1 379 ? -52.354 4.407 89.401 1.00 75.25 379 ALA A CA 1
ATOM 2918 C C . ALA A 1 379 ? -51.295 5.276 88.693 1.00 75.25 379 ALA A C 1
ATOM 2920 O O . ALA A 1 379 ? -50.806 4.914 87.620 1.00 75.25 379 ALA A O 1
ATOM 2921 N N . LYS A 1 380 ? -50.884 6.392 89.312 1.00 77.31 380 LYS A N 1
ATOM 2922 C CA . LYS A 1 380 ? -49.826 7.257 88.774 1.00 77.31 380 LYS A CA 1
ATOM 2923 C C . LYS A 1 380 ? -48.452 6.575 88.789 1.00 77.31 380 LYS A C 1
ATOM 2925 O O . LYS A 1 380 ? -47.745 6.629 87.786 1.00 77.31 380 LYS A O 1
ATOM 2930 N N . ALA A 1 381 ? -48.109 5.875 89.871 1.00 72.81 381 ALA A N 1
ATOM 2931 C CA . ALA A 1 381 ? -46.864 5.109 89.964 1.00 72.81 381 ALA A CA 1
ATOM 2932 C C . ALA A 1 381 ? -46.814 3.941 88.957 1.00 72.81 381 ALA A C 1
ATOM 2934 O O . ALA A 1 381 ? -45.769 3.680 88.363 1.00 72.81 381 ALA A O 1
ATOM 2935 N N . VAL A 1 382 ? -47.947 3.274 88.697 1.00 77.44 382 VAL A N 1
ATOM 2936 C CA . VAL A 1 382 ? -48.056 2.234 87.656 1.00 77.44 382 VAL A CA 1
ATOM 2937 C C . VAL A 1 382 ? -47.846 2.823 86.258 1.00 77.44 382 VAL A C 1
ATOM 2939 O O . VAL A 1 382 ? -47.128 2.232 85.450 1.00 77.44 382 VAL A O 1
ATOM 2942 N N . ALA A 1 383 ? -48.426 3.991 85.965 1.00 77.25 383 ALA A N 1
ATOM 2943 C CA . ALA A 1 383 ? -48.246 4.664 84.679 1.00 77.25 383 ALA A CA 1
ATOM 2944 C C . ALA A 1 383 ? -46.791 5.123 84.455 1.00 77.25 383 ALA A C 1
ATOM 2946 O O . ALA A 1 383 ? -46.251 4.945 83.362 1.00 77.25 383 ALA A O 1
ATOM 2947 N N . GLU A 1 384 ? -46.132 5.657 85.489 1.00 80.31 384 GLU A N 1
ATOM 2948 C CA . GLU A 1 384 ? -44.715 6.040 85.434 1.00 80.31 384 GLU A CA 1
ATOM 2949 C C . GLU A 1 384 ? -43.798 4.817 85.259 1.00 80.31 384 GLU A C 1
ATOM 2951 O O . GLU A 1 384 ? -42.910 4.840 84.404 1.00 80.31 384 GLU A O 1
ATOM 2956 N N . ALA A 1 385 ? -44.059 3.708 85.961 1.00 75.06 385 ALA A N 1
ATOM 2957 C CA . ALA A 1 385 ? -43.318 2.457 85.782 1.00 75.06 385 ALA A CA 1
ATOM 2958 C C . ALA A 1 385 ? -43.502 1.863 84.371 1.00 75.06 385 ALA A C 1
ATOM 2960 O O . ALA A 1 385 ? -42.536 1.409 83.758 1.00 75.06 385 ALA A O 1
ATOM 2961 N N . ALA A 1 386 ? -44.716 1.904 83.810 1.00 77.81 386 ALA A N 1
ATOM 2962 C CA . ALA A 1 386 ? -44.980 1.443 82.446 1.00 77.81 386 ALA A CA 1
ATOM 2963 C C . ALA A 1 386 ? -44.261 2.303 81.388 1.00 77.81 386 ALA A C 1
ATOM 2965 O O . ALA A 1 386 ? -43.669 1.767 80.448 1.00 77.81 386 ALA A O 1
ATOM 2966 N N . ALA A 1 387 ? -44.250 3.629 81.562 1.00 80.62 387 ALA A N 1
ATOM 2967 C CA . ALA A 1 387 ? -43.541 4.546 80.670 1.00 80.62 387 ALA A CA 1
ATOM 2968 C C . ALA A 1 387 ? -42.013 4.367 80.740 1.00 80.62 387 ALA A C 1
ATOM 2970 O O . ALA A 1 387 ? -41.341 4.398 79.705 1.00 80.62 387 ALA A O 1
ATOM 2971 N N . LEU A 1 388 ? -41.457 4.140 81.936 1.00 81.00 388 LEU A N 1
ATOM 2972 C CA . LEU A 1 388 ? -40.034 3.838 82.114 1.00 81.00 388 LEU A CA 1
ATOM 2973 C C . LEU A 1 388 ? -39.657 2.489 81.493 1.00 81.00 388 LEU A C 1
ATOM 2975 O O . LEU A 1 388 ? -38.644 2.423 80.805 1.00 81.00 388 LEU A O 1
ATOM 2979 N N . ARG A 1 389 ? -40.496 1.452 81.629 1.00 82.88 389 ARG A N 1
ATOM 2980 C CA . ARG A 1 389 ? -40.284 0.144 80.977 1.00 82.88 389 ARG A CA 1
ATOM 2981 C C . ARG A 1 389 ? -40.276 0.240 79.452 1.00 82.88 389 ARG A C 1
ATOM 2983 O O . ARG A 1 389 ? -39.403 -0.342 78.819 1.00 82.88 389 ARG A O 1
ATOM 2990 N N . SER A 1 390 ? -41.187 1.018 78.862 1.00 83.75 390 SER A N 1
ATOM 2991 C CA . SER A 1 390 ? -41.204 1.248 77.409 1.00 83.75 390 SER A CA 1
ATOM 2992 C C . SER A 1 390 ? -39.946 1.974 76.920 1.00 83.75 390 SER A C 1
ATOM 2994 O O . SER A 1 390 ? -39.402 1.631 75.871 1.00 83.75 390 SER A O 1
ATOM 2996 N N . ARG A 1 391 ? -39.468 2.974 77.671 1.00 82.25 391 ARG A N 1
ATOM 2997 C CA . ARG A 1 391 ? -38.227 3.690 77.337 1.00 82.25 391 ARG A CA 1
ATOM 2998 C C . ARG A 1 391 ? -37.000 2.804 77.507 1.00 82.25 391 ARG A C 1
ATOM 3000 O O . ARG A 1 391 ? -36.116 2.858 76.661 1.00 82.25 391 ARG A O 1
ATOM 3007 N N . LEU A 1 392 ? -36.975 1.974 78.550 1.00 82.31 392 LEU A N 1
ATOM 3008 C CA . LEU A 1 392 ? -35.918 0.996 78.781 1.00 82.31 392 LEU A CA 1
ATOM 3009 C C . LEU A 1 392 ? -35.807 0.042 77.586 1.00 82.31 392 LEU A C 1
ATOM 3011 O O . LEU A 1 392 ? -34.733 -0.045 76.997 1.00 82.31 392 LEU A O 1
ATOM 3015 N N . SER A 1 393 ? -36.923 -0.556 77.147 1.00 81.88 393 SER A N 1
ATOM 3016 C CA . SER A 1 393 ? -36.914 -1.479 76.006 1.00 81.88 393 SER A CA 1
ATOM 3017 C C . SER A 1 393 ? -36.432 -0.820 74.711 1.00 81.88 393 SER A C 1
ATOM 3019 O O . SER A 1 393 ? -35.676 -1.426 73.962 1.00 81.88 393 SER A O 1
ATOM 3021 N N . GLU A 1 394 ? -36.807 0.440 74.460 1.00 85.38 394 GLU A N 1
ATOM 3022 C CA . GLU A 1 394 ? -36.358 1.179 73.270 1.00 85.38 394 GLU A CA 1
ATOM 3023 C C . GLU A 1 394 ? -34.859 1.533 73.339 1.00 85.38 394 GLU A C 1
ATOM 3025 O O . GLU A 1 394 ? -34.143 1.510 72.334 1.00 85.38 394 GLU A O 1
ATOM 3030 N N . THR A 1 395 ? -34.344 1.853 74.530 1.00 79.81 395 THR A N 1
ATOM 3031 C CA . THR A 1 395 ? -32.905 2.085 74.716 1.00 79.81 395 THR A CA 1
ATOM 3032 C C . THR A 1 395 ? -32.086 0.800 74.651 1.00 79.81 395 THR A C 1
ATOM 3034 O O . THR A 1 395 ? -30.972 0.829 74.135 1.00 79.81 395 THR A O 1
ATOM 3037 N N . GLU A 1 396 ? -32.637 -0.327 75.101 1.00 82.06 396 GLU A N 1
ATOM 3038 C CA . GLU A 1 396 ? -32.008 -1.647 75.010 1.00 82.06 396 GLU A CA 1
ATOM 3039 C C . GLU A 1 396 ? -31.928 -2.133 73.560 1.00 82.06 396 GLU A C 1
ATOM 3041 O O . GLU A 1 396 ? -30.888 -2.649 73.147 1.00 82.06 396 GLU A O 1
ATOM 3046 N N . THR A 1 397 ? -32.964 -1.903 72.743 1.00 83.19 397 THR A N 1
ATOM 3047 C CA . THR A 1 397 ? -32.902 -2.211 71.305 1.00 83.19 397 THR A CA 1
ATOM 3048 C C . THR A 1 397 ? -31.828 -1.382 70.604 1.00 83.19 397 THR A C 1
ATOM 3050 O O . THR A 1 397 ? -30.999 -1.944 69.890 1.00 83.19 397 THR A O 1
ATOM 3053 N N . ARG A 1 398 ? -31.754 -0.072 70.882 1.00 81.06 398 ARG A N 1
ATOM 3054 C CA . ARG A 1 398 ? -30.704 0.800 70.322 1.00 81.06 398 ARG A CA 1
ATOM 3055 C C . ARG A 1 398 ? -29.305 0.416 70.799 1.00 81.06 398 ARG A C 1
ATOM 3057 O O . ARG A 1 398 ? -28.347 0.495 70.035 1.00 81.06 398 ARG A O 1
ATOM 3064 N N . LEU A 1 399 ? -29.172 -0.017 72.053 1.00 81.19 399 LEU A N 1
ATOM 3065 C CA . LEU A 1 399 ? -27.904 -0.498 72.593 1.00 81.19 399 LEU A CA 1
ATOM 3066 C C . LEU A 1 399 ? -27.443 -1.773 71.875 1.00 81.19 399 LEU A C 1
ATOM 3068 O O . LEU A 1 399 ? -26.266 -1.879 71.537 1.00 81.19 399 LEU A O 1
ATOM 3072 N N . ASN A 1 400 ? -28.351 -2.713 71.607 1.00 79.38 400 ASN A N 1
ATOM 3073 C CA . ASN A 1 400 ? -28.030 -3.938 70.874 1.00 79.38 400 ASN A CA 1
ATOM 3074 C C . ASN A 1 400 ? -27.575 -3.643 69.438 1.00 79.38 400 ASN A C 1
ATOM 3076 O O . ASN A 1 400 ? -26.564 -4.190 68.996 1.00 79.38 400 ASN A O 1
ATOM 3080 N N . GLU A 1 401 ? -28.254 -2.729 68.742 1.00 80.75 401 GLU A N 1
ATOM 3081 C CA . GLU A 1 401 ? -27.873 -2.282 67.395 1.00 80.75 401 GLU A CA 1
ATOM 3082 C C . GLU A 1 401 ? -26.484 -1.619 67.381 1.00 80.75 401 GLU A C 1
ATOM 3084 O O . GLU A 1 401 ? -25.617 -1.997 66.587 1.00 80.75 401 GLU A O 1
ATOM 3089 N N . ALA A 1 402 ? -26.222 -0.692 68.309 1.00 73.88 402 ALA A N 1
ATOM 3090 C CA . ALA A 1 402 ? -24.920 -0.033 68.436 1.00 73.88 402 ALA A CA 1
ATOM 3091 C C . ALA A 1 402 ? -23.800 -1.027 68.800 1.00 73.88 402 ALA A C 1
ATOM 3093 O O . ALA A 1 402 ? -22.688 -0.965 68.269 1.00 73.88 402 ALA A O 1
ATOM 3094 N N . GLN A 1 403 ? -24.094 -2.003 69.661 1.00 78.38 403 GLN A N 1
ATOM 3095 C CA . GLN A 1 403 ? -23.139 -3.023 70.087 1.00 78.38 403 GLN A CA 1
ATOM 3096 C C . GLN A 1 403 ? -22.791 -4.000 68.955 1.00 78.38 403 GLN A C 1
ATOM 3098 O O . GLN A 1 403 ? -21.634 -4.421 68.839 1.00 78.38 403 GLN A O 1
ATOM 3103 N N . GLN A 1 404 ? -23.749 -4.302 68.077 1.00 80.69 404 GLN A N 1
ATOM 3104 C CA . GLN A 1 404 ? -23.512 -5.077 66.864 1.00 80.69 404 GLN A CA 1
ATOM 3105 C C . GLN A 1 404 ? -22.585 -4.319 65.900 1.00 80.69 404 GLN A C 1
ATOM 3107 O O . GLN A 1 404 ? -21.545 -4.857 65.510 1.00 80.69 404 GLN A O 1
ATOM 3112 N N . GLN A 1 405 ? -22.846 -3.033 65.646 1.00 75.94 405 GLN A N 1
ATOM 3113 C CA . GLN A 1 405 ? -21.978 -2.176 64.822 1.00 75.94 405 GLN A CA 1
ATOM 3114 C C . GLN A 1 405 ? -20.560 -2.009 65.408 1.00 75.94 405 GLN A C 1
ATOM 3116 O O . GLN A 1 405 ? -19.558 -2.010 64.681 1.00 75.94 405 GLN A O 1
ATOM 3121 N N . ALA A 1 406 ? -20.434 -1.920 66.735 1.00 74.31 406 ALA A N 1
ATOM 3122 C CA . ALA A 1 406 ? -19.141 -1.857 67.413 1.00 74.31 406 ALA A CA 1
ATOM 3123 C C . ALA A 1 406 ? -18.348 -3.173 67.290 1.00 74.31 406 ALA A C 1
ATOM 3125 O O . ALA A 1 406 ? -17.118 -3.148 67.160 1.00 74.31 406 ALA A O 1
ATOM 3126 N N . SER A 1 407 ? -19.026 -4.325 67.302 1.00 77.25 407 SER A N 1
ATOM 3127 C CA . SER A 1 407 ? -18.390 -5.636 67.117 1.00 77.25 407 SER A CA 1
ATOM 3128 C C . SER A 1 407 ? -17.853 -5.823 65.693 1.00 77.25 407 SER A C 1
ATOM 3130 O O . SER A 1 407 ? -16.711 -6.254 65.516 1.00 77.25 407 SER A O 1
ATOM 3132 N N . GLU A 1 408 ? -18.608 -5.381 64.685 1.00 77.56 408 GLU A N 1
ATOM 3133 C CA . GLU A 1 408 ? -18.181 -5.372 63.284 1.00 77.56 408 GLU A CA 1
ATOM 3134 C C . GLU A 1 408 ? -16.976 -4.446 63.078 1.00 77.56 408 GLU A C 1
ATOM 3136 O O . GLU A 1 408 ? -15.993 -4.814 62.433 1.00 77.56 408 GLU A O 1
ATOM 3141 N N . SER A 1 409 ? -16.989 -3.278 63.723 1.00 72.12 409 SER A N 1
ATOM 3142 C CA . SER A 1 409 ? -15.873 -2.327 63.698 1.00 72.12 409 SER A CA 1
ATOM 3143 C C . SER A 1 409 ? -14.603 -2.889 64.349 1.00 72.12 409 SER A C 1
ATOM 3145 O O . SER A 1 409 ? -13.497 -2.674 63.850 1.00 72.12 409 SER A O 1
ATOM 3147 N N . ARG A 1 410 ? -14.730 -3.654 65.442 1.00 77.06 410 ARG A N 1
ATOM 3148 C CA . ARG A 1 410 ? -13.596 -4.358 66.071 1.00 77.06 410 ARG A CA 1
ATOM 3149 C C . ARG A 1 410 ? -13.051 -5.479 65.189 1.00 77.06 410 ARG A C 1
ATOM 3151 O O . ARG A 1 410 ? -11.834 -5.612 65.083 1.00 77.06 410 ARG A O 1
ATOM 3158 N N . ALA A 1 411 ? -13.917 -6.238 64.521 1.00 78.62 411 ALA A N 1
ATOM 3159 C CA . ALA A 1 411 ? -13.498 -7.270 63.574 1.00 78.62 411 ALA A CA 1
ATOM 3160 C C . ALA A 1 411 ? -12.725 -6.673 62.383 1.00 78.62 411 ALA A C 1
ATOM 3162 O O . ALA A 1 411 ? -11.719 -7.237 61.950 1.00 78.62 411 ALA A O 1
ATOM 3163 N N . LEU A 1 412 ? -13.141 -5.503 61.888 1.00 74.31 412 LEU A N 1
ATOM 3164 C CA . LEU A 1 412 ? -12.420 -4.774 60.841 1.00 74.31 412 LEU A CA 1
ATOM 3165 C C . LEU A 1 412 ? -11.062 -4.249 61.322 1.00 74.31 412 LEU A C 1
ATOM 3167 O O . LEU A 1 412 ? -10.084 -4.367 60.591 1.00 74.31 412 LEU A O 1
ATOM 3171 N N . ARG A 1 413 ? -10.969 -3.740 62.558 1.00 76.19 413 ARG A N 1
ATOM 3172 C CA . ARG A 1 413 ? -9.688 -3.311 63.149 1.00 76.19 413 ARG A CA 1
ATOM 3173 C C . ARG A 1 413 ? -8.694 -4.452 63.305 1.00 76.19 413 ARG A C 1
ATOM 3175 O O . ARG A 1 413 ? -7.523 -4.264 63.010 1.00 76.19 413 ARG A O 1
ATOM 3182 N N . LEU A 1 414 ? -9.153 -5.626 63.735 1.00 75.31 414 LEU A N 1
ATOM 3183 C CA . LEU A 1 414 ? -8.299 -6.810 63.830 1.00 75.31 414 LEU A CA 1
ATOM 3184 C C . LEU A 1 414 ? -7.789 -7.245 62.452 1.00 75.31 414 LEU A C 1
ATOM 3186 O O . LEU A 1 414 ? -6.613 -7.551 62.317 1.00 75.31 414 LEU A O 1
ATOM 3190 N N . ARG A 1 415 ? -8.638 -7.199 61.417 1.00 75.25 415 ARG A N 1
ATOM 3191 C CA . ARG A 1 415 ? -8.224 -7.482 60.031 1.00 75.25 415 ARG A CA 1
ATOM 3192 C C . ARG A 1 415 ? -7.231 -6.457 59.484 1.00 75.25 415 ARG A C 1
ATOM 3194 O O . ARG A 1 415 ? -6.345 -6.827 58.723 1.00 75.25 415 ARG A O 1
ATOM 3201 N N . LEU A 1 416 ? -7.378 -5.188 59.858 1.00 71.38 416 LEU A N 1
ATOM 3202 C CA . LEU A 1 416 ? -6.446 -4.134 59.464 1.00 71.38 416 LEU A CA 1
ATOM 3203 C C . LEU A 1 416 ? -5.092 -4.300 60.169 1.00 71.38 416 LEU A C 1
ATOM 3205 O O . LEU A 1 416 ? -4.063 -4.271 59.509 1.00 71.38 416 LEU A O 1
ATOM 3209 N N . ALA A 1 417 ? -5.091 -4.581 61.475 1.00 70.62 417 ALA A N 1
ATOM 3210 C CA . ALA A 1 417 ? -3.873 -4.839 62.242 1.00 70.62 417 ALA A CA 1
ATOM 3211 C C . ALA A 1 417 ? -3.135 -6.111 61.771 1.00 70.62 417 ALA A C 1
ATOM 3213 O O . ALA A 1 417 ? -1.907 -6.131 61.703 1.00 70.62 417 ALA A O 1
ATOM 3214 N N . ASP A 1 418 ? -3.870 -7.161 61.394 1.00 68.31 418 ASP A N 1
ATOM 3215 C CA . ASP A 1 418 ? -3.305 -8.376 60.791 1.00 68.31 418 ASP A CA 1
ATOM 3216 C C . ASP A 1 418 ? -2.643 -8.074 59.431 1.00 68.31 418 ASP A C 1
ATOM 3218 O O . ASP A 1 418 ? -1.531 -8.523 59.156 1.00 68.31 418 ASP A O 1
ATOM 3222 N N . ALA A 1 419 ? -3.260 -7.206 58.620 1.00 61.84 419 ALA A N 1
ATOM 3223 C CA . ALA A 1 419 ? -2.677 -6.732 57.365 1.00 61.84 419 ALA A CA 1
ATOM 3224 C C . ALA A 1 419 ? -1.444 -5.825 57.569 1.00 61.84 419 ALA A C 1
ATOM 3226 O O . ALA A 1 419 ? -0.512 -5.877 56.766 1.00 61.84 419 ALA A O 1
ATOM 3227 N N . GLU A 1 420 ? -1.411 -5.025 58.639 1.00 63.72 420 GLU A N 1
ATOM 3228 C CA . GLU A 1 420 ? -0.298 -4.126 58.981 1.00 63.72 420 GLU A CA 1
ATOM 3229 C C . GLU A 1 420 ? 0.894 -4.848 59.639 1.00 63.72 420 GLU A C 1
ATOM 3231 O O . GLU A 1 420 ? 2.032 -4.399 59.506 1.00 63.72 420 GLU A O 1
ATOM 3236 N N . SER A 1 421 ? 0.670 -5.977 60.321 1.00 60.28 421 SER A N 1
ATOM 3237 C CA . SER A 1 421 ? 1.713 -6.681 61.088 1.00 60.28 421 SER A CA 1
ATOM 3238 C C . SER A 1 421 ? 2.578 -7.666 60.281 1.00 60.28 421 SER A C 1
ATOM 3240 O O . SER A 1 421 ? 3.560 -8.184 60.817 1.00 60.28 421 SER A O 1
ATOM 3242 N N . ARG A 1 422 ? 2.298 -7.898 58.985 1.00 54.97 422 ARG A N 1
ATOM 3243 C CA . ARG A 1 422 ? 3.157 -8.733 58.113 1.00 54.97 422 ARG A CA 1
ATOM 3244 C C . ARG A 1 422 ? 4.510 -8.038 57.829 1.00 54.97 422 ARG A C 1
ATOM 3246 O O . ARG A 1 422 ? 4.544 -7.015 57.133 1.00 54.97 422 ARG A O 1
ATOM 3253 N N . PRO A 1 423 ? 5.656 -8.572 58.310 1.00 47.47 423 PRO A N 1
ATOM 3254 C CA . PRO A 1 423 ? 6.950 -7.886 58.268 1.00 47.47 423 PRO A CA 1
ATOM 3255 C C . PRO A 1 423 ? 7.501 -7.720 56.842 1.00 47.47 423 PRO A C 1
ATOM 3257 O O . PRO A 1 423 ? 7.798 -8.673 56.130 1.00 47.47 423 PRO A O 1
ATOM 3260 N N . ALA A 1 424 ? 7.725 -6.467 56.445 1.00 52.88 424 ALA A N 1
ATOM 3261 C CA . ALA A 1 424 ? 8.066 -6.040 55.086 1.00 52.88 424 ALA A CA 1
ATOM 3262 C C . ALA A 1 424 ? 9.511 -6.308 54.596 1.00 52.88 424 ALA A C 1
ATOM 3264 O O . ALA A 1 424 ? 9.934 -5.665 53.638 1.00 52.88 424 ALA A O 1
ATOM 3265 N N . LYS A 1 425 ? 10.300 -7.209 55.206 1.00 46.09 425 LYS A N 1
ATOM 3266 C CA . LYS A 1 425 ? 11.724 -7.384 54.818 1.00 46.09 425 LYS A CA 1
ATOM 3267 C C . LYS A 1 425 ? 12.227 -8.809 54.556 1.00 46.09 425 LYS A C 1
ATOM 3269 O O . LYS A 1 425 ? 13.315 -8.928 54.009 1.00 46.09 425 LYS A O 1
ATOM 3274 N N . MET A 1 426 ? 11.459 -9.864 54.835 1.00 45.12 426 MET A N 1
ATOM 3275 C CA . MET A 1 426 ? 11.804 -11.234 54.387 1.00 45.12 426 MET A CA 1
ATOM 3276 C C . MET A 1 426 ? 11.035 -11.673 53.134 1.00 45.12 426 MET A C 1
ATOM 3278 O O . MET A 1 426 ? 11.296 -12.720 52.562 1.00 45.12 426 MET A O 1
ATOM 3282 N N . GLU A 1 427 ? 10.095 -10.846 52.692 1.00 51.25 427 GLU A N 1
ATOM 3283 C CA . GLU A 1 427 ? 8.950 -11.287 51.914 1.00 51.25 427 GLU A CA 1
ATOM 3284 C C . GLU A 1 427 ? 8.958 -10.695 50.490 1.00 51.25 427 GLU A C 1
ATOM 3286 O O . GLU A 1 427 ? 7.964 -10.821 49.816 1.00 51.25 427 GLU A O 1
ATOM 3291 N N . SER A 1 428 ? 9.990 -10.024 49.960 1.00 54.31 428 SER A N 1
ATOM 3292 C CA . SER A 1 428 ? 9.876 -9.482 48.583 1.00 54.31 428 SER A CA 1
ATOM 3293 C C . SER A 1 428 ? 9.890 -10.576 47.513 1.00 54.31 428 SER A C 1
ATOM 3295 O O . SER A 1 428 ? 9.137 -10.484 46.556 1.00 54.31 428 SER A O 1
ATOM 3297 N N . THR A 1 429 ? 10.674 -11.639 47.682 1.00 57.34 429 THR A N 1
ATOM 3298 C CA . THR A 1 429 ? 10.720 -12.773 46.746 1.00 57.34 429 THR A CA 1
ATOM 3299 C C . THR A 1 429 ? 9.548 -13.727 46.952 1.00 57.34 429 THR A C 1
ATOM 3301 O O . THR A 1 429 ? 8.927 -14.146 45.981 1.00 57.34 429 THR A O 1
ATOM 3304 N N . GLU A 1 430 ? 9.181 -14.008 48.205 1.00 62.03 430 GLU A N 1
ATOM 3305 C CA . GLU A 1 430 ? 7.998 -14.811 48.523 1.00 62.03 430 GLU A CA 1
ATOM 3306 C C . GLU A 1 430 ? 6.693 -14.047 48.280 1.00 62.03 430 GLU A C 1
ATOM 3308 O O . GLU A 1 430 ? 5.777 -14.644 47.739 1.00 62.03 430 GLU A O 1
ATOM 3313 N N . ARG A 1 431 ? 6.597 -12.733 48.546 1.00 59.75 431 ARG A N 1
ATOM 3314 C CA . ARG A 1 431 ? 5.455 -11.901 48.109 1.00 59.75 431 ARG A CA 1
ATOM 3315 C C . ARG A 1 431 ? 5.445 -11.758 46.606 1.00 59.75 431 ARG A C 1
ATOM 3317 O O . ARG A 1 431 ? 4.356 -11.727 46.077 1.00 59.75 431 ARG A O 1
ATOM 3324 N N . VAL A 1 432 ? 6.571 -11.680 45.894 1.00 67.44 432 VAL A N 1
ATOM 3325 C CA . VAL A 1 432 ? 6.527 -11.714 44.421 1.00 67.44 432 VAL A CA 1
ATOM 3326 C C . VAL A 1 432 ? 5.997 -13.064 43.950 1.00 67.44 432 VAL A C 1
ATOM 3328 O O . VAL A 1 432 ? 5.067 -13.068 43.162 1.00 67.44 432 VAL A O 1
ATOM 3331 N N . ALA A 1 433 ? 6.449 -14.189 44.508 1.00 74.81 433 ALA A N 1
ATOM 3332 C CA . ALA A 1 433 ? 5.921 -15.511 44.162 1.00 74.81 433 ALA A CA 1
ATOM 3333 C C . ALA A 1 433 ? 4.448 -15.705 44.585 1.00 74.81 433 ALA A C 1
ATOM 3335 O O . ALA A 1 433 ? 3.660 -16.336 43.883 1.00 74.81 433 ALA A O 1
ATOM 3336 N N . GLU A 1 434 ? 4.042 -15.157 45.728 1.00 75.00 434 GLU A N 1
ATOM 3337 C CA . GLU A 1 434 ? 2.682 -15.242 46.261 1.00 75.00 434 GLU A CA 1
ATOM 3338 C C . GLU A 1 434 ? 1.744 -14.259 45.547 1.00 75.00 434 GLU A C 1
ATOM 3340 O O . GLU A 1 434 ? 0.594 -14.609 45.296 1.00 75.00 434 GLU A O 1
ATOM 3345 N N . LEU A 1 435 ? 2.238 -13.086 45.129 1.00 71.31 435 LEU A N 1
ATOM 3346 C CA . LEU A 1 435 ? 1.555 -12.129 44.256 1.00 71.31 435 LEU A CA 1
ATOM 3347 C C . LEU A 1 435 ? 1.475 -12.652 42.828 1.00 71.31 435 LEU A C 1
ATOM 3349 O O . LEU A 1 435 ? 0.432 -12.481 42.224 1.00 71.31 435 LEU A O 1
ATOM 3353 N N . GLU A 1 436 ? 2.492 -13.329 42.300 1.00 78.12 436 GLU A N 1
ATOM 3354 C CA . GLU A 1 436 ? 2.434 -14.037 41.016 1.00 78.12 436 GLU A CA 1
ATOM 3355 C C . GLU A 1 436 ? 1.395 -15.148 41.090 1.00 78.12 436 GLU A C 1
ATOM 3357 O O . GLU A 1 436 ? 0.516 -15.224 40.241 1.00 78.12 436 GLU A O 1
ATOM 3362 N N . LYS A 1 437 ? 1.390 -15.946 42.162 1.00 82.94 437 LYS A N 1
ATOM 3363 C CA . LYS A 1 437 ? 0.379 -16.987 42.379 1.00 82.94 437 LYS A CA 1
ATOM 3364 C C . LYS A 1 437 ? -1.017 -16.400 42.602 1.00 82.94 437 LYS A C 1
ATOM 3366 O O . LYS A 1 437 ? -2.001 -16.985 42.155 1.00 82.94 437 LYS A O 1
ATOM 3371 N N . ALA A 1 438 ? -1.135 -15.256 43.271 1.00 75.19 438 ALA A N 1
ATOM 3372 C CA . ALA A 1 438 ? -2.394 -14.535 43.444 1.00 75.19 438 ALA A CA 1
ATOM 3373 C C . ALA A 1 438 ? -2.850 -13.856 42.146 1.00 75.19 438 ALA A C 1
ATOM 3375 O O . ALA A 1 438 ? -4.047 -13.821 41.885 1.00 75.19 438 ALA A O 1
ATOM 3376 N N . LEU A 1 439 ? -1.927 -13.388 41.305 1.00 77.31 439 LEU A N 1
ATOM 3377 C CA . LEU A 1 439 ? -2.186 -12.847 39.974 1.00 77.31 439 LEU A CA 1
ATOM 3378 C C . LEU A 1 439 ? -2.613 -13.966 39.024 1.00 77.31 439 LEU A C 1
ATOM 3380 O O . LEU A 1 439 ? -3.543 -13.775 38.257 1.00 77.31 439 LEU A O 1
ATOM 3384 N N . GLU A 1 440 ? -2.010 -15.150 39.122 1.00 82.00 440 GLU A N 1
ATOM 3385 C CA . GLU A 1 440 ? -2.404 -16.359 38.397 1.00 82.00 440 GLU A CA 1
ATOM 3386 C C . GLU A 1 440 ? -3.822 -16.786 38.802 1.00 82.00 440 GLU A C 1
ATOM 3388 O O . GLU A 1 440 ? -4.664 -17.061 37.949 1.00 82.00 440 GLU A O 1
ATOM 3393 N N . ARG A 1 441 ? -4.127 -16.781 40.110 1.00 84.38 441 ARG A N 1
ATOM 3394 C CA . ARG A 1 441 ? -5.484 -17.033 40.624 1.00 84.38 441 ARG A CA 1
ATOM 3395 C C . ARG A 1 441 ? -6.464 -15.952 40.182 1.00 84.38 441 ARG A C 1
ATOM 3397 O O . ARG A 1 441 ? -7.561 -16.296 39.777 1.00 84.38 441 ARG A O 1
ATOM 3404 N N . SER A 1 442 ? -6.072 -14.682 40.220 1.00 78.38 442 SER A N 1
ATOM 3405 C CA . SER A 1 442 ? -6.896 -13.554 39.778 1.00 78.38 442 SER A CA 1
ATOM 3406 C C . SER A 1 442 ? -7.141 -13.602 38.271 1.00 78.38 442 SER A C 1
ATOM 3408 O O . SER A 1 442 ? -8.257 -13.372 37.833 1.00 78.38 442 SER A O 1
ATOM 3410 N N . ARG A 1 443 ? -6.150 -14.005 37.465 1.00 82.00 443 ARG A N 1
ATOM 3411 C CA . ARG A 1 443 ? -6.301 -14.251 36.024 1.00 82.00 443 ARG A CA 1
ATOM 3412 C C . ARG A 1 443 ? -7.231 -15.419 35.743 1.00 82.00 443 ARG A C 1
ATOM 3414 O O . ARG A 1 443 ? -8.053 -15.304 34.846 1.00 82.00 443 ARG A O 1
ATOM 3421 N N . ARG A 1 444 ? -7.139 -16.507 36.513 1.00 84.50 444 ARG A N 1
ATOM 3422 C CA . ARG A 1 444 ? -8.086 -17.630 36.421 1.00 84.50 444 ARG A CA 1
ATOM 3423 C C . ARG A 1 444 ? -9.490 -17.220 36.848 1.00 84.50 444 ARG A C 1
ATOM 3425 O O . ARG A 1 444 ? -10.441 -17.554 36.168 1.00 84.50 444 ARG A O 1
ATOM 3432 N N . GLN A 1 445 ? -9.624 -16.432 37.910 1.00 83.44 445 GLN A N 1
ATOM 3433 C CA . GLN A 1 445 ? -10.908 -15.874 38.333 1.00 83.44 445 GLN A CA 1
ATOM 3434 C C . GLN A 1 445 ? -11.455 -14.866 37.319 1.00 83.44 445 GLN A C 1
ATOM 3436 O O . GLN A 1 445 ? -12.661 -14.798 37.133 1.00 83.44 445 GLN A O 1
ATOM 3441 N N . ALA A 1 446 ? -10.596 -14.103 36.642 1.00 77.25 446 ALA A N 1
ATOM 3442 C CA . ALA A 1 446 ? -10.982 -13.184 35.581 1.00 77.25 446 ALA A CA 1
ATOM 3443 C C . ALA A 1 446 ? -11.411 -13.943 34.323 1.00 77.25 446 ALA A C 1
ATOM 3445 O O . ALA A 1 446 ? -12.443 -13.603 33.763 1.00 77.25 446 ALA A O 1
ATOM 3446 N N . SER A 1 447 ? -10.704 -15.005 33.925 1.00 80.12 447 SER A N 1
ATOM 3447 C CA . SER A 1 447 ? -11.110 -15.849 32.797 1.00 80.12 447 SER A CA 1
ATOM 3448 C C . SER A 1 447 ? -12.359 -16.678 33.116 1.00 80.12 447 SER A C 1
ATOM 3450 O O . SER A 1 447 ? -13.207 -16.872 32.249 1.00 80.12 447 SER A O 1
ATOM 3452 N N . GLU A 1 448 ? -12.533 -17.115 34.365 1.00 85.25 448 GLU A N 1
ATOM 3453 C CA . GLU A 1 448 ? -13.781 -17.701 34.864 1.00 85.25 448 GLU A CA 1
ATOM 3454 C C . GLU A 1 448 ? -14.906 -16.665 34.877 1.00 85.25 448 GLU A C 1
ATOM 3456 O O . GLU A 1 448 ? -16.003 -16.969 34.429 1.00 85.25 448 GLU A O 1
ATOM 3461 N N . ALA A 1 449 ? -14.652 -15.428 35.310 1.00 79.31 449 ALA A N 1
ATOM 3462 C CA . ALA A 1 449 ? -15.631 -14.346 35.274 1.00 79.31 449 ALA A CA 1
ATOM 3463 C C . ALA A 1 449 ? -15.972 -13.921 33.840 1.00 79.31 449 ALA A C 1
ATOM 3465 O O . ALA A 1 449 ? -17.118 -13.584 33.575 1.00 79.31 449 ALA A O 1
ATOM 3466 N N . GLU A 1 450 ? -15.025 -13.955 32.905 1.00 81.62 450 GLU A N 1
ATOM 3467 C CA . GLU A 1 450 ? -15.252 -13.733 31.474 1.00 81.62 450 GLU A CA 1
ATOM 3468 C C . GLU A 1 450 ? -16.048 -14.883 30.857 1.00 81.62 450 GLU A C 1
ATOM 3470 O O . GLU A 1 450 ? -16.999 -14.632 30.124 1.00 81.62 450 GLU A O 1
ATOM 3475 N N . SER A 1 451 ? -15.737 -16.132 31.213 1.00 85.94 451 SER A N 1
ATOM 3476 C CA . SER A 1 451 ? -16.518 -17.311 30.823 1.00 85.94 451 SER A CA 1
ATOM 3477 C C . SER A 1 451 ? -17.941 -17.244 31.379 1.00 85.94 451 SER A C 1
ATOM 3479 O O . SER A 1 451 ? -18.902 -17.460 30.646 1.00 85.94 451 SER A O 1
ATOM 3481 N N . LEU A 1 452 ? -18.104 -16.864 32.648 1.00 84.69 452 LEU A N 1
ATOM 3482 C CA . LEU A 1 452 ? -19.406 -16.655 33.275 1.00 84.69 452 LEU A CA 1
ATOM 3483 C C . LEU A 1 452 ? -20.133 -15.459 32.665 1.00 84.69 452 LEU A C 1
ATOM 3485 O O . LEU A 1 452 ? -21.330 -15.552 32.440 1.00 84.69 452 LEU A O 1
ATOM 3489 N N . ARG A 1 453 ? -19.443 -14.364 32.328 1.00 86.00 453 ARG A N 1
ATOM 3490 C CA . ARG A 1 453 ? -20.033 -13.231 31.601 1.00 86.00 453 ARG A CA 1
ATOM 3491 C C . ARG A 1 453 ? -20.499 -13.652 30.222 1.00 86.00 453 ARG A C 1
ATOM 3493 O O . ARG A 1 453 ? -21.614 -13.299 29.877 1.00 86.00 453 ARG A O 1
ATOM 3500 N N . ALA A 1 454 ? -19.711 -14.431 29.482 1.00 82.12 454 ALA A N 1
ATOM 3501 C CA . ALA A 1 454 ? -20.088 -14.988 28.185 1.00 82.12 454 ALA A CA 1
ATOM 3502 C C . ALA A 1 454 ? -21.274 -15.958 28.307 1.00 82.12 454 ALA A C 1
ATOM 3504 O O . ALA A 1 454 ? -22.176 -15.955 27.471 1.00 82.12 454 ALA A O 1
ATOM 3505 N N . GLN A 1 455 ? -21.322 -16.757 29.378 1.00 84.31 455 GLN A N 1
ATOM 3506 C CA . GLN A 1 455 ? -22.481 -17.587 29.702 1.00 84.31 455 GLN A CA 1
ATOM 3507 C C . GLN A 1 455 ? -23.699 -16.738 30.057 1.00 84.31 455 GLN A C 1
ATOM 3509 O O . GLN A 1 455 ? -24.785 -17.056 29.597 1.00 84.31 455 GLN A O 1
ATOM 3514 N N . VAL A 1 456 ? -23.540 -15.653 30.814 1.00 85.50 456 VAL A N 1
ATOM 3515 C CA . VAL A 1 456 ? -24.618 -14.712 31.135 1.00 85.50 456 VAL A CA 1
ATOM 3516 C C . VAL A 1 456 ? -25.095 -14.006 29.873 1.00 85.50 456 VAL A C 1
ATOM 3518 O O . VAL A 1 456 ? -26.291 -13.994 29.657 1.00 85.50 456 VAL A O 1
ATOM 3521 N N . THR A 1 457 ? -24.222 -13.554 28.970 1.00 87.75 457 THR A N 1
ATOM 3522 C CA . THR A 1 457 ? -24.648 -12.973 27.678 1.00 87.75 457 THR A CA 1
ATOM 3523 C C . THR A 1 457 ? -25.335 -14.017 26.796 1.00 87.75 457 THR A C 1
ATOM 3525 O O . THR A 1 457 ? -26.313 -13.729 26.109 1.00 87.75 457 THR A O 1
ATOM 3528 N N . SER A 1 458 ? -24.873 -15.269 26.826 1.00 84.12 458 SER A N 1
ATOM 3529 C CA . SER A 1 458 ? -25.541 -16.391 26.156 1.00 84.12 458 SER A CA 1
ATOM 3530 C C . SER A 1 458 ? -26.912 -16.690 26.777 1.00 84.12 458 SER A C 1
ATOM 3532 O O . SER A 1 458 ? -27.886 -16.921 26.068 1.00 84.12 458 SER A O 1
ATOM 3534 N N . LEU A 1 459 ? -27.034 -16.633 28.101 1.00 84.69 459 LEU A N 1
ATOM 3535 C CA . LEU A 1 459 ? -28.303 -16.803 28.802 1.00 84.69 459 LEU A CA 1
ATOM 3536 C C . LEU A 1 459 ? -29.235 -15.613 28.583 1.00 84.69 459 LEU A C 1
ATOM 3538 O O . LEU A 1 459 ? -30.415 -15.839 28.370 1.00 84.69 459 LEU A O 1
ATOM 3542 N N . GLU A 1 460 ? -28.730 -14.385 28.567 1.00 88.94 460 GLU A N 1
ATOM 3543 C CA . GLU A 1 460 ? -29.470 -13.158 28.273 1.00 88.94 460 GLU A CA 1
ATOM 3544 C C . GLU A 1 460 ? -29.946 -13.145 26.828 1.00 88.94 460 GLU A C 1
ATOM 3546 O O . GLU A 1 460 ? -31.106 -12.848 26.590 1.00 88.94 460 GLU A O 1
ATOM 3551 N N . SER A 1 461 ? -29.120 -13.552 25.861 1.00 84.75 461 SER A N 1
ATOM 3552 C CA . SER A 1 461 ? -29.563 -13.711 24.470 1.00 84.75 461 SER A CA 1
ATOM 3553 C C . SER A 1 461 ? -30.602 -14.824 24.331 1.00 84.75 461 SER A C 1
ATOM 3555 O O . SER A 1 461 ? -31.593 -14.652 23.628 1.00 84.75 461 SER A O 1
ATOM 3557 N N . ARG A 1 462 ? -30.455 -15.944 25.050 1.00 82.94 462 ARG A N 1
ATOM 3558 C CA . ARG A 1 462 ? -31.481 -16.999 25.110 1.00 82.94 462 ARG A CA 1
ATOM 3559 C C . ARG A 1 462 ? -32.758 -16.531 25.802 1.00 82.94 462 ARG A C 1
ATOM 3561 O O . ARG A 1 462 ? -33.835 -16.948 25.390 1.00 82.94 462 ARG A O 1
ATOM 3568 N N . LEU A 1 463 ? -32.648 -15.695 26.829 1.00 80.44 463 LEU A N 1
ATOM 3569 C CA . LEU A 1 463 ? -33.776 -15.120 27.550 1.00 80.44 463 LEU A CA 1
ATOM 3570 C C . LEU A 1 463 ? -34.472 -14.063 26.696 1.00 80.44 463 LEU A C 1
ATOM 3572 O O . LEU A 1 463 ? -35.687 -14.090 26.630 1.00 80.44 463 LEU A O 1
ATOM 3576 N N . ALA A 1 464 ? -33.730 -13.227 25.973 1.00 79.81 464 ALA A N 1
ATOM 3577 C CA . ALA A 1 464 ? -34.250 -12.277 24.998 1.00 79.81 464 ALA A CA 1
ATOM 3578 C C . ALA A 1 464 ? -34.927 -13.005 23.832 1.00 79.81 464 ALA A C 1
ATOM 3580 O O . ALA A 1 464 ? -36.011 -12.623 23.422 1.00 79.81 464 ALA A O 1
ATOM 3581 N N . LEU A 1 465 ? -34.361 -14.112 23.341 1.00 79.31 465 LEU A N 1
ATOM 3582 C CA . LEU A 1 465 ? -35.020 -14.970 22.352 1.00 79.31 465 LEU A CA 1
ATOM 3583 C C . LEU A 1 465 ? -36.287 -15.626 22.915 1.00 79.31 465 LEU A C 1
ATOM 3585 O O . LEU A 1 465 ? -37.283 -15.739 22.207 1.00 79.31 465 LEU A O 1
ATOM 3589 N N . ALA A 1 466 ? -36.272 -16.056 24.178 1.00 73.56 466 ALA A N 1
ATOM 3590 C CA . ALA A 1 466 ? -37.448 -16.611 24.839 1.00 73.56 466 ALA A CA 1
ATOM 3591 C C . ALA A 1 466 ? -38.516 -15.541 25.111 1.00 73.56 466 ALA A C 1
ATOM 3593 O O . ALA A 1 466 ? -39.696 -15.826 24.941 1.00 73.56 466 ALA A O 1
ATOM 3594 N N . GLN A 1 467 ? -38.118 -14.325 25.485 1.00 77.00 467 GLN A N 1
ATOM 3595 C CA . GLN A 1 467 ? -38.987 -13.164 25.668 1.00 77.00 467 GLN A CA 1
ATOM 3596 C C . GLN A 1 467 ? -39.577 -12.735 24.334 1.00 77.00 467 GLN A C 1
ATOM 3598 O O . GLN A 1 467 ? -40.789 -12.695 24.233 1.00 77.00 467 GLN A O 1
ATOM 3603 N N . ASN A 1 468 ? -38.775 -12.597 23.279 1.00 74.31 468 ASN A N 1
ATOM 3604 C CA . ASN A 1 468 ? -39.265 -12.338 21.927 1.00 74.31 468 ASN A CA 1
ATOM 3605 C C . ASN A 1 468 ? -40.219 -13.443 21.450 1.00 74.31 468 ASN A C 1
ATOM 3607 O O . ASN A 1 468 ? -41.226 -13.146 20.828 1.00 74.31 468 ASN A O 1
ATOM 3611 N N . ALA A 1 469 ? -39.975 -14.716 21.782 1.00 72.31 469 ALA A N 1
ATOM 3612 C CA . ALA A 1 469 ? -40.907 -15.804 21.469 1.00 72.31 469 ALA A CA 1
ATOM 3613 C C . ALA A 1 469 ? -42.200 -15.762 22.312 1.00 72.31 469 ALA A C 1
ATOM 3615 O O . ALA A 1 469 ? -43.245 -16.257 21.878 1.00 72.31 469 ALA A O 1
ATOM 3616 N N . VAL A 1 470 ? -42.144 -15.207 23.525 1.00 70.50 470 VAL A N 1
ATOM 3617 C CA . VAL A 1 470 ? -43.313 -14.944 24.377 1.00 70.50 470 VAL A CA 1
ATOM 3618 C C . VAL A 1 470 ? -44.072 -13.715 23.881 1.00 70.50 470 VAL A C 1
ATOM 3620 O O . VAL A 1 470 ? -45.293 -13.781 23.822 1.00 70.50 470 VAL A O 1
ATOM 3623 N N . ASP A 1 471 ? -43.387 -12.669 23.433 1.00 66.00 471 ASP A N 1
ATOM 3624 C CA . ASP A 1 471 ? -43.961 -11.462 22.840 1.00 66.00 471 ASP A CA 1
ATOM 3625 C C . ASP A 1 471 ? -44.546 -11.753 21.455 1.00 66.00 471 ASP A C 1
ATOM 3627 O O . ASP A 1 471 ? -45.635 -11.292 21.146 1.00 66.00 471 ASP A O 1
ATOM 3631 N N . GLU A 1 472 ? -43.934 -12.630 20.655 1.00 64.06 472 GLU A N 1
ATOM 3632 C CA . GLU A 1 472 ? -44.542 -13.186 19.440 1.00 64.06 472 GLU A CA 1
ATOM 3633 C C . GLU A 1 472 ? -45.771 -14.051 19.763 1.00 64.06 472 GLU A C 1
ATOM 3635 O O . GLU A 1 472 ? -46.725 -14.099 18.987 1.00 64.06 472 GLU A O 1
ATOM 3640 N N . ARG A 1 473 ? -45.794 -14.750 20.908 1.00 60.91 473 ARG A N 1
ATOM 3641 C CA . ARG A 1 473 ? -46.996 -15.464 21.382 1.00 60.91 473 ARG A CA 1
ATOM 3642 C C . ARG A 1 473 ? -48.060 -14.514 21.938 1.00 60.91 473 ARG A C 1
ATOM 3644 O O . ARG A 1 473 ? -49.241 -14.814 21.791 1.00 60.91 473 ARG A O 1
ATOM 3651 N N . ALA A 1 474 ? -47.669 -13.394 22.536 1.00 58.28 474 ALA A N 1
ATOM 3652 C CA . ALA A 1 474 ? -48.566 -12.340 22.997 1.00 58.28 474 ALA A CA 1
ATOM 3653 C C . ALA A 1 474 ? -49.135 -11.537 21.813 1.00 58.28 474 ALA A C 1
ATOM 3655 O O . ALA A 1 474 ? -50.331 -11.262 21.793 1.00 58.28 474 ALA A O 1
ATOM 3656 N N . GLY A 1 475 ? -48.334 -11.290 20.774 1.00 56.31 475 GLY A N 1
ATOM 3657 C CA . GLY A 1 475 ? -48.746 -10.750 19.475 1.00 56.31 475 GLY A CA 1
ATOM 3658 C C . GLY A 1 475 ? -49.642 -11.716 18.693 1.00 56.31 475 GLY A C 1
ATOM 3659 O O . GLY A 1 475 ? -50.627 -11.302 18.093 1.00 56.31 475 GLY A O 1
ATOM 3660 N N . LYS A 1 476 ? -49.447 -13.036 18.827 1.00 54.78 476 LYS A N 1
ATOM 3661 C CA . LYS A 1 476 ? -50.466 -14.020 18.405 1.00 54.78 476 LYS A CA 1
ATOM 3662 C C . LYS A 1 476 ? -51.772 -13.903 19.201 1.00 54.78 476 LYS A C 1
ATOM 3664 O O . LYS A 1 476 ? -52.807 -14.369 18.738 1.00 54.78 476 LYS A O 1
ATOM 3669 N N . GLY A 1 477 ? -51.760 -13.284 20.381 1.00 57.47 477 GLY A N 1
ATOM 3670 C CA . GLY A 1 477 ? -52.962 -12.877 21.111 1.00 57.47 477 GLY A CA 1
ATOM 3671 C C . GLY A 1 477 ? -53.703 -11.715 20.437 1.00 57.47 477 GLY A C 1
ATOM 3672 O O . GLY A 1 477 ? -54.934 -11.730 20.406 1.00 57.47 477 GLY A O 1
ATOM 3673 N N . GLU A 1 478 ? -52.982 -10.771 19.824 1.00 55.16 478 GLU A N 1
ATOM 3674 C CA . GLU A 1 478 ? -53.546 -9.772 18.903 1.00 55.16 478 GLU A CA 1
ATOM 3675 C C . GLU A 1 478 ? -54.093 -10.430 17.631 1.00 55.16 478 GLU A C 1
ATOM 3677 O O . GLU A 1 478 ? -55.198 -10.087 17.216 1.00 55.16 478 GLU A O 1
ATOM 3682 N N . ASP A 1 479 ? -53.423 -11.451 17.081 1.00 58.78 479 ASP A N 1
ATOM 3683 C CA . ASP A 1 479 ? -53.977 -12.263 15.986 1.00 58.78 479 ASP A CA 1
ATOM 3684 C C . ASP A 1 479 ? -55.239 -13.024 16.415 1.00 58.78 479 ASP A C 1
ATOM 3686 O O . ASP A 1 479 ? -56.180 -13.136 15.637 1.00 58.78 479 ASP A O 1
ATOM 3690 N N . VAL A 1 480 ? -55.323 -13.510 17.660 1.00 61.12 480 VAL A N 1
ATOM 3691 C CA . VAL A 1 480 ? -56.557 -14.089 18.224 1.00 61.12 480 VAL A CA 1
ATOM 3692 C C . VAL A 1 480 ? -57.636 -13.016 18.400 1.00 61.12 480 VAL A C 1
ATOM 3694 O O . VAL A 1 480 ? -58.814 -13.305 18.192 1.00 61.12 480 VAL A O 1
ATOM 3697 N N . GLY A 1 481 ? -57.265 -11.777 18.729 1.00 69.62 481 GLY A N 1
ATOM 3698 C CA . GLY A 1 481 ? -58.161 -10.618 18.734 1.00 69.62 481 GLY A CA 1
ATOM 3699 C C . GLY A 1 481 ? -58.693 -10.287 17.337 1.00 69.62 481 GLY A C 1
ATOM 3700 O O . GLY A 1 481 ? -59.900 -10.138 17.160 1.00 69.62 481 GLY A O 1
ATOM 3701 N N . LEU A 1 482 ? -57.821 -10.273 16.328 1.00 66.69 482 LEU A N 1
ATOM 3702 C CA . LEU A 1 482 ? -58.153 -10.104 14.912 1.00 66.69 482 LEU A CA 1
ATOM 3703 C C . LEU A 1 482 ? -58.988 -11.267 14.372 1.00 66.69 482 LEU A C 1
ATOM 3705 O O . LEU A 1 482 ? -59.919 -11.043 13.605 1.00 66.69 482 LEU A O 1
ATOM 3709 N N . LEU A 1 483 ? -58.707 -12.502 14.786 1.00 69.88 483 LEU A N 1
ATOM 3710 C CA . LEU A 1 483 ? -59.497 -13.683 14.441 1.00 69.88 483 LEU A CA 1
ATOM 3711 C C . LEU A 1 483 ? -60.862 -13.657 15.123 1.00 69.88 483 LEU A C 1
ATOM 3713 O O . LEU A 1 483 ? -61.838 -14.015 14.479 1.00 69.88 483 LEU A O 1
ATOM 3717 N N . LYS A 1 484 ? -60.968 -13.180 16.370 1.00 73.25 484 LYS A N 1
ATOM 3718 C CA . LYS A 1 484 ? -62.255 -12.937 17.040 1.00 73.25 484 LYS A CA 1
ATOM 3719 C C . LYS A 1 484 ? -63.044 -11.821 16.364 1.00 73.25 484 LYS A C 1
ATOM 3721 O O . LYS A 1 484 ? -64.237 -11.988 16.154 1.00 73.25 484 LYS A O 1
ATOM 3726 N N . ALA A 1 485 ? -62.390 -10.730 15.971 1.00 73.25 485 ALA A N 1
ATOM 3727 C CA . ALA A 1 485 ? -63.023 -9.646 15.225 1.00 73.25 485 ALA A CA 1
ATOM 3728 C C . ALA A 1 485 ? -63.504 -10.128 13.846 1.00 73.25 485 ALA A C 1
ATOM 3730 O O . ALA A 1 485 ? -64.640 -9.872 13.455 1.00 73.25 485 ALA A O 1
ATOM 3731 N N . ARG A 1 486 ? -62.681 -10.910 13.136 1.00 72.94 486 ARG A N 1
ATOM 3732 C CA . ARG A 1 486 ? -63.069 -11.563 11.879 1.00 72.94 486 ARG A CA 1
ATOM 3733 C C . ARG A 1 486 ? -64.184 -12.580 12.083 1.00 72.94 486 ARG A C 1
ATOM 3735 O O . ARG A 1 486 ? -65.069 -12.644 11.245 1.00 72.94 486 ARG A O 1
ATOM 3742 N N . LEU A 1 487 ? -64.173 -13.341 13.174 1.00 75.62 487 LEU A N 1
ATOM 3743 C CA . LEU A 1 487 ? -65.243 -14.279 13.501 1.00 75.62 487 LEU A CA 1
ATOM 3744 C C . LEU A 1 487 ? -66.549 -13.527 13.767 1.00 75.62 487 LEU A C 1
ATOM 3746 O O . LEU A 1 487 ? -67.560 -13.901 13.194 1.00 75.62 487 LEU A O 1
ATOM 3750 N N . SER A 1 488 ? -66.517 -12.420 14.516 1.00 78.44 488 SER A N 1
ATOM 3751 C CA . SER A 1 488 ? -67.699 -11.575 14.717 1.00 78.44 488 SER A CA 1
ATOM 3752 C C . SER A 1 488 ? -68.188 -10.917 13.423 1.00 78.44 488 SER A C 1
ATOM 3754 O O . SER A 1 488 ? -69.391 -10.796 13.224 1.00 78.44 488 SER A O 1
ATOM 3756 N N . ASP A 1 489 ? -67.284 -10.541 12.509 1.00 77.44 489 ASP A N 1
ATOM 3757 C CA . ASP A 1 489 ? -67.662 -10.014 11.190 1.00 77.44 489 ASP A CA 1
ATOM 3758 C C . ASP A 1 489 ? -68.273 -11.117 10.310 1.00 77.44 489 ASP A C 1
ATOM 3760 O O . ASP A 1 489 ? -69.265 -10.896 9.623 1.00 77.44 489 ASP A O 1
ATOM 3764 N N . VAL A 1 490 ? -67.741 -12.341 10.366 1.00 75.44 490 VAL A N 1
ATOM 3765 C CA . VAL A 1 490 ? -68.313 -13.507 9.678 1.00 75.44 490 VAL A CA 1
ATOM 3766 C C . VAL A 1 490 ? -69.669 -13.889 10.271 1.00 75.44 490 VAL A C 1
ATOM 3768 O O . VAL A 1 490 ? -70.593 -14.163 9.513 1.00 75.44 490 VAL A O 1
ATOM 3771 N N . GLU A 1 491 ? -69.831 -13.858 11.592 1.00 78.06 491 GLU A N 1
ATOM 3772 C CA . GLU A 1 491 ? -71.115 -14.077 12.266 1.00 78.06 491 GLU A CA 1
ATOM 3773 C C . GLU A 1 491 ? -72.128 -12.989 11.888 1.00 78.06 491 GLU A C 1
ATOM 3775 O O . GLU A 1 491 ? -73.268 -13.308 11.554 1.00 78.06 491 GLU A O 1
ATOM 3780 N N . ALA A 1 492 ? -71.717 -11.719 11.828 1.00 75.88 492 ALA A N 1
ATOM 3781 C CA . ALA A 1 492 ? -72.566 -10.623 11.366 1.00 75.88 492 ALA A CA 1
ATOM 3782 C C . ALA A 1 492 ? -72.977 -10.794 9.894 1.00 75.88 492 ALA A C 1
ATOM 3784 O O . ALA A 1 492 ? -74.147 -10.611 9.552 1.00 75.88 492 ALA A O 1
ATOM 3785 N N . ARG A 1 493 ? -72.046 -11.211 9.025 1.00 75.38 493 ARG A N 1
ATOM 3786 C CA . ARG A 1 493 ? -72.331 -11.539 7.617 1.00 75.38 493 ARG A CA 1
ATOM 3787 C C . ARG A 1 493 ? -73.227 -12.762 7.469 1.00 75.38 493 ARG A C 1
ATOM 3789 O O . ARG A 1 493 ? -74.038 -12.820 6.551 1.00 75.38 493 ARG A O 1
ATOM 3796 N N . LEU A 1 494 ? -73.107 -13.745 8.354 1.00 73.25 494 LEU A N 1
ATOM 3797 C CA . LEU A 1 494 ? -73.975 -14.917 8.350 1.00 73.25 494 LEU A CA 1
ATOM 3798 C C . LEU A 1 494 ? -75.393 -14.543 8.797 1.00 73.25 494 LEU A C 1
ATOM 3800 O O . LEU A 1 494 ? -76.365 -14.998 8.200 1.00 73.25 494 LEU A O 1
ATOM 3804 N N . MET A 1 495 ? -75.522 -13.662 9.791 1.00 75.75 495 MET A N 1
ATOM 3805 C CA . MET A 1 495 ? -76.813 -13.134 10.234 1.00 75.75 495 MET A CA 1
ATOM 3806 C C . MET A 1 495 ? -77.469 -12.261 9.160 1.00 75.75 495 MET A C 1
ATOM 3808 O O . MET A 1 495 ? -78.667 -12.405 8.922 1.00 75.75 495 MET A O 1
ATOM 3812 N N . SER A 1 496 ? -76.702 -11.433 8.445 1.00 73.38 496 SER A N 1
ATOM 3813 C CA . SER A 1 496 ? -77.231 -10.676 7.304 1.00 73.38 496 SER A CA 1
ATOM 3814 C C . SER A 1 496 ? -77.580 -11.585 6.122 1.00 73.38 496 SER A C 1
ATOM 3816 O O . SER A 1 496 ? -78.604 -11.377 5.481 1.00 73.38 496 SER A O 1
ATOM 3818 N N . SER A 1 497 ? -76.812 -12.651 5.874 1.00 68.75 497 SER A N 1
ATOM 3819 C CA . SER A 1 497 ? -77.161 -13.675 4.881 1.00 68.75 497 SER A CA 1
ATOM 3820 C C . SER A 1 497 ? -78.427 -14.446 5.264 1.00 68.75 497 SER A C 1
ATOM 3822 O O . SER A 1 497 ? -79.208 -14.804 4.386 1.00 68.75 497 SER A O 1
ATOM 3824 N N . SER A 1 498 ? -78.647 -14.708 6.553 1.00 73.69 498 SER A N 1
ATOM 3825 C CA . SER A 1 498 ? -79.877 -15.321 7.062 1.00 73.69 498 SER A CA 1
ATOM 3826 C C . SER A 1 498 ? -81.077 -14.385 6.884 1.00 73.69 498 SER A C 1
ATOM 3828 O O . SER A 1 498 ? -82.128 -14.811 6.408 1.00 73.69 498 SER A O 1
ATOM 3830 N N . GLN A 1 499 ? -80.904 -13.088 7.164 1.00 71.06 499 GLN A N 1
ATOM 3831 C CA . GLN A 1 499 ? -81.914 -12.067 6.874 1.00 71.06 499 GLN A CA 1
ATOM 3832 C C . GLN A 1 499 ? -82.210 -11.971 5.373 1.00 71.06 499 GLN A C 1
ATOM 3834 O O . GLN A 1 499 ? -83.376 -11.998 4.992 1.00 71.06 499 GLN A O 1
ATOM 3839 N N . ALA A 1 500 ? -81.185 -11.965 4.519 1.00 71.50 500 ALA A N 1
ATOM 3840 C CA . ALA A 1 500 ? -81.356 -11.974 3.069 1.00 71.50 500 ALA A CA 1
ATOM 3841 C C . ALA A 1 500 ? -82.084 -13.240 2.586 1.00 71.50 500 ALA A C 1
ATOM 3843 O O . ALA A 1 500 ? -82.921 -13.158 1.695 1.00 71.50 500 ALA A O 1
ATOM 3844 N N . SER A 1 501 ? -81.825 -14.401 3.196 1.00 71.19 501 SER A N 1
ATOM 3845 C CA . SER A 1 501 ? -82.562 -15.641 2.913 1.00 71.19 501 SER A CA 1
ATOM 3846 C C . SER A 1 501 ? -84.048 -15.517 3.279 1.00 71.19 501 SER A C 1
ATOM 3848 O O . SER A 1 501 ? -84.916 -15.874 2.484 1.00 71.19 501 SER A O 1
ATOM 3850 N N . MET A 1 502 ? -84.366 -14.926 4.437 1.00 73.94 502 MET A N 1
ATOM 3851 C CA . MET A 1 502 ? -85.755 -14.643 4.822 1.00 73.94 502 MET A CA 1
ATOM 3852 C C . MET A 1 502 ? -86.427 -13.628 3.886 1.00 73.94 502 MET A C 1
ATOM 3854 O O . MET A 1 502 ? -87.597 -13.793 3.539 1.00 73.94 502 MET A O 1
ATOM 3858 N N . GLU A 1 503 ? -85.701 -12.602 3.438 1.00 75.19 503 GLU A N 1
ATOM 3859 C CA . GLU A 1 503 ? -86.190 -11.655 2.433 1.00 75.19 503 GLU A CA 1
ATOM 3860 C C . GLU A 1 503 ? -86.426 -12.332 1.081 1.00 75.19 503 GLU A C 1
ATOM 3862 O O . GLU A 1 503 ? -87.439 -12.058 0.439 1.00 75.19 503 GLU A O 1
ATOM 3867 N N . PHE A 1 504 ? -85.559 -13.262 0.673 1.00 71.56 504 PHE A N 1
ATOM 3868 C CA . PHE A 1 504 ? -85.744 -14.075 -0.528 1.00 71.56 504 PHE A CA 1
ATOM 3869 C C . PHE A 1 504 ? -86.983 -14.967 -0.433 1.00 71.56 504 PHE A C 1
ATOM 3871 O O . PHE A 1 504 ? -87.746 -15.038 -1.394 1.00 71.56 504 PHE A O 1
ATOM 3878 N N . GLU A 1 505 ? -87.231 -15.607 0.710 1.00 78.62 505 GLU A N 1
ATOM 3879 C CA . GLU A 1 505 ? -88.433 -16.425 0.911 1.00 78.62 505 GLU A CA 1
ATOM 3880 C C . GLU A 1 505 ? -89.704 -15.553 0.921 1.00 78.62 505 GLU A C 1
ATOM 3882 O O . GLU A 1 505 ? -90.721 -15.905 0.319 1.00 78.62 505 GLU A O 1
ATOM 3887 N N . SER A 1 506 ? -89.630 -14.357 1.517 1.00 80.19 506 SER A N 1
ATOM 3888 C CA . SER A 1 506 ? -90.699 -13.352 1.472 1.00 80.19 506 SER A CA 1
ATOM 3889 C C . SER A 1 506 ? -90.974 -12.887 0.038 1.00 80.19 506 SER A C 1
ATOM 3891 O O . SER A 1 506 ? -92.121 -12.911 -0.419 1.00 80.19 506 SER A O 1
ATOM 3893 N N . LEU A 1 507 ? -89.928 -12.554 -0.723 1.00 79.75 507 LEU A N 1
ATOM 3894 C CA . LEU A 1 507 ? -90.015 -12.216 -2.143 1.00 79.75 507 LEU A CA 1
ATOM 3895 C C . LEU A 1 507 ? -90.607 -13.369 -2.949 1.00 79.75 507 LEU A C 1
ATOM 3897 O O . LEU A 1 507 ? -91.487 -13.134 -3.769 1.00 79.75 507 LEU A O 1
ATOM 3901 N N . ARG A 1 508 ? -90.205 -14.612 -2.681 1.00 83.56 508 ARG A N 1
ATOM 3902 C CA . ARG A 1 508 ? -90.747 -15.806 -3.335 1.00 83.56 508 ARG A CA 1
ATOM 3903 C C . ARG A 1 508 ? -92.234 -15.989 -3.049 1.00 83.56 508 ARG A C 1
ATOM 3905 O O . ARG A 1 508 ? -92.995 -16.253 -3.975 1.00 83.56 508 ARG A O 1
ATOM 3912 N N . SER A 1 509 ? -92.670 -15.787 -1.805 1.00 82.44 509 SER A N 1
ATOM 3913 C CA . SER A 1 509 ? -94.095 -15.822 -1.447 1.00 82.44 509 SER A CA 1
ATOM 3914 C C . SER A 1 509 ? -94.891 -14.734 -2.179 1.00 82.44 509 SER A C 1
ATOM 3916 O O . SER A 1 509 ? -96.009 -14.959 -2.643 1.00 82.44 509 SER A O 1
ATOM 3918 N N . ARG A 1 510 ? -94.281 -13.558 -2.357 1.00 82.31 510 ARG A N 1
ATOM 3919 C CA . ARG A 1 510 ? -94.875 -12.427 -3.065 1.00 82.31 510 ARG A CA 1
ATOM 3920 C C . ARG A 1 510 ? -94.907 -12.651 -4.576 1.00 82.31 510 ARG A C 1
ATOM 3922 O O . ARG A 1 510 ? -95.891 -12.281 -5.203 1.00 82.31 510 ARG A O 1
ATOM 3929 N N . VAL A 1 511 ? -93.891 -13.299 -5.146 1.00 84.56 511 VAL A N 1
ATOM 3930 C CA . VAL A 1 511 ? -93.882 -13.750 -6.546 1.00 84.56 511 VAL A CA 1
ATOM 3931 C C . VAL A 1 511 ? -94.969 -14.796 -6.771 1.00 84.56 511 VAL A C 1
ATOM 3933 O O . VAL A 1 511 ? -95.763 -14.612 -7.679 1.00 84.56 511 VAL A O 1
ATOM 3936 N N . MET A 1 512 ? -95.105 -15.800 -5.900 1.00 84.62 512 MET A N 1
ATOM 3937 C CA . MET A 1 512 ? -96.203 -16.780 -5.968 1.00 84.62 512 MET A CA 1
ATOM 3938 C C . MET A 1 512 ? -97.585 -16.105 -5.926 1.00 84.62 512 MET A C 1
ATOM 3940 O O . MET A 1 512 ? -98.485 -16.459 -6.684 1.00 84.62 512 MET A O 1
ATOM 3944 N N . SER A 1 513 ? -97.754 -15.094 -5.068 1.00 85.00 513 SER A N 1
ATOM 3945 C CA . SER A 1 513 ? -98.978 -14.283 -5.013 1.00 85.00 513 SER A CA 1
ATOM 3946 C C . SER A 1 513 ? -99.220 -13.510 -6.317 1.00 85.00 513 SER A C 1
ATOM 3948 O O . SER A 1 513 ? -100.333 -13.509 -6.843 1.00 85.00 513 SER A O 1
ATOM 3950 N N . LEU A 1 514 ? -98.179 -12.896 -6.885 1.00 84.69 514 LEU A N 1
ATOM 3951 C CA . LEU A 1 514 ? -98.268 -12.198 -8.169 1.00 84.69 514 LEU A CA 1
ATOM 3952 C C . LEU A 1 514 ? -98.555 -13.152 -9.335 1.00 84.69 514 LEU A C 1
ATOM 3954 O O . LEU A 1 514 ? -99.336 -12.803 -10.214 1.00 84.69 514 LEU A O 1
ATOM 3958 N N . GLU A 1 515 ? -97.978 -14.351 -9.342 1.00 85.44 515 GLU A N 1
ATOM 3959 C CA . GLU A 1 515 ? -98.262 -15.392 -10.333 1.00 85.44 515 GLU A CA 1
ATOM 3960 C C . GLU A 1 515 ? -99.721 -15.856 -10.247 1.00 85.44 515 GLU A C 1
ATOM 3962 O O . GLU A 1 515 ? -100.388 -15.976 -11.275 1.00 85.44 515 GLU A O 1
ATOM 3967 N N . ALA A 1 516 ? -100.259 -16.022 -9.034 1.00 84.75 516 ALA A N 1
ATOM 3968 C CA . ALA A 1 516 ? -101.677 -16.314 -8.836 1.00 84.75 516 ALA A CA 1
ATOM 3969 C C . ALA A 1 516 ? -102.574 -15.177 -9.362 1.00 84.75 516 ALA A C 1
ATOM 3971 O O . ALA A 1 516 ? -103.554 -15.438 -10.061 1.00 84.75 516 ALA A O 1
ATOM 3972 N N . LEU A 1 517 ? -102.211 -13.915 -9.100 1.00 86.19 517 LEU A N 1
ATOM 3973 C CA . LEU A 1 517 ? -102.927 -12.753 -9.639 1.00 86.19 517 LEU A CA 1
ATOM 3974 C C . LEU A 1 517 ? -102.848 -12.675 -11.168 1.00 86.19 517 LEU A C 1
ATOM 3976 O O . LEU A 1 517 ? -103.834 -12.315 -11.808 1.00 86.19 517 LEU A O 1
ATOM 3980 N N . LEU A 1 518 ? -101.710 -13.026 -11.771 1.00 83.56 518 LEU A N 1
ATOM 3981 C CA . LEU A 1 518 ? -101.566 -13.081 -13.226 1.00 83.56 518 LEU A CA 1
ATOM 3982 C C . LEU A 1 518 ? -102.407 -14.198 -13.842 1.00 83.56 518 LEU A C 1
ATOM 3984 O O . LEU A 1 518 ? -103.010 -13.979 -14.892 1.00 83.56 518 LEU A O 1
ATOM 3988 N N . HIS A 1 519 ? -102.497 -15.364 -13.200 1.00 85.00 519 HIS A N 1
ATOM 3989 C CA . HIS A 1 519 ? -103.392 -16.429 -13.645 1.00 85.00 519 HIS A CA 1
ATOM 3990 C C . HIS A 1 519 ? -104.863 -16.012 -13.569 1.00 85.00 519 HIS A C 1
ATOM 3992 O O . HIS A 1 519 ? -105.612 -16.264 -14.514 1.00 85.00 519 HIS A O 1
ATOM 3998 N N . GLU A 1 520 ? -105.268 -15.306 -12.513 1.00 85.38 520 GLU A N 1
ATOM 3999 C CA . GLU A 1 520 ? -106.630 -14.773 -12.407 1.00 85.38 520 GLU A CA 1
ATOM 4000 C C . GLU A 1 520 ? -106.890 -13.668 -13.450 1.00 85.38 520 GLU A C 1
ATOM 4002 O O . GLU A 1 520 ? -107.945 -13.621 -14.086 1.00 85.38 520 GLU A O 1
ATOM 4007 N N . ALA A 1 521 ? -105.900 -12.814 -13.723 1.00 79.44 521 ALA A N 1
ATOM 4008 C CA . ALA A 1 521 ? -105.977 -11.819 -14.791 1.00 79.44 521 ALA A CA 1
ATOM 4009 C C . ALA A 1 521 ? -106.067 -12.470 -16.186 1.00 79.44 521 ALA A C 1
ATOM 4011 O O . ALA A 1 521 ? -106.830 -12.011 -17.035 1.00 79.44 521 ALA A O 1
ATOM 4012 N N . ALA A 1 522 ? -105.338 -13.560 -16.432 1.00 81.00 522 ALA A N 1
ATOM 4013 C CA . ALA A 1 522 ? -105.443 -14.326 -17.672 1.00 81.00 522 ALA A CA 1
ATOM 4014 C C . ALA A 1 522 ? -106.835 -14.954 -17.819 1.00 81.00 522 ALA A C 1
ATOM 4016 O O . ALA A 1 522 ? -107.462 -14.819 -18.868 1.00 81.00 522 ALA A O 1
ATOM 4017 N N . LYS A 1 523 ? -107.368 -15.533 -16.740 1.00 87.25 523 LYS A N 1
ATOM 4018 C CA . LYS A 1 523 ? -108.720 -16.091 -16.713 1.00 87.25 523 LYS A CA 1
ATOM 4019 C C . LYS A 1 523 ? -109.790 -15.029 -16.980 1.00 87.25 523 LYS A C 1
ATOM 4021 O O . LYS A 1 523 ? -110.645 -15.231 -17.836 1.00 87.25 523 LYS A O 1
ATOM 4026 N N . SER A 1 524 ? -109.709 -13.866 -16.332 1.00 81.62 524 SER A N 1
ATOM 4027 C CA . SER A 1 524 ? -110.631 -12.749 -16.600 1.00 81.62 524 SER A CA 1
ATOM 4028 C C . SER A 1 524 ? -110.505 -12.206 -18.029 1.00 81.62 524 SER A C 1
ATOM 4030 O O . SER A 1 524 ? -111.496 -11.783 -18.627 1.00 81.62 524 SER A O 1
ATOM 4032 N N . ARG A 1 525 ? -109.310 -12.260 -18.634 1.00 83.06 525 ARG A N 1
ATOM 4033 C CA . ARG A 1 525 ? -109.113 -11.934 -20.052 1.00 83.06 525 ARG A CA 1
ATOM 4034 C C . ARG A 1 525 ? -109.787 -12.953 -20.969 1.00 83.06 525 ARG A C 1
ATOM 4036 O O . ARG A 1 525 ? -110.396 -12.531 -21.953 1.00 83.06 525 ARG A O 1
ATOM 4043 N N . ASP A 1 526 ? -109.701 -14.242 -20.663 1.00 85.62 526 ASP A N 1
ATOM 4044 C CA . ASP A 1 526 ? -110.383 -15.295 -21.419 1.00 85.62 526 ASP A CA 1
ATOM 4045 C C . ASP A 1 526 ? -111.903 -15.165 -21.285 1.00 85.62 526 ASP A C 1
ATOM 4047 O O . ASP A 1 526 ? -112.620 -15.206 -22.285 1.00 85.62 526 ASP A O 1
ATOM 4051 N N . GLU A 1 527 ? -112.404 -14.873 -20.083 1.00 85.50 527 GLU A N 1
ATOM 4052 C CA . GLU A 1 527 ? -113.811 -14.531 -19.856 1.00 85.50 527 GLU A CA 1
ATOM 4053 C C . GLU A 1 527 ? -114.223 -13.300 -20.680 1.00 85.50 527 GLU A C 1
ATOM 4055 O O . GLU A 1 527 ? -115.249 -13.322 -21.364 1.00 85.50 527 GLU A O 1
ATOM 4060 N N . ALA A 1 528 ? -113.396 -12.251 -20.723 1.00 80.75 528 ALA A N 1
ATOM 4061 C CA . ALA A 1 528 ? -113.640 -11.078 -21.560 1.00 80.75 528 ALA A CA 1
ATOM 4062 C C . ALA A 1 528 ? -113.570 -11.385 -23.070 1.00 80.75 528 ALA A C 1
ATOM 4064 O O . ALA A 1 528 ? -114.268 -10.742 -23.859 1.00 80.75 528 ALA A O 1
ATOM 4065 N N . ALA A 1 529 ? -112.744 -12.339 -23.506 1.00 81.56 529 ALA A N 1
ATOM 4066 C CA . ALA A 1 529 ? -112.680 -12.791 -24.895 1.00 81.56 529 ALA A CA 1
ATOM 4067 C C . ALA A 1 529 ? -113.931 -13.595 -25.275 1.00 81.56 529 ALA A C 1
ATOM 4069 O O . ALA A 1 529 ? -114.507 -13.364 -26.339 1.00 81.56 529 ALA A O 1
ATOM 4070 N N . ILE A 1 530 ? -114.411 -14.459 -24.375 1.00 83.38 530 ILE A N 1
ATOM 4071 C CA . ILE A 1 530 ? -115.682 -15.177 -24.521 1.00 83.38 530 ILE A CA 1
ATOM 4072 C C . ILE A 1 530 ? -116.842 -14.180 -24.601 1.00 83.38 530 ILE A C 1
ATOM 4074 O O . ILE A 1 530 ? -117.699 -14.308 -25.476 1.00 83.38 530 ILE A O 1
ATOM 4078 N N . LEU A 1 531 ? -116.863 -13.158 -23.738 1.00 85.38 531 LEU A N 1
ATOM 4079 C CA . LEU A 1 531 ? -117.872 -12.099 -23.789 1.00 85.38 531 LEU A CA 1
ATOM 4080 C C . LEU A 1 531 ? -117.802 -11.315 -25.104 1.00 85.38 531 LEU A C 1
ATOM 4082 O O . LEU A 1 531 ? -118.841 -11.094 -25.716 1.00 85.38 531 LEU A O 1
ATOM 4086 N N . ARG A 1 532 ? -116.607 -10.965 -25.600 1.00 82.19 532 ARG A N 1
ATOM 4087 C CA . ARG A 1 532 ? -116.444 -10.319 -26.917 1.00 82.19 532 ARG A CA 1
ATOM 4088 C C . ARG A 1 532 ? -116.928 -11.194 -28.072 1.00 82.19 532 ARG A C 1
ATOM 4090 O O . ARG A 1 532 ? -117.603 -10.688 -28.959 1.00 82.19 532 ARG A O 1
ATOM 4097 N N . SER A 1 533 ? -116.635 -12.493 -28.040 1.00 82.81 533 SER A N 1
ATOM 4098 C CA . SER A 1 533 ? -117.164 -13.477 -28.993 1.00 82.81 533 SER A CA 1
ATOM 4099 C C . SER A 1 533 ? -118.694 -13.513 -28.959 1.00 82.81 533 SER A C 1
ATOM 4101 O O . SER A 1 533 ? -119.332 -13.451 -30.006 1.00 82.81 533 SER A O 1
ATOM 4103 N N . LYS A 1 534 ? -119.297 -13.535 -27.762 1.00 84.94 534 LYS A N 1
ATOM 4104 C CA . LYS A 1 534 ? -120.758 -13.485 -27.605 1.00 84.94 534 LYS A CA 1
ATOM 4105 C C . LYS A 1 534 ? -121.354 -12.175 -28.116 1.00 84.94 534 LYS A C 1
ATOM 4107 O O . LYS A 1 534 ? -122.391 -12.212 -28.764 1.00 84.94 534 LYS A O 1
ATOM 4112 N N . VAL A 1 535 ? -120.712 -11.034 -27.860 1.00 85.62 535 VAL A N 1
ATOM 4113 C CA . VAL A 1 535 ? -121.146 -9.737 -28.406 1.00 85.62 535 VAL A CA 1
ATOM 4114 C C . VAL A 1 535 ? -121.075 -9.752 -29.934 1.00 85.62 535 VAL A C 1
ATOM 4116 O O . VAL A 1 535 ? -122.052 -9.391 -30.573 1.00 85.62 535 VAL A O 1
ATOM 4119 N N . ALA A 1 536 ? -119.996 -10.269 -30.529 1.00 84.94 536 ALA A N 1
ATOM 4120 C CA . ALA A 1 536 ? -119.880 -10.403 -31.981 1.00 84.94 536 ALA A CA 1
ATOM 4121 C C . ALA A 1 536 ? -120.915 -11.375 -32.582 1.00 84.94 536 ALA A C 1
ATOM 4123 O O . ALA A 1 536 ? -121.428 -11.127 -33.671 1.00 84.94 536 ALA A O 1
ATOM 4124 N N . GLU A 1 537 ? -121.259 -12.466 -31.886 1.00 85.94 537 GLU A N 1
ATOM 4125 C CA . GLU A 1 537 ? -122.343 -13.366 -32.304 1.00 85.94 537 GLU A CA 1
ATOM 4126 C C . GLU A 1 537 ? -123.703 -12.658 -32.242 1.00 85.94 537 GLU A C 1
ATOM 4128 O O . GLU A 1 537 ? -124.505 -12.781 -33.170 1.00 85.94 537 GLU A O 1
ATOM 4133 N N . LEU A 1 538 ? -123.959 -11.887 -31.179 1.00 85.56 538 LEU A N 1
ATOM 4134 C CA . LEU A 1 538 ? -125.174 -11.084 -31.046 1.00 85.56 538 LEU A CA 1
ATOM 4135 C C . LEU A 1 538 ? -125.257 -10.010 -32.139 1.00 85.56 538 LEU A C 1
ATOM 4137 O O . LEU A 1 538 ? -126.304 -9.899 -32.774 1.00 85.56 538 LEU A O 1
ATOM 4141 N N . ASP A 1 539 ? -124.166 -9.300 -32.433 1.00 84.00 539 ASP A N 1
ATOM 4142 C CA . ASP A 1 539 ? -124.089 -8.326 -33.528 1.00 84.00 539 ASP A CA 1
ATOM 4143 C C . ASP A 1 539 ? -124.264 -8.996 -34.898 1.00 84.00 539 ASP A C 1
ATOM 4145 O O . ASP A 1 539 ? -124.962 -8.472 -35.764 1.00 84.00 539 ASP A O 1
ATOM 4149 N N . GLY A 1 540 ? -123.697 -10.191 -35.098 1.00 85.88 540 GLY A N 1
ATOM 4150 C CA . GLY A 1 540 ? -123.883 -10.990 -36.310 1.00 85.88 540 GLY A CA 1
ATOM 4151 C C . GLY A 1 540 ? -125.336 -11.428 -36.504 1.00 85.88 540 GLY A C 1
ATOM 4152 O O . GLY A 1 540 ? -125.882 -11.291 -37.601 1.00 85.88 540 GLY A O 1
ATOM 4153 N N . ARG A 1 541 ? -126.000 -11.890 -35.436 1.00 84.00 541 ARG A N 1
ATOM 4154 C CA . ARG A 1 541 ? -127.439 -12.205 -35.441 1.00 84.00 541 ARG A CA 1
ATOM 4155 C C . ARG A 1 541 ? -128.284 -10.964 -35.704 1.00 84.00 541 ARG A C 1
ATOM 4157 O O . ARG A 1 541 ? -129.245 -11.041 -36.465 1.00 84.00 541 ARG A O 1
ATOM 4164 N N . LEU A 1 542 ? -127.916 -9.821 -35.130 1.00 81.94 542 LEU A N 1
ATOM 4165 C CA . LEU A 1 542 ? -128.612 -8.552 -35.332 1.00 81.94 542 LEU A CA 1
ATOM 4166 C C . LEU A 1 542 ? -128.426 -8.034 -36.769 1.00 81.94 542 LEU A C 1
ATOM 4168 O O . LEU A 1 542 ? -129.386 -7.588 -37.393 1.00 81.94 542 LEU A O 1
ATOM 4172 N N . GLY A 1 543 ? -127.234 -8.195 -37.347 1.00 83.25 543 GLY A N 1
ATOM 4173 C CA . GLY A 1 543 ? -126.952 -7.925 -38.756 1.00 83.25 543 GLY A CA 1
ATOM 4174 C C . GLY A 1 543 ? -127.713 -8.851 -39.709 1.00 83.25 543 GLY A C 1
ATOM 4175 O O . GLY A 1 543 ? -128.258 -8.381 -40.706 1.00 83.25 543 GLY A O 1
ATOM 4176 N N . GLN A 1 544 ? -127.822 -10.148 -39.400 1.00 80.44 544 GLN A N 1
ATOM 4177 C CA . GLN A 1 544 ? -128.654 -11.090 -40.162 1.00 80.44 544 GLN A CA 1
ATOM 4178 C C . GLN A 1 544 ? -130.141 -10.747 -40.063 1.00 80.44 544 GLN A C 1
ATOM 4180 O O . GLN A 1 544 ? -130.830 -10.774 -41.080 1.00 80.44 544 GLN A O 1
ATOM 4185 N N . ALA A 1 545 ? -130.626 -10.367 -38.878 1.00 77.62 545 ALA A N 1
ATOM 4186 C CA . ALA A 1 545 ? -131.995 -9.897 -38.697 1.00 77.62 545 ALA A CA 1
ATOM 4187 C C . ALA A 1 545 ? -132.256 -8.622 -39.516 1.00 77.62 545 ALA A C 1
ATOM 4189 O O . ALA A 1 545 ? -133.255 -8.549 -40.227 1.00 77.62 545 ALA A O 1
ATOM 4190 N N . MET A 1 546 ? -131.331 -7.654 -39.516 1.00 78.81 546 MET A N 1
ATOM 4191 C CA . MET A 1 546 ? -131.453 -6.460 -40.359 1.00 78.81 546 MET A CA 1
ATOM 4192 C C . MET A 1 546 ? -131.369 -6.781 -41.858 1.00 78.81 546 MET A C 1
ATOM 4194 O O . MET A 1 546 ? -132.138 -6.219 -42.632 1.00 78.81 546 MET A O 1
ATOM 4198 N N . LYS A 1 547 ? -130.509 -7.716 -42.282 1.00 77.00 547 LYS A N 1
ATOM 4199 C CA . LYS A 1 547 ? -130.412 -8.149 -43.686 1.00 77.00 547 LYS A CA 1
ATOM 4200 C C . LYS A 1 547 ? -131.643 -8.933 -44.143 1.00 77.00 547 LYS A C 1
ATOM 4202 O O . LYS A 1 547 ? -132.041 -8.813 -45.294 1.00 77.00 547 LYS A O 1
ATOM 4207 N N . ALA A 1 548 ? -132.273 -9.702 -43.257 1.00 74.62 548 ALA A N 1
ATOM 4208 C CA . ALA A 1 548 ? -133.567 -10.324 -43.524 1.00 74.62 548 ALA A CA 1
ATOM 4209 C C . ALA A 1 548 ? -134.670 -9.264 -43.690 1.00 74.62 548 ALA A C 1
ATOM 4211 O O . ALA A 1 548 ? -135.509 -9.406 -44.572 1.00 74.62 548 ALA A O 1
ATOM 4212 N N . VAL A 1 549 ? -134.623 -8.177 -42.911 1.00 73.12 549 VAL A N 1
ATOM 4213 C CA . VAL A 1 549 ? -135.552 -7.037 -43.030 1.00 73.12 549 VAL A CA 1
ATOM 4214 C C . VAL A 1 549 ? -135.308 -6.203 -44.297 1.00 73.12 549 VAL A C 1
ATOM 4216 O O . VAL A 1 549 ? -136.252 -5.649 -44.855 1.00 73.12 549 VAL A O 1
ATOM 4219 N N . THR A 1 550 ? -134.070 -6.091 -44.788 1.00 70.81 550 THR A N 1
ATOM 4220 C CA . THR A 1 550 ? -133.797 -5.399 -46.061 1.00 70.81 550 THR A CA 1
ATOM 4221 C C . THR A 1 550 ? -134.004 -6.299 -47.278 1.00 70.81 550 THR A C 1
ATOM 4223 O O . THR A 1 550 ? -134.521 -5.832 -48.285 1.00 70.81 550 THR A O 1
ATOM 4226 N N . GLY A 1 551 ? -133.681 -7.590 -47.184 1.00 66.88 551 GLY A N 1
ATOM 4227 C CA . GLY A 1 551 ? -133.931 -8.579 -48.234 1.00 66.88 551 GLY A CA 1
ATOM 4228 C C . GLY A 1 551 ? -135.421 -8.840 -48.459 1.00 66.88 551 GLY A C 1
ATOM 4229 O O . GLY A 1 551 ? -135.845 -8.966 -49.605 1.00 66.88 551 GLY A O 1
ATOM 4230 N N . SER A 1 552 ? -136.243 -8.811 -47.403 1.00 65.12 552 SER A N 1
ATOM 4231 C CA . SER A 1 552 ? -137.706 -8.838 -47.551 1.00 65.12 552 SER A CA 1
ATOM 4232 C C . SER A 1 552 ? -138.267 -7.582 -48.232 1.00 65.12 552 SER A C 1
ATOM 4234 O O . SER A 1 552 ? -139.367 -7.612 -48.775 1.00 65.12 552 SER A O 1
ATOM 4236 N N . ARG A 1 553 ? -137.499 -6.486 -48.260 1.00 60.00 553 ARG A N 1
ATOM 4237 C CA . ARG A 1 553 ? -137.813 -5.271 -49.026 1.00 60.00 553 ARG A CA 1
ATOM 4238 C C . ARG A 1 553 ? -137.418 -5.361 -50.502 1.00 60.00 553 ARG A C 1
ATOM 4240 O O . ARG A 1 553 ? -137.938 -4.599 -51.309 1.00 60.00 553 ARG A O 1
ATOM 4247 N N . GLU A 1 554 ? -136.513 -6.267 -50.868 1.00 57.09 554 GLU A N 1
ATOM 4248 C CA . GLU A 1 554 ? -136.153 -6.531 -52.269 1.00 57.09 554 GLU A CA 1
ATOM 4249 C C . GLU A 1 554 ? -136.960 -7.689 -52.877 1.00 57.09 554 GLU A C 1
ATOM 4251 O O . GLU A 1 554 ? -137.183 -7.683 -54.087 1.00 57.09 554 GLU A O 1
ATOM 4256 N N . SER A 1 555 ? -137.538 -8.587 -52.059 1.00 55.72 555 SER A N 1
ATOM 4257 C CA . SER A 1 555 ? -138.588 -9.548 -52.465 1.00 55.72 555 SER A CA 1
ATOM 4258 C C . SER A 1 555 ? -139.925 -8.898 -52.861 1.00 55.72 555 SER A C 1
ATOM 4260 O O . SER A 1 555 ? -140.961 -9.552 -52.862 1.00 55.72 555 SER A O 1
ATOM 4262 N N . GLU A 1 556 ? -139.908 -7.612 -53.196 1.00 53.06 556 GLU A N 1
ATOM 4263 C CA . GLU A 1 556 ? -141.069 -6.834 -53.620 1.00 53.06 556 GLU A CA 1
ATOM 4264 C C . GLU A 1 556 ? -140.857 -6.184 -55.006 1.00 53.06 556 GLU A C 1
ATOM 4266 O O . GLU A 1 556 ? -141.644 -5.335 -55.418 1.00 53.06 556 GLU A O 1
ATOM 4271 N N . LYS A 1 557 ? -139.786 -6.543 -55.740 1.00 51.91 557 LYS A N 1
ATOM 4272 C CA . LYS A 1 557 ? -139.469 -5.953 -57.062 1.00 51.91 557 LYS A CA 1
ATOM 4273 C C . LYS A 1 557 ? -139.202 -6.931 -58.216 1.00 51.91 557 LYS A C 1
ATOM 4275 O O . LYS A 1 557 ? -138.776 -6.484 -59.281 1.00 51.91 557 LYS A O 1
ATOM 4280 N N . VAL A 1 558 ? -139.490 -8.218 -58.049 1.00 46.25 558 VAL A N 1
ATOM 4281 C CA . VAL A 1 558 ? -139.725 -9.148 -59.173 1.00 46.25 558 VAL A CA 1
ATOM 4282 C C . VAL A 1 558 ? -141.220 -9.392 -59.239 1.00 46.25 558 VAL A C 1
ATOM 4284 O O . VAL A 1 558 ? -141.764 -9.345 -60.362 1.00 46.25 558 VAL A O 1
#

Sequence (558 aa):
MLYLIVQTWLFLLIAWLIGMAVGFALSRDQKSQRHGQVEDELREERARTIALGKDVEDFRNRVTDLEGLPQGVRASRVAAREEMTSRISQLERELDAARANEKRAGDETERLRSDVDGFRQRYLEARAKWDEYQAKAEALASSPQLNLTEAHIAPTDTMRKRMVDLEGQLADAGKGRERALDQAKMLSSRVSELERLLASAGSGKAGGDFKTLQTRIGELEAQLATSAQARERALEQAKFLSTRIGELEKGFQAVGADRANEQSRVLQARIGELETQLAGASQIRLEASDQVRTLNARIGELEGQLANTGKASEATKVLQARIAELEGRLSTGISAARETDALRSRVADLQDKLGEAEVALSRAITTTRQDAAGEAVAAKAVAEAAALRSRLSETETRLNEAQQQASESRALRLRLADAESRPAKMESTERVAELEKALERSRRQASEAESLRAQVTSLESRLALAQNAVDERAGKGEDVGLLKARLSDVEARLMSSSQASMEFESLRSRVMSLEALLHEAAKSRDEAAILRSKVAELDGRLGQAMKAVTGSRESEKV

Radius of gyration: 72.69 Å; chains: 1; bounding box: 206×72×216 Å

Foldseek 3Di:
DVVVVVVVVVVVVVVVVVVVVVVVVVVVVVLVVVLVVLVVVLVVLVVVLVVLVVVLVVLVVVLVVLVPDDDPPPPVSVVVNVVSVVVSVVSVVVSVVSVVVSVVSVVVNVVSVVVVVVVVVVVVVVVVVVVVVVVVVVVVVPDPDDDPDDDDPDPPVVVVVVVVVVVVVVVVVVVVVVVLVVLVVVVVVLVVVVVVLVVVCVPPPPDPSVVVNVVSVVVVVVSVVVSVVSVVVVVVVVVVVVVVVVVVVVVVVVVVVVVVVVVVVVVVVVVVVVVVVVVVVVVVVVVVVVVVVVVVVVVVVVVVVVVVVVVVVVVVVVVVVVVVVLVVLLVVLVVLVVVLVVLVVVLVVLVVVLVVLVVVLVVLVVCVVPDPVSVVVNVVSVVVNVVSVVVSVVSVVSSVVSVVSNVVSVVSVVVVVVVVPPDPPPPPVVCVVVVVVVVVVVVVVVVVVVVVVVVVVVVVVVVVVVVVVVVVVVVVVVVVVVVVVVVVVVVVVVVVVVVVVVVVVVVVVVVVVVVVVVVVVVVVVVVVVVVVVVVVVVVVVVVVVVVVVVVVVVVVPD

pLDDT: mean 78.26, std 10.76, range [38.75, 97.0]